Protein AF-0000000077108149 (afdb_homodimer)

Radius of gyration: 25.34 Å; Cα contacts (8 Å, |Δi|>4): 1065; chains: 2; bounding box: 52×72×67 Å

Organism: Hirschia baltica (strain ATCC 49814 / DSM 5838 / IFAM 1418) (NCBI:txid582402)

Structure (mmCIF, N/CA/C/O backbone):
data_AF-0000000077108149-model_v1
#
loop_
_entity.id
_entity.type
_entity.pdbx_description
1 polymer 'Transcriptional regulator, LysR family'
#
loop_
_atom_site.group_PDB
_atom_site.id
_atom_site.type_symbol
_atom_site.label_atom_id
_atom_site.label_alt_id
_atom_site.label_comp_id
_atom_site.label_asym_id
_atom_site.label_entity_id
_atom_site.label_seq_id
_atom_site.pdbx_PDB_ins_code
_atom_site.Cartn_x
_atom_site.Cartn_y
_atom_site.Cartn_z
_atom_site.occupancy
_atom_site.B_iso_or_equiv
_atom_site.auth_seq_id
_atom_site.auth_comp_id
_atom_site.auth_asym_id
_atom_site.auth_atom_id
_atom_site.pdbx_PDB_model_num
ATOM 1 N N . MET A 1 1 ? 7.848 -38.281 16.359 1 57.16 1 MET A N 1
ATOM 2 C CA . MET A 1 1 ? 7.203 -37.094 15.773 1 57.16 1 MET A CA 1
ATOM 3 C C . MET A 1 1 ? 6.875 -37.344 14.305 1 57.16 1 MET A C 1
ATOM 5 O O . MET A 1 1 ? 7.715 -37.812 13.547 1 57.16 1 MET A O 1
ATOM 9 N N . ASN A 1 2 ? 5.602 -37.406 14.031 1 62.56 2 ASN A N 1
ATOM 10 C CA . ASN A 1 2 ? 5.219 -37.625 12.641 1 62.56 2 ASN A CA 1
ATOM 11 C C . ASN A 1 2 ? 4.621 -36.375 12.016 1 62.56 2 ASN A C 1
ATOM 13 O O . ASN A 1 2 ? 4.391 -35.375 12.711 1 62.56 2 ASN A O 1
ATOM 17 N N . TRP A 1 3 ? 4.469 -36.469 10.703 1 70 3 TRP A N 1
ATOM 18 C CA . TRP A 1 3 ? 3.994 -35.312 9.938 1 70 3 TRP A CA 1
ATOM 19 C C . TRP A 1 3 ? 2.633 -34.844 10.445 1 70 3 TRP A C 1
ATOM 21 O O . TRP A 1 3 ? 2.361 -33.656 10.492 1 70 3 TRP A O 1
ATOM 31 N N . ASP A 1 4 ? 1.883 -35.656 10.852 1 73.5 4 ASP A N 1
ATOM 32 C CA . ASP A 1 4 ? 0.549 -35.344 11.352 1 73.5 4 ASP A CA 1
ATOM 33 C C . ASP A 1 4 ? 0.625 -34.469 12.617 1 73.5 4 ASP A C 1
ATOM 35 O O . ASP A 1 4 ? -0.216 -33.625 12.836 1 73.5 4 ASP A O 1
ATOM 39 N N . ASP A 1 5 ? 1.621 -34.688 13.367 1 75.12 5 ASP A N 1
ATOM 40 C CA . ASP A 1 5 ? 1.831 -33.938 14.594 1 75.12 5 ASP A CA 1
ATOM 41 C C . ASP A 1 5 ? 2.262 -32.5 14.281 1 75.12 5 ASP A C 1
ATOM 43 O O . ASP A 1 5 ? 1.814 -31.562 14.938 1 75.12 5 ASP A O 1
ATOM 47 N N . LEU A 1 6 ? 3.078 -32.438 13.32 1 77.38 6 LEU A N 1
ATOM 48 C CA . LEU A 1 6 ? 3.541 -31.109 12.93 1 77.38 6 LEU A CA 1
ATOM 49 C C . LEU A 1 6 ? 2.412 -30.312 12.289 1 77.38 6 LEU A C 1
ATOM 51 O O . LEU A 1 6 ? 2.324 -29.094 12.477 1 77.38 6 LEU A O 1
ATOM 55 N N . LYS A 1 7 ? 1.589 -31 11.641 1 79.56 7 LYS A N 1
ATOM 56 C CA . LYS A 1 7 ? 0.391 -30.359 11.102 1 79.56 7 LYS A CA 1
ATOM 57 C C . LYS A 1 7 ? -0.481 -29.797 12.219 1 79.56 7 LYS A C 1
ATOM 59 O O . LYS A 1 7 ? -1.05 -28.719 12.086 1 79.56 7 LYS A O 1
ATOM 64 N N . LEU A 1 8 ? -0.551 -30.562 13.227 1 81.81 8 LEU A N 1
ATOM 65 C CA . LEU A 1 8 ? -1.317 -30.125 14.391 1 81.81 8 LEU A CA 1
ATOM 66 C C . LEU A 1 8 ? -0.714 -28.859 14.992 1 81.81 8 LEU A C 1
ATOM 68 O O . LEU A 1 8 ? -1.439 -27.938 15.352 1 81.81 8 LEU A O 1
ATOM 72 N N . LEU A 1 9 ? 0.607 -28.859 15.109 1 85.38 9 LEU A N 1
ATOM 73 C CA . LEU A 1 9 ? 1.329 -27.688 15.594 1 85.38 9 LEU A CA 1
ATOM 74 C C . LEU A 1 9 ? 1.001 -26.453 14.75 1 85.38 9 LEU A C 1
ATOM 76 O O . LEU A 1 9 ? 0.674 -25.391 15.281 1 85.38 9 LEU A O 1
ATOM 80 N N . LEU A 1 10 ? 1.078 -26.672 13.516 1 82.12 10 LEU A N 1
ATOM 81 C CA . LEU A 1 10 ? 0.836 -25.562 12.594 1 82.12 10 LEU A CA 1
ATOM 82 C C . LEU A 1 10 ? -0.615 -25.109 12.664 1 82.12 10 LEU A C 1
ATOM 84 O O . LEU A 1 10 ? -0.89 -23.906 12.633 1 82.12 10 LEU A O 1
ATOM 88 N N . LEU A 1 11 ? -1.527 -25.953 12.75 1 82.94 11 LEU A N 1
ATOM 89 C CA . LEU A 1 11 ? -2.951 -25.641 12.82 1 82.94 11 LEU A CA 1
ATOM 90 C C . LEU A 1 11 ? -3.264 -24.812 14.062 1 82.94 11 LEU A C 1
ATOM 92 O O . LEU A 1 11 ? -3.973 -23.797 13.984 1 82.94 11 LEU A O 1
ATOM 96 N N . VAL A 1 12 ? -2.686 -25.203 15.133 1 86.44 12 VAL A N 1
ATOM 97 C CA . VAL A 1 12 ? -2.957 -24.516 16.391 1 86.44 12 VAL A CA 1
ATOM 98 C C . VAL A 1 12 ? -2.264 -23.156 16.391 1 86.44 12 VAL A C 1
ATOM 100 O O . VAL A 1 12 ? -2.771 -22.188 16.969 1 86.44 12 VAL A O 1
ATOM 103 N N . SER A 1 13 ? -1.147 -23.125 15.703 1 84.25 13 SER A N 1
ATOM 104 C CA . SER A 1 13 ? -0.448 -21.844 15.586 1 84.25 13 SER A CA 1
ATOM 105 C C . SER A 1 13 ? -1.262 -20.844 14.773 1 84.25 13 SER A C 1
ATOM 107 O O . SER A 1 13 ? -1.233 -19.641 15.047 1 84.25 13 SER A O 1
ATOM 109 N N . ARG A 1 14 ? -1.976 -21.359 13.898 1 79.06 14 ARG A N 1
ATOM 110 C CA . ARG A 1 14 ? -2.787 -20.547 13.008 1 79.06 14 ARG A CA 1
ATOM 111 C C . ARG A 1 14 ? -4.137 -20.219 13.633 1 79.06 14 ARG A C 1
ATOM 113 O O . ARG A 1 14 ? -4.703 -19.156 13.383 1 79.06 14 ARG A O 1
ATOM 120 N N . TYR A 1 15 ? -4.613 -21.141 14.359 1 80.38 15 TYR A N 1
ATOM 121 C CA . TYR A 1 15 ? -5.875 -21.031 15.078 1 80.38 15 TYR A CA 1
ATOM 122 C C . TYR A 1 15 ? -5.664 -21.188 16.578 1 80.38 15 TYR A C 1
ATOM 124 O O . TYR A 1 15 ? -5.785 -22.297 17.109 1 80.38 15 TYR A O 1
ATOM 132 N N . PRO A 1 16 ? -5.402 -20.078 17.266 1 79.94 16 PRO A N 1
ATOM 133 C CA . PRO A 1 16 ? -4.977 -20.172 18.656 1 79.94 16 PRO A CA 1
ATOM 134 C C . PRO A 1 16 ? -6.086 -20.672 19.578 1 79.94 16 PRO A C 1
ATOM 136 O O . PRO A 1 16 ? -5.805 -21.172 20.672 1 79.94 16 PRO A O 1
ATOM 139 N N . ILE A 1 17 ? -7.336 -20.438 19.234 1 81.75 17 ILE A N 1
ATOM 140 C CA . ILE A 1 17 ? -8.461 -20.953 20.016 1 81.75 17 ILE A CA 1
ATOM 141 C C . ILE A 1 17 ? -8.703 -22.422 19.656 1 81.75 17 ILE A C 1
ATOM 143 O O . ILE A 1 17 ? -9.062 -22.75 18.531 1 81.75 17 ILE A O 1
ATOM 147 N N . LEU A 1 18 ? -8.594 -23.359 20.562 1 83.75 18 LEU A N 1
ATOM 148 C CA . LEU A 1 18 ? -8.602 -24.797 20.328 1 83.75 18 LEU A CA 1
ATOM 149 C C . LEU A 1 18 ? -9.93 -25.25 19.734 1 83.75 18 LEU A C 1
ATOM 151 O O . LEU A 1 18 ? -9.977 -26.188 18.938 1 83.75 18 LEU A O 1
ATOM 155 N N . THR A 1 19 ? -10.992 -24.547 20.172 1 81.81 19 THR A N 1
ATOM 156 C CA . THR A 1 19 ? -12.297 -24.922 19.625 1 81.81 19 THR A CA 1
ATOM 157 C C . THR A 1 19 ? -12.344 -24.641 18.125 1 81.81 19 THR A C 1
ATOM 159 O O . THR A 1 19 ? -12.945 -25.406 17.359 1 81.81 19 THR A O 1
ATOM 162 N N . GLU A 1 20 ? -11.688 -23.672 17.703 1 81.06 20 GLU A N 1
ATOM 163 C CA . GLU A 1 20 ? -11.609 -23.328 16.281 1 81.06 20 GLU A CA 1
ATOM 164 C C . GLU A 1 20 ? -10.711 -24.312 15.531 1 81.06 20 GLU A C 1
ATOM 166 O O . GLU A 1 20 ? -11.055 -24.766 14.43 1 81.06 20 GLU A O 1
ATOM 171 N N . ALA A 1 21 ? -9.672 -24.547 16.125 1 82.19 21 ALA A N 1
ATOM 172 C CA . ALA A 1 21 ? -8.758 -25.531 15.539 1 82.19 21 ALA A CA 1
ATOM 173 C C . ALA A 1 21 ? -9.438 -26.891 15.406 1 82.19 21 ALA A C 1
ATOM 175 O O . ALA A 1 21 ? -9.242 -27.594 14.406 1 82.19 21 ALA A O 1
ATOM 176 N N . SER A 1 22 ? -10.219 -27.188 16.375 1 84.25 22 SER A N 1
ATOM 177 C CA . SER A 1 22 ? -10.945 -28.453 16.391 1 84.25 22 SER A CA 1
ATOM 178 C C . SER A 1 22 ? -11.906 -28.547 15.203 1 84.25 22 SER A C 1
ATOM 180 O O . SER A 1 22 ? -12.008 -29.594 14.562 1 84.25 22 SER A O 1
ATOM 182 N N . GLN A 1 23 ? -12.492 -27.516 14.938 1 80.12 23 GLN A N 1
ATOM 183 C CA . GLN A 1 23 ? -13.438 -27.469 13.828 1 80.12 23 GLN A CA 1
ATOM 184 C C . GLN A 1 23 ? -12.727 -27.656 12.492 1 80.12 23 GLN A C 1
ATOM 186 O O . GLN A 1 23 ? -13.203 -28.375 11.617 1 80.12 23 GLN A O 1
ATOM 191 N N . LYS A 1 24 ? -11.609 -27.156 12.445 1 77.19 24 LYS A N 1
ATOM 192 C CA . LYS A 1 24 ? -10.844 -27.203 11.203 1 77.19 24 LYS A CA 1
ATOM 193 C C . LYS A 1 24 ? -10.266 -28.594 10.969 1 77.19 24 LYS A C 1
ATOM 195 O O . LYS A 1 24 ? -10.195 -29.062 9.828 1 77.19 24 LYS A O 1
ATOM 200 N N . LEU A 1 25 ? -9.945 -29.266 11.961 1 73.75 25 LEU A N 1
ATOM 201 C CA . LEU A 1 25 ? -9.297 -30.578 11.859 1 73.75 25 LEU A CA 1
ATOM 202 C C . LEU A 1 25 ? -10.32 -31.703 11.922 1 73.75 25 LEU A C 1
ATOM 204 O O . LEU A 1 25 ? -10.016 -32.844 11.57 1 73.75 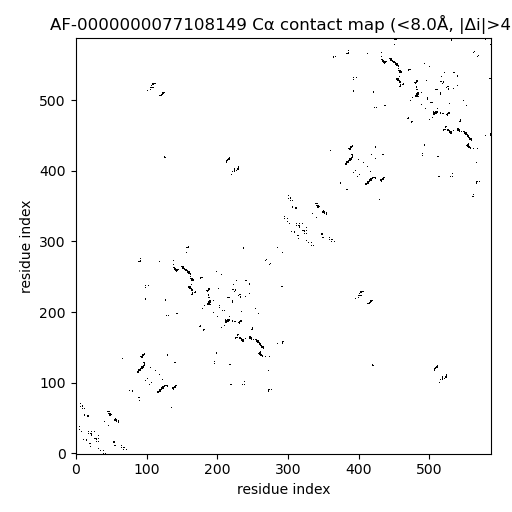25 LEU A O 1
ATOM 208 N N . GLY A 1 26 ? -11.547 -31.281 12.391 1 77.19 26 GLY A N 1
ATOM 209 C CA . GLY A 1 26 ? -12.555 -32.312 12.586 1 77.19 26 GLY A CA 1
ATOM 210 C C . GLY A 1 26 ? -12.258 -33.219 13.773 1 77.19 26 GLY A C 1
ATOM 211 O O . GLY A 1 26 ? -12.539 -34.406 13.727 1 77.19 26 GLY A O 1
ATOM 212 N N . GLN A 1 27 ? -11.547 -32.719 14.672 1 80.56 27 GLN A N 1
ATOM 213 C CA . GLN A 1 27 ? -11.219 -33.469 15.891 1 80.56 27 GLN A CA 1
ATOM 214 C C . GLN A 1 27 ? -11.664 -32.688 17.125 1 80.56 27 GLN A C 1
ATOM 216 O O . GLN A 1 27 ? -11.789 -31.469 17.094 1 80.56 27 GLN A O 1
ATOM 221 N N . ASP A 1 28 ? -12.078 -33.406 18.125 1 82.06 28 ASP A N 1
ATOM 222 C CA . ASP A 1 28 ? -12.492 -32.75 19.359 1 82.06 28 ASP A CA 1
ATOM 223 C C . ASP A 1 28 ? -11.336 -32 20.016 1 82.06 28 ASP A C 1
ATOM 225 O O . ASP A 1 28 ? -10.18 -32.438 19.906 1 82.06 28 ASP A O 1
ATOM 229 N N . ALA A 1 29 ? -11.672 -31 20.656 1 86.12 29 ALA A N 1
ATOM 230 C CA . ALA A 1 29 ? -10.688 -30.125 21.281 1 86.12 29 ALA A CA 1
ATOM 231 C C . ALA A 1 29 ? -9.859 -30.875 22.328 1 86.12 29 ALA A C 1
ATOM 233 O O . ALA A 1 29 ? -8.664 -30.625 22.469 1 86.12 29 ALA A O 1
ATOM 234 N N . THR A 1 30 ? -10.492 -31.797 22.984 1 84.94 30 THR A N 1
ATOM 235 C CA . THR A 1 30 ? -9.797 -32.625 23.984 1 84.94 30 THR A CA 1
ATOM 236 C C . THR A 1 30 ? -8.727 -33.469 23.328 1 84.94 30 THR A C 1
ATOM 238 O O . THR A 1 30 ? -7.633 -33.625 23.875 1 84.94 30 THR A O 1
ATOM 241 N N . THR A 1 31 ? -9.062 -33.969 22.219 1 83 31 THR A N 1
ATOM 242 C CA . THR A 1 31 ? -8.117 -34.781 21.453 1 83 31 THR A CA 1
ATOM 243 C C . THR A 1 31 ? -6.941 -33.938 20.969 1 83 31 THR A C 1
ATOM 245 O O . THR A 1 31 ? -5.789 -34.375 21.062 1 83 31 THR A O 1
ATOM 248 N N . ILE A 1 32 ? -7.316 -32.781 20.516 1 85.81 32 ILE A N 1
ATOM 249 C CA . ILE A 1 32 ? -6.285 -31.875 20.016 1 85.81 32 ILE A CA 1
ATOM 250 C C . ILE A 1 32 ? -5.34 -31.5 21.156 1 85.81 32 ILE A C 1
ATOM 252 O O . ILE A 1 32 ? -4.117 -31.516 20.984 1 85.81 32 ILE A O 1
ATOM 256 N N . SER A 1 33 ? -5.926 -31.266 22.297 1 86.56 33 SER A N 1
ATOM 257 C CA . SER A 1 33 ? -5.133 -30.906 23.469 1 86.56 33 SER A CA 1
ATOM 258 C C . SER A 1 33 ? -4.219 -32.031 23.906 1 86.56 33 SER A C 1
ATOM 260 O O . SER A 1 33 ? -3.049 -31.812 24.219 1 86.56 33 SER A O 1
ATOM 262 N N . ARG A 1 34 ? -4.711 -33.156 23.922 1 84.44 34 ARG A N 1
ATOM 263 C CA . ARG A 1 34 ? -3.945 -34.344 24.297 1 84.44 34 ARG A CA 1
ATOM 264 C C . ARG A 1 34 ? -2.812 -34.594 23.312 1 84.44 34 ARG A C 1
ATOM 266 O O . ARG A 1 34 ? -1.688 -34.906 23.719 1 84.44 34 ARG A O 1
ATOM 273 N N . ARG A 1 35 ? -3.154 -34.469 22.047 1 84.75 35 ARG A N 1
ATOM 274 C CA . ARG A 1 35 ? -2.156 -34.688 21.016 1 84.75 35 ARG A CA 1
ATOM 275 C C . ARG A 1 35 ? -1.048 -33.625 21.109 1 84.75 35 ARG A C 1
ATOM 277 O O . ARG A 1 35 ? 0.127 -33.938 20.906 1 84.75 35 ARG A O 1
ATOM 284 N N . LEU A 1 36 ? -1.467 -32.469 21.391 1 86.62 36 LEU A N 1
ATOM 285 C CA . LEU A 1 36 ? -0.499 -31.391 21.531 1 86.62 36 LEU A CA 1
ATOM 286 C C . LEU A 1 36 ? 0.431 -31.656 22.719 1 86.62 36 LEU A C 1
ATOM 288 O O . LEU A 1 36 ? 1.641 -31.438 22.609 1 86.62 36 LEU A O 1
ATOM 292 N N . LYS A 1 37 ? -0.125 -32.062 23.781 1 85.94 37 LYS A N 1
ATOM 293 C CA . LYS A 1 37 ? 0.67 -32.406 24.969 1 85.94 37 LYS A CA 1
ATOM 294 C C . LYS A 1 37 ? 1.63 -33.562 24.672 1 85.94 37 LYS A C 1
ATOM 296 O O . LYS A 1 37 ? 2.781 -33.531 25.109 1 85.94 37 LYS A O 1
ATOM 301 N N . LYS A 1 38 ? 1.127 -34.5 24.016 1 84.25 38 LYS A N 1
ATOM 302 C CA . LYS A 1 38 ? 1.979 -35.625 23.625 1 84.25 38 LYS A CA 1
ATOM 303 C C . LYS A 1 38 ? 3.137 -35.125 22.75 1 84.25 38 LYS A C 1
ATOM 305 O O . LYS A 1 38 ? 4.277 -35.562 22.938 1 84.25 38 LYS A O 1
ATOM 310 N N . LEU A 1 39 ? 2.793 -34.281 21.781 1 83.75 39 LEU A N 1
ATOM 311 C CA . LEU A 1 39 ? 3.814 -33.719 20.906 1 83.75 39 LEU A CA 1
ATOM 312 C C . LEU A 1 39 ? 4.863 -32.969 21.719 1 83.75 39 LEU A C 1
ATOM 314 O O . LEU A 1 39 ? 6.062 -33.125 21.469 1 83.75 39 LEU A O 1
ATOM 318 N N . GLU A 1 40 ? 4.426 -32.188 22.641 1 85.94 40 GLU A N 1
ATOM 319 C CA . GLU A 1 40 ? 5.328 -31.422 23.5 1 85.94 40 GLU A CA 1
ATOM 320 C C . GLU A 1 40 ? 6.227 -32.344 24.312 1 85.94 40 GLU A C 1
ATOM 322 O O . GLU A 1 40 ? 7.422 -32.062 24.469 1 85.94 40 GLU A O 1
ATOM 327 N N . THR A 1 41 ? 5.656 -33.438 24.797 1 83.19 41 THR A N 1
ATOM 328 C CA . THR A 1 41 ? 6.41 -34.438 25.562 1 83.19 41 THR A CA 1
ATOM 329 C C . THR A 1 41 ? 7.461 -35.094 24.688 1 83.19 41 THR A C 1
ATOM 331 O O . THR A 1 41 ? 8.602 -35.281 25.109 1 83.19 41 THR A O 1
ATOM 334 N N . GLU A 1 42 ? 7.082 -35.438 23.516 1 79.69 42 GLU A N 1
ATOM 335 C CA . GLU A 1 42 ? 7.988 -36.094 22.594 1 79.69 42 GLU A CA 1
ATOM 336 C C . GLU A 1 42 ? 9.148 -35.188 22.188 1 79.69 42 GLU A C 1
ATOM 338 O O . GLU A 1 42 ? 10.289 -35.656 22.078 1 79.69 42 GLU A O 1
ATOM 343 N N . ILE A 1 43 ? 8.781 -33.938 21.969 1 77.94 43 ILE A N 1
ATOM 344 C CA . ILE A 1 43 ? 9.789 -32.969 21.531 1 77.94 43 ILE A CA 1
ATOM 345 C C . ILE A 1 43 ? 10.602 -32.469 22.734 1 77.94 43 ILE A C 1
ATOM 347 O O . ILE A 1 43 ? 11.766 -32.094 22.594 1 77.94 43 ILE A O 1
ATOM 351 N N . GLY A 1 44 ? 10.055 -32.594 23.906 1 81 44 GLY A N 1
ATOM 352 C CA . GLY A 1 44 ? 10.719 -32.156 25.125 1 81 44 GLY A CA 1
ATOM 353 C C . GLY A 1 44 ? 10.68 -30.672 25.344 1 81 44 GLY A C 1
ATOM 354 O O . GLY A 1 44 ? 11.547 -30.109 26.016 1 81 44 GLY A O 1
ATOM 355 N N . LEU A 1 45 ? 9.812 -30.016 24.547 1 82.62 45 LEU A N 1
ATOM 356 C CA . LEU A 1 45 ? 9.641 -28.562 24.641 1 82.62 45 LEU A CA 1
ATOM 357 C C . LEU A 1 45 ? 8.172 -28.203 24.828 1 82.62 45 LEU A C 1
ATOM 359 O O . LEU A 1 45 ? 7.289 -28.906 24.328 1 82.62 45 LEU A O 1
ATOM 363 N N . THR A 1 46 ? 7.961 -27.141 25.531 1 86.19 46 THR A N 1
ATOM 364 C CA . THR A 1 46 ? 6.637 -26.531 25.531 1 86.19 46 THR A CA 1
ATOM 365 C C . THR A 1 46 ? 6.426 -25.688 24.266 1 86.19 46 THR A C 1
ATOM 367 O O . THR A 1 46 ? 7.168 -24.734 24.031 1 86.19 46 THR A O 1
ATOM 370 N N . LEU A 1 47 ? 5.445 -26.109 23.484 1 87.88 47 LEU A N 1
ATOM 371 C CA . LEU A 1 47 ? 5.273 -25.469 22.188 1 87.88 47 LEU A CA 1
ATOM 372 C C . LEU A 1 47 ? 4.316 -24.297 22.266 1 87.88 47 LEU A C 1
ATOM 374 O O . LEU A 1 47 ? 4.449 -23.328 21.516 1 87.88 47 LEU A O 1
ATOM 378 N N . PHE A 1 48 ? 3.34 -24.453 23.125 1 88.75 48 PHE A N 1
ATOM 379 C CA . PHE A 1 48 ? 2.322 -23.406 23.219 1 88.75 48 PHE A CA 1
ATOM 380 C C . PHE A 1 48 ? 2.156 -22.938 24.656 1 88.75 48 PHE A C 1
ATOM 382 O O . PHE A 1 48 ? 2.334 -23.703 25.594 1 88.75 48 PHE A O 1
ATOM 389 N N . GLU A 1 49 ? 1.95 -21.656 24.781 1 85 49 GLU A N 1
ATOM 390 C CA . GLU A 1 49 ? 1.498 -21.094 26.047 1 85 49 GLU A CA 1
ATOM 391 C C . GLU A 1 49 ? 0.058 -20.594 25.953 1 85 49 GLU A C 1
ATOM 393 O O . GLU A 1 49 ? -0.352 -20.062 24.922 1 85 49 GLU A O 1
ATOM 398 N N . ARG A 1 50 ? -0.719 -20.906 26.938 1 80.88 50 ARG A N 1
ATOM 399 C CA . ARG A 1 50 ? -2.115 -20.484 26.984 1 80.88 50 ARG A CA 1
ATOM 400 C C . ARG A 1 50 ? -2.24 -19.047 27.469 1 80.88 50 ARG A C 1
ATOM 402 O O . ARG A 1 50 ? -1.67 -18.672 28.484 1 80.88 50 ARG A O 1
ATOM 409 N N . THR A 1 51 ? -2.746 -18.297 26.594 1 74.06 51 THR A N 1
ATOM 410 C CA . THR A 1 51 ? -3.033 -16.906 26.906 1 74.06 51 THR A CA 1
ATOM 411 C C . THR A 1 51 ? -4.531 -16.625 26.812 1 74.06 51 THR A C 1
ATOM 413 O O . THR A 1 51 ? -5.312 -17.516 26.484 1 74.06 51 THR A O 1
ATOM 416 N N . ARG A 1 52 ? -5.004 -15.406 27.141 1 70.75 52 ARG A N 1
ATOM 417 C CA . ARG A 1 52 ? -6.402 -15.008 27 1 70.75 52 ARG A CA 1
ATOM 418 C C . ARG A 1 52 ? -6.836 -15.055 25.547 1 70.75 52 ARG A C 1
ATOM 420 O O . ARG A 1 52 ? -8.016 -15.258 25.25 1 70.75 52 ARG A O 1
ATOM 427 N N . ARG A 1 53 ? -5.941 -15.016 24.672 1 69.94 53 ARG A N 1
ATOM 428 C CA . ARG A 1 53 ? -6.211 -15.023 23.25 1 69.94 53 ARG A CA 1
ATOM 429 C C . ARG A 1 53 ? -6.125 -16.438 22.672 1 69.94 53 ARG A C 1
ATOM 431 O O . ARG A 1 53 ? -6.289 -16.641 21.469 1 69.94 53 ARG A O 1
ATOM 438 N N . GLY A 1 54 ? -5.789 -17.328 23.594 1 80.56 54 GLY A N 1
ATOM 439 C CA . GLY A 1 54 ? -5.637 -18.703 23.156 1 80.56 54 GLY A CA 1
ATOM 440 C C . GLY A 1 54 ? -4.219 -19.219 23.312 1 80.56 54 GLY A C 1
ATOM 441 O O . GLY A 1 54 ? -3.451 -18.734 24.141 1 80.56 54 GLY A O 1
ATOM 442 N N . HIS A 1 55 ? -4.012 -20.25 22.453 1 86.5 55 HIS A N 1
ATOM 443 C CA . HIS A 1 55 ? -2.686 -20.844 22.453 1 86.5 55 HIS A CA 1
ATOM 444 C C . HIS A 1 55 ? -1.728 -20.094 21.547 1 86.5 55 HIS A C 1
ATOM 446 O O . HIS A 1 55 ? -1.998 -19.938 20.359 1 86.5 55 HIS A O 1
ATOM 452 N N . ILE A 1 56 ? -0.687 -19.656 22.094 1 82.94 56 ILE A N 1
ATOM 453 C CA . ILE A 1 56 ? 0.321 -18.969 21.281 1 82.94 56 ILE A CA 1
ATOM 454 C C . ILE A 1 56 ? 1.644 -19.734 21.359 1 82.94 56 ILE A C 1
ATOM 456 O O . ILE A 1 56 ? 2 -20.25 22.422 1 82.94 56 ILE A O 1
ATOM 460 N N . LEU A 1 57 ? 2.41 -19.719 20.281 1 83.56 57 LEU A N 1
ATOM 461 C CA . LEU A 1 57 ? 3.693 -20.422 20.234 1 83.56 57 LEU A CA 1
ATOM 462 C C . LEU A 1 57 ? 4.676 -19.812 21.234 1 83.56 57 LEU A C 1
ATOM 464 O O . LEU A 1 57 ? 4.734 -18.594 21.391 1 83.56 57 LEU A O 1
ATOM 468 N N . THR A 1 58 ? 5.41 -20.703 21.922 1 82.5 58 THR A N 1
ATOM 469 C CA . THR A 1 58 ? 6.535 -20.25 22.734 1 82.5 58 THR A CA 1
ATOM 470 C C . THR A 1 58 ? 7.695 -19.812 21.844 1 82.5 58 THR A C 1
ATOM 472 O O . THR A 1 58 ? 7.773 -20.188 20.672 1 82.5 58 THR A O 1
ATOM 475 N N . PRO A 1 59 ? 8.547 -19.031 22.359 1 76.94 59 PRO A N 1
ATOM 476 C CA . PRO A 1 59 ? 9.727 -18.609 21.594 1 76.94 59 PRO A CA 1
ATOM 477 C C . PRO A 1 59 ? 10.531 -19.797 21.062 1 76.94 59 PRO A C 1
ATOM 479 O O . PRO A 1 59 ? 11.039 -19.75 19.938 1 76.94 59 PRO A O 1
ATOM 482 N N . GLU A 1 60 ? 10.562 -20.859 21.812 1 76.69 60 GLU A N 1
ATOM 483 C CA . GLU A 1 60 ? 11.297 -22.062 21.438 1 76.69 60 GLU A CA 1
ATOM 484 C C . GLU A 1 60 ? 10.594 -22.812 20.312 1 76.69 60 GLU A C 1
ATOM 486 O O . GLU A 1 60 ? 11.242 -23.484 19.5 1 76.69 60 GLU A O 1
ATOM 491 N N . ALA A 1 61 ? 9.336 -22.578 20.25 1 80.25 61 ALA A N 1
ATOM 492 C CA . ALA A 1 61 ? 8.539 -23.328 19.281 1 80.25 61 ALA A CA 1
ATOM 493 C C . ALA A 1 61 ? 8.5 -22.609 17.938 1 80.25 61 ALA A C 1
ATOM 495 O O . ALA A 1 61 ? 8.172 -23.219 16.922 1 80.25 61 ALA A O 1
ATOM 496 N N . LEU A 1 62 ? 8.867 -21.438 18 1 77.56 62 LEU A N 1
ATOM 497 C CA . LEU A 1 62 ? 8.812 -20.625 16.781 1 77.56 62 LEU A CA 1
ATOM 498 C C . LEU A 1 62 ? 9.672 -21.25 15.688 1 77.56 62 LEU A C 1
ATOM 500 O O . LEU A 1 62 ? 9.266 -21.297 14.523 1 77.56 62 LEU A O 1
ATOM 504 N N . GLU A 1 63 ? 10.766 -21.766 16.109 1 71.94 63 GLU A N 1
ATOM 505 C CA . GLU A 1 63 ? 11.656 -22.391 15.148 1 71.94 63 GLU A CA 1
ATOM 506 C C . GLU A 1 63 ? 11.078 -23.703 14.625 1 71.94 63 GLU A C 1
ATOM 508 O O . GLU A 1 63 ? 11.195 -24.016 13.43 1 71.94 63 GLU A O 1
ATOM 513 N N . ILE A 1 64 ? 10.523 -24.391 15.5 1 75.75 64 ILE A N 1
ATOM 514 C CA . ILE A 1 64 ? 9.93 -25.656 15.109 1 75.75 64 ILE A CA 1
ATOM 515 C C . ILE A 1 64 ? 8.75 -25.406 14.164 1 75.75 64 ILE A C 1
ATOM 517 O O . ILE A 1 64 ? 8.609 -26.109 13.156 1 75.75 64 ILE A O 1
ATOM 521 N N . ALA A 1 65 ? 7.984 -24.406 14.5 1 78.69 65 ALA A N 1
ATOM 522 C CA . ALA A 1 65 ? 6.852 -24.047 13.648 1 78.69 65 ALA A CA 1
ATOM 523 C C . ALA A 1 65 ? 7.324 -23.594 12.266 1 78.69 65 ALA A C 1
ATOM 525 O O . ALA A 1 65 ? 6.73 -23.969 11.25 1 78.69 65 ALA A O 1
ATOM 526 N N . ALA A 1 66 ? 8.359 -23.031 12.273 1 71.62 66 ALA A N 1
ATOM 527 C CA . ALA A 1 66 ? 8.938 -22.578 11.008 1 71.62 66 ALA A CA 1
ATOM 528 C C . ALA A 1 66 ? 9.406 -23.766 10.172 1 71.62 66 ALA A C 1
ATOM 530 O O . ALA A 1 66 ? 9.18 -23.812 8.961 1 71.62 66 ALA A O 1
ATOM 531 N N . GLN A 1 67 ? 9.961 -24.703 10.812 1 66.56 67 GLN A N 1
ATOM 532 C CA . GLN A 1 67 ? 10.414 -25.906 10.133 1 66.56 67 GLN A CA 1
ATOM 533 C C . GLN A 1 67 ? 9.234 -26.75 9.656 1 66.56 67 GLN A C 1
ATOM 535 O O . GLN A 1 67 ? 9.25 -27.297 8.555 1 66.56 67 GLN A O 1
ATOM 540 N N . ALA A 1 68 ? 8.289 -26.828 10.469 1 72.75 68 ALA A N 1
ATOM 541 C CA . ALA A 1 68 ? 7.086 -27.578 10.102 1 72.75 68 ALA A CA 1
ATOM 542 C C . ALA A 1 68 ? 6.383 -26.938 8.906 1 72.75 68 ALA A C 1
ATOM 544 O O . ALA A 1 68 ? 5.898 -27.641 8.016 1 72.75 68 ALA A O 1
ATOM 545 N N . GLU A 1 69 ? 6.352 -25.719 8.961 1 69.88 69 GLU A N 1
ATOM 546 C CA . GLU A 1 69 ? 5.75 -25 7.844 1 69.88 69 GLU A CA 1
ATOM 547 C C . GLU A 1 69 ? 6.527 -25.234 6.551 1 69.88 69 GLU A C 1
ATOM 549 O O . GLU A 1 69 ? 5.93 -25.438 5.492 1 69.88 69 GLU A O 1
ATOM 554 N N . ALA A 1 70 ? 7.773 -25.328 6.66 1 61.91 70 ALA A N 1
ATOM 555 C CA . ALA A 1 70 ? 8.633 -25.641 5.52 1 61.91 70 ALA A CA 1
ATOM 556 C C . ALA A 1 70 ? 8.383 -27.047 5.004 1 61.91 70 ALA A C 1
ATOM 558 O O . ALA A 1 70 ? 8.32 -27.281 3.795 1 61.91 70 ALA A O 1
ATOM 559 N N . MET A 1 71 ? 8.211 -27.938 5.895 1 59.84 71 MET A N 1
ATOM 560 C CA . MET A 1 71 ? 7.91 -29.328 5.539 1 59.84 71 MET A CA 1
ATOM 561 C C . MET A 1 71 ? 6.547 -29.438 4.863 1 59.84 71 MET A C 1
ATOM 563 O O . MET A 1 71 ? 6.395 -30.156 3.871 1 59.84 71 MET A O 1
ATOM 567 N N . GLU A 1 72 ? 5.664 -28.766 5.438 1 62.19 72 GLU A N 1
ATOM 568 C CA . GLU A 1 72 ? 4.332 -28.781 4.848 1 62.19 72 GLU A CA 1
ATOM 569 C C . GLU A 1 72 ? 4.359 -28.266 3.41 1 62.19 72 GLU A C 1
ATOM 571 O O . GLU A 1 72 ? 3.742 -28.859 2.523 1 62.19 72 GLU A O 1
ATOM 576 N N . GLN A 1 73 ? 5.086 -27.391 3.246 1 57.28 73 GLN A N 1
ATOM 577 C CA . GLN A 1 73 ? 5.234 -26.812 1.914 1 57.28 73 GLN A CA 1
ATOM 578 C C . GLN A 1 73 ? 5.961 -27.781 0.976 1 57.28 73 GLN A C 1
ATOM 580 O O . GLN A 1 73 ? 5.59 -27.906 -0.193 1 57.28 73 GLN A O 1
ATOM 585 N N . SER A 1 74 ? 6.922 -28.469 1.521 1 53.38 74 SER A N 1
ATOM 586 C CA . SER A 1 74 ? 7.672 -29.469 0.755 1 53.38 74 SER A CA 1
ATOM 587 C C . SER A 1 74 ? 6.789 -30.641 0.368 1 53.38 74 SER A C 1
ATOM 589 O O . SER A 1 74 ? 6.863 -31.141 -0.758 1 53.38 74 SER A O 1
ATOM 591 N N . ILE A 1 75 ? 6.016 -31.109 1.212 1 51.72 75 ILE A N 1
ATOM 592 C CA . ILE A 1 75 ? 5.129 -32.25 0.964 1 51.72 75 ILE A CA 1
ATOM 593 C C . ILE A 1 75 ? 4.102 -31.875 -0.103 1 51.72 75 ILE A C 1
ATOM 595 O O . ILE A 1 75 ? 3.824 -32.656 -1.01 1 51.72 75 ILE A O 1
ATOM 599 N N . LEU A 1 76 ? 3.695 -30.688 0.081 1 49.31 76 LEU A N 1
ATOM 600 C CA . LEU A 1 76 ? 2.732 -30.219 -0.911 1 49.31 76 LEU A CA 1
ATOM 601 C C . LEU A 1 76 ? 3.383 -30.109 -2.285 1 49.31 76 LEU A C 1
ATOM 603 O O . LEU A 1 76 ? 2.762 -30.422 -3.301 1 49.31 76 LEU A O 1
ATOM 607 N N . SER A 1 77 ? 4.629 -29.828 -2.295 1 44.72 77 SER A N 1
ATOM 608 C CA . SER A 1 77 ? 5.391 -29.703 -3.533 1 44.72 77 SER A CA 1
ATOM 609 C C . SER A 1 77 ? 5.672 -31.062 -4.152 1 44.72 77 SER A C 1
ATOM 611 O O . SER A 1 77 ? 5.645 -31.219 -5.375 1 44.72 77 SER A O 1
ATOM 613 N N . ILE A 1 78 ? 6.078 -32.062 -3.463 1 41.56 78 ILE A N 1
ATOM 614 C CA . ILE A 1 78 ? 6.379 -33.406 -3.945 1 41.56 78 ILE A CA 1
ATOM 615 C C . ILE A 1 78 ? 5.137 -34.031 -4.598 1 41.56 78 ILE A C 1
ATOM 617 O O . ILE A 1 78 ? 5.23 -34.656 -5.648 1 41.56 78 ILE A O 1
ATOM 621 N N . ALA A 1 79 ? 4.129 -33.906 -3.973 1 43 79 ALA A N 1
ATOM 622 C CA . ALA A 1 79 ? 2.924 -34.5 -4.566 1 43 79 ALA A CA 1
ATOM 623 C C . ALA A 1 79 ? 2.678 -33.938 -5.961 1 43 79 ALA A C 1
ATOM 625 O O . ALA A 1 79 ? 2.209 -34.625 -6.852 1 43 79 ALA A O 1
ATOM 626 N N . THR A 1 80 ? 3.215 -32.688 -6.18 1 40.09 80 THR A N 1
ATOM 627 C CA . THR A 1 80 ? 3.023 -32.062 -7.48 1 40.09 80 THR A CA 1
ATOM 628 C C . THR A 1 80 ? 4.039 -32.594 -8.492 1 40.09 80 THR A C 1
ATOM 630 O O . THR A 1 80 ? 3.771 -32.594 -9.695 1 40.09 80 THR A O 1
ATOM 633 N N . TYR A 1 81 ? 5.289 -33.031 -8.156 1 36.03 81 TYR A N 1
ATOM 634 C CA . TYR A 1 81 ? 6.293 -33.5 -9.109 1 36.03 81 TYR A CA 1
ATOM 635 C C . TYR A 1 81 ? 5.836 -34.781 -9.805 1 36.03 81 TYR A C 1
ATOM 637 O O . TYR A 1 81 ? 6.27 -35.062 -10.922 1 36.03 81 TYR A O 1
ATOM 645 N N . ALA A 1 82 ? 5.359 -35.812 -9.25 1 38.12 82 ALA A N 1
ATOM 646 C CA . ALA A 1 82 ? 5.219 -37.094 -9.938 1 38.12 82 ALA A CA 1
ATOM 647 C C . ALA A 1 82 ? 4.488 -36.906 -11.266 1 38.12 82 ALA A C 1
ATOM 649 O O . ALA A 1 82 ? 4.387 -37.875 -12.047 1 38.12 82 ALA A O 1
ATOM 650 N N . GLN A 1 83 ? 3.613 -36.031 -11.594 1 38.62 83 GLN A N 1
ATOM 651 C CA . GLN A 1 83 ? 2.955 -36.188 -12.883 1 38.62 83 GLN A CA 1
ATOM 652 C C . GLN A 1 83 ? 3.826 -35.625 -14.016 1 38.62 83 GLN A C 1
ATOM 654 O O . GLN A 1 83 ? 4.578 -34.688 -13.82 1 38.62 83 GLN A O 1
ATOM 659 N N . THR A 1 84 ? 4.191 -36.281 -15.234 1 37.34 84 THR A N 1
ATOM 660 C CA . THR A 1 84 ? 4.828 -36.125 -16.531 1 37.34 84 THR A CA 1
ATOM 661 C C . THR A 1 84 ? 4.902 -34.625 -16.906 1 37.34 84 THR A C 1
ATOM 663 O O . THR A 1 84 ? 5.988 -34.062 -16.953 1 37.34 84 THR A O 1
ATOM 666 N N . GLU A 1 85 ? 4.645 -34.25 -18.453 1 42.34 85 GLU A N 1
ATOM 667 C CA . GLU A 1 85 ? 4.621 -32.938 -19.125 1 42.34 85 GLU A CA 1
ATOM 668 C C . GLU A 1 85 ? 4.02 -31.875 -18.219 1 42.34 85 GLU A C 1
ATOM 670 O O . GLU A 1 85 ? 2.928 -31.375 -18.484 1 42.34 85 GLU A O 1
ATOM 675 N N . GLN A 1 86 ? 3.824 -31.891 -16.938 1 47.31 86 GLN A N 1
ATOM 676 C CA . GLN A 1 86 ? 2.963 -31.75 -15.773 1 47.31 86 GLN A CA 1
ATOM 677 C C . GLN A 1 86 ? 2.947 -30.312 -15.281 1 47.31 86 GLN A C 1
ATOM 679 O O . GLN A 1 86 ? 4 -29.719 -15.039 1 47.31 86 GLN A O 1
ATOM 684 N N . GLN A 1 87 ? 1.883 -29.562 -15.781 1 69.38 87 GLN A N 1
ATOM 685 C CA . GLN A 1 87 ? 1.562 -28.172 -15.492 1 69.38 87 GLN A CA 1
ATOM 686 C C . GLN A 1 87 ? 1.96 -27.797 -14.062 1 69.38 87 GLN A C 1
ATOM 688 O O . GLN A 1 87 ? 1.525 -28.438 -13.102 1 69.38 87 GLN A O 1
ATOM 693 N N . ILE A 1 88 ? 3.268 -27.172 -13.977 1 88.25 88 ILE A N 1
ATOM 694 C CA . ILE A 1 88 ? 3.701 -26.641 -12.688 1 88.25 88 ILE A CA 1
ATOM 695 C C . ILE A 1 88 ? 2.506 -26.047 -11.953 1 88.25 88 ILE A C 1
ATOM 697 O O . ILE A 1 88 ? 1.726 -25.297 -12.531 1 88.25 88 ILE A O 1
ATOM 701 N N . ALA A 1 89 ? 2.24 -26.672 -10.875 1 91.44 89 ALA A N 1
ATOM 702 C CA . ALA A 1 89 ? 1.106 -26.203 -10.078 1 91.44 89 ALA A CA 1
ATOM 703 C C . ALA A 1 89 ? 1.517 -25.953 -8.633 1 91.44 89 ALA A C 1
ATOM 705 O O . ALA A 1 89 ? 2.594 -26.359 -8.203 1 91.44 89 ALA A O 1
ATOM 706 N N . GLY A 1 90 ? 0.664 -25.203 -7.93 1 93.31 90 GLY A N 1
ATOM 707 C CA . GLY A 1 90 ? 0.877 -24.953 -6.512 1 93.31 90 GLY A CA 1
ATOM 708 C C . GLY A 1 90 ? 0.696 -23.5 -6.121 1 93.31 90 GLY A C 1
ATOM 709 O O . GLY A 1 90 ? 0.148 -22.719 -6.891 1 93.31 90 GLY A O 1
ATOM 710 N N . HIS A 1 91 ? 1.089 -23.234 -4.918 1 93.25 91 HIS A N 1
ATOM 711 C CA . HIS A 1 91 ? 0.928 -21.906 -4.336 1 93.25 91 HIS A CA 1
ATOM 712 C C . HIS A 1 91 ? 2.281 -21.281 -4.027 1 93.25 91 HIS A C 1
ATOM 714 O O . HIS A 1 91 ? 3.168 -21.938 -3.48 1 93.25 91 HIS A O 1
ATOM 720 N N . VAL A 1 92 ? 2.463 -20.078 -4.512 1 94.12 92 VAL A N 1
ATOM 721 C CA . VAL A 1 92 ? 3.705 -19.359 -4.262 1 94.12 92 VAL A CA 1
ATOM 722 C C . VAL A 1 92 ? 3.4 -18.016 -3.619 1 94.12 92 VAL A C 1
ATOM 724 O O . VAL A 1 92 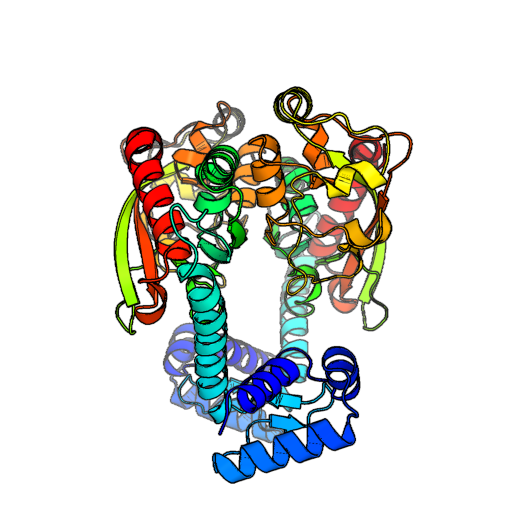? 2.494 -17.297 -4.059 1 94.12 92 VAL A O 1
ATOM 727 N N . ARG A 1 93 ? 4.141 -17.688 -2.584 1 93.31 93 ARG A N 1
ATOM 728 C CA . ARG A 1 93 ? 4.059 -16.375 -1.934 1 93.31 93 ARG A CA 1
ATOM 729 C C . ARG A 1 93 ? 5.289 -15.539 -2.238 1 93.31 93 ARG A C 1
ATOM 731 O O . ARG A 1 93 ? 6.41 -15.922 -1.901 1 93.31 93 ARG A O 1
ATOM 738 N N . LEU A 1 94 ? 5.031 -14.414 -2.887 1 95.19 94 LEU A N 1
ATOM 739 C CA . LEU A 1 94 ? 6.09 -13.484 -3.262 1 95.19 94 LEU A CA 1
ATOM 740 C C . LEU A 1 94 ? 5.973 -12.18 -2.477 1 95.19 94 LEU A C 1
ATOM 742 O O . LEU A 1 94 ? 5.016 -11.422 -2.66 1 95.19 94 LEU A O 1
ATOM 746 N N . ALA A 1 95 ? 6.934 -11.938 -1.583 1 94.31 95 ALA A N 1
ATOM 747 C CA . ALA A 1 95 ? 7.039 -10.648 -0.905 1 94.31 95 ALA A CA 1
ATOM 748 C C . ALA A 1 95 ? 7.922 -9.68 -1.691 1 94.31 95 ALA A C 1
ATOM 750 O O . ALA A 1 95 ? 9.008 -10.055 -2.148 1 94.31 95 ALA A O 1
ATOM 751 N N . THR A 1 96 ? 7.441 -8.469 -1.851 1 95.19 96 THR A N 1
ATOM 752 C CA . THR A 1 96 ? 8.195 -7.48 -2.611 1 95.19 96 THR A CA 1
ATOM 753 C C . THR A 1 96 ? 8.047 -6.094 -1.985 1 95.19 96 THR A C 1
ATOM 755 O O . THR A 1 96 ? 7.262 -5.91 -1.055 1 95.19 96 THR A O 1
ATOM 758 N N . THR A 1 97 ? 8.891 -5.172 -2.42 1 93.94 97 THR A N 1
ATOM 759 C CA . THR A 1 97 ? 8.641 -3.779 -2.07 1 93.94 97 THR A CA 1
ATOM 760 C C . THR A 1 97 ? 7.336 -3.293 -2.686 1 93.94 97 THR A C 1
ATOM 762 O O . THR A 1 97 ? 6.895 -3.811 -3.715 1 93.94 97 THR A O 1
ATOM 765 N N . GLU A 1 98 ? 6.773 -2.371 -2.064 1 94.62 98 GLU A N 1
ATOM 766 C CA . GLU A 1 98 ? 5.465 -1.886 -2.498 1 94.62 98 GLU A CA 1
ATOM 767 C C . GLU A 1 98 ? 5.512 -1.386 -3.939 1 94.62 98 GLU A C 1
ATOM 769 O O . GLU A 1 98 ? 4.691 -1.786 -4.77 1 94.62 98 GLU A O 1
ATOM 774 N N . GLY A 1 99 ? 6.445 -0.516 -4.203 1 96.56 99 GLY A N 1
ATOM 775 C CA . GLY A 1 99 ? 6.535 0.083 -5.523 1 96.56 99 GLY A CA 1
ATOM 776 C C . GLY A 1 99 ? 6.746 -0.936 -6.629 1 96.56 99 GLY A C 1
ATOM 777 O O . GLY A 1 99 ? 6.016 -0.943 -7.621 1 96.56 99 GLY A O 1
ATOM 778 N N . LEU A 1 100 ? 7.688 -1.821 -6.477 1 97 100 LEU A N 1
ATOM 779 C CA . LEU A 1 100 ? 8.008 -2.824 -7.492 1 97 100 LEU A CA 1
ATOM 780 C C . LEU A 1 100 ? 6.828 -3.77 -7.707 1 97 100 LEU A C 1
ATOM 782 O O . LEU A 1 100 ? 6.445 -4.047 -8.844 1 97 100 LEU A O 1
ATOM 786 N N . GLY A 1 101 ? 6.297 -4.219 -6.602 1 97.75 101 GLY A N 1
ATOM 787 C CA . GLY A 1 101 ? 5.18 -5.148 -6.68 1 97.75 101 GLY A CA 1
ATOM 788 C C . GLY A 1 101 ? 3.967 -4.566 -7.383 1 97.75 101 GLY A C 1
ATOM 789 O O . GLY A 1 101 ? 3.346 -5.23 -8.211 1 97.75 101 GLY A O 1
ATOM 790 N N . THR A 1 102 ? 3.668 -3.332 -7.117 1 97.62 102 THR A N 1
ATOM 791 C CA . THR A 1 102 ? 2.422 -2.719 -7.562 1 97.62 102 THR A CA 1
ATOM 792 C C . THR A 1 102 ? 2.57 -2.148 -8.969 1 97.62 102 THR A C 1
ATOM 794 O O . THR A 1 102 ? 1.66 -2.266 -9.789 1 97.62 102 THR A O 1
ATOM 797 N N . TYR A 1 103 ? 3.707 -1.638 -9.336 1 97.06 103 TYR A N 1
ATOM 798 C CA . TYR A 1 103 ? 3.828 -0.856 -10.555 1 97.06 103 TYR A CA 1
ATOM 799 C C . TYR A 1 103 ? 4.613 -1.621 -11.617 1 97.06 103 TYR A C 1
ATOM 801 O O . TYR A 1 103 ? 4.617 -1.24 -12.789 1 97.06 103 TYR A O 1
ATOM 809 N N . PHE A 1 104 ? 5.277 -2.68 -11.18 1 97.19 104 PHE A N 1
ATOM 810 C CA . PHE A 1 104 ? 6.129 -3.375 -12.141 1 97.19 104 PHE A CA 1
ATOM 811 C C . PHE A 1 104 ? 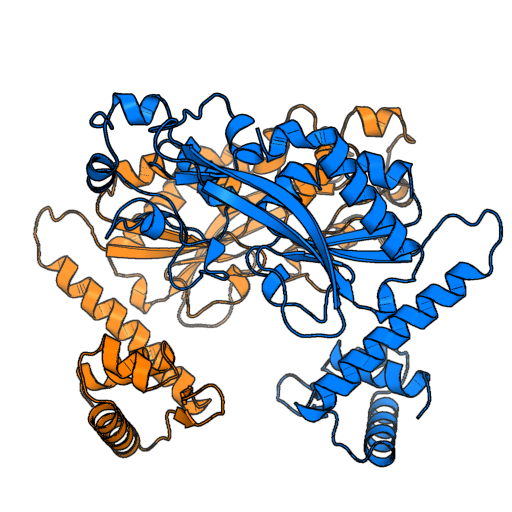5.699 -4.832 -12.289 1 97.19 104 PHE A C 1
ATOM 813 O O . PHE A 1 104 ? 5.535 -5.324 -13.406 1 97.19 104 PHE A O 1
ATOM 820 N N . ILE A 1 105 ? 5.414 -5.516 -11.203 1 98.25 105 ILE A N 1
ATOM 821 C CA . ILE A 1 105 ? 5.125 -6.945 -11.242 1 98.25 105 ILE A CA 1
ATOM 822 C C . ILE A 1 105 ? 3.633 -7.16 -11.492 1 98.25 105 ILE A C 1
ATOM 824 O O . ILE A 1 105 ? 3.25 -7.895 -12.406 1 98.25 105 ILE A O 1
ATOM 828 N N . ALA A 1 106 ? 2.768 -6.492 -10.773 1 98.56 106 ALA A N 1
ATOM 829 C CA . ALA A 1 106 ? 1.323 -6.691 -10.836 1 98.56 106 ALA A CA 1
ATOM 830 C C . ALA A 1 106 ? 0.798 -6.465 -12.25 1 98.56 106 ALA A C 1
ATOM 832 O O . ALA A 1 106 ? -0.022 -7.242 -12.742 1 98.56 106 ALA A O 1
ATOM 833 N N . PRO A 1 107 ? 1.289 -5.473 -12.977 1 97.81 107 PRO A N 1
ATOM 834 C CA . PRO A 1 107 ? 0.793 -5.23 -14.336 1 97.81 107 PRO A CA 1
ATOM 835 C C . PRO A 1 107 ? 1.131 -6.363 -15.305 1 97.81 107 PRO A C 1
ATOM 837 O O . PRO A 1 107 ? 0.61 -6.402 -16.422 1 97.81 107 PRO A O 1
ATOM 840 N N . GLU A 1 108 ? 1.997 -7.262 -14.875 1 97.5 108 GLU A N 1
ATOM 841 C CA . GLU A 1 108 ? 2.457 -8.328 -15.758 1 97.5 108 GLU A CA 1
ATOM 842 C C . GLU A 1 108 ? 1.93 -9.688 -15.312 1 97.5 108 GLU A C 1
ATOM 844 O O . GLU A 1 108 ? 2.334 -10.719 -15.844 1 97.5 108 GLU A O 1
ATOM 849 N N . ILE A 1 109 ? 1.022 -9.719 -14.359 1 98 109 ILE A N 1
ATOM 850 C CA . ILE A 1 109 ? 0.578 -10.969 -13.758 1 98 109 ILE A CA 1
ATOM 851 C C . ILE A 1 109 ? -0.251 -11.766 -14.766 1 98 109 ILE A C 1
ATOM 853 O O . ILE A 1 109 ? -0.247 -12.992 -14.75 1 98 109 ILE A O 1
ATOM 857 N N . ALA A 1 110 ? -0.97 -11.07 -15.68 1 96.62 110 ALA A N 1
ATOM 858 C CA . ALA A 1 110 ? -1.711 -11.773 -16.719 1 96.62 110 ALA A CA 1
ATOM 859 C C . ALA A 1 110 ? -0.783 -12.656 -17.562 1 96.62 110 ALA A C 1
ATOM 861 O O . ALA A 1 110 ? -1.117 -13.797 -17.875 1 96.62 110 ALA A O 1
ATOM 862 N N . ASN A 1 111 ? 0.403 -12.141 -17.906 1 95 111 ASN A N 1
ATOM 863 C CA . ASN A 1 111 ? 1.396 -12.914 -18.641 1 95 111 ASN A CA 1
ATOM 864 C C . ASN A 1 111 ? 1.862 -14.133 -17.844 1 95 111 ASN A C 1
ATOM 866 O O . ASN A 1 111 ? 2.023 -15.219 -18.406 1 95 111 ASN A O 1
ATOM 870 N N . PHE A 1 112 ? 2.039 -13.953 -16.594 1 96.88 112 PHE A N 1
ATOM 871 C CA . PHE A 1 112 ? 2.473 -15.055 -15.75 1 96.88 112 PHE A CA 1
ATOM 872 C C . PHE A 1 112 ? 1.416 -16.156 -15.703 1 96.88 112 PHE A C 1
ATOM 874 O O . PHE A 1 112 ? 1.738 -17.344 -15.828 1 96.88 112 PHE A O 1
ATOM 881 N N . THR A 1 113 ? 0.172 -15.727 -15.484 1 94.25 113 THR A N 1
ATOM 882 C CA . THR A 1 113 ? -0.914 -16.688 -15.344 1 94.25 113 THR A CA 1
ATOM 883 C C . THR A 1 113 ? -1.136 -17.453 -16.656 1 94.25 113 THR A C 1
ATOM 885 O O . THR A 1 113 ? -1.534 -18.609 -16.641 1 94.25 113 THR A O 1
ATOM 888 N N . GLN A 1 114 ? -0.9 -16.844 -17.766 1 90.25 114 GLN A N 1
ATOM 889 C CA . GLN A 1 114 ? -0.984 -17.5 -19.047 1 90.25 114 GLN A CA 1
ATOM 890 C C . GLN A 1 114 ? 0.102 -18.562 -19.188 1 90.25 114 GLN A C 1
ATOM 892 O O . GLN A 1 114 ? -0.154 -19.656 -19.703 1 90.25 114 GLN A O 1
ATOM 897 N N . LEU A 1 115 ? 1.262 -18.25 -18.703 1 90.38 115 LEU A N 1
ATOM 898 C CA . LEU A 1 115 ? 2.396 -19.156 -18.766 1 90.38 115 LEU A CA 1
ATOM 899 C C . LEU A 1 115 ? 2.244 -20.297 -17.75 1 90.38 115 LEU A C 1
ATOM 901 O O . LEU A 1 115 ? 2.648 -21.422 -18.016 1 90.38 115 LEU A O 1
ATOM 905 N N . HIS A 1 116 ? 1.683 -19.938 -16.578 1 94.12 116 HIS A N 1
ATOM 906 C CA . HIS A 1 116 ? 1.542 -20.891 -15.484 1 94.12 116 HIS A CA 1
ATOM 907 C C . HIS A 1 116 ? 0.137 -20.844 -14.891 1 94.12 116 HIS A C 1
ATOM 909 O O . HIS A 1 116 ? -0.046 -20.438 -13.742 1 94.12 116 HIS A O 1
ATOM 915 N N . PRO A 1 117 ? -0.822 -21.406 -15.539 1 90.75 117 PRO A N 1
ATOM 916 C CA . PRO A 1 117 ? -2.227 -21.266 -15.148 1 90.75 117 PRO A CA 1
ATOM 917 C C . PRO A 1 117 ? -2.557 -22 -13.852 1 90.75 117 PRO A C 1
ATOM 919 O O . PRO A 1 117 ? -3.59 -21.734 -13.234 1 90.75 117 PRO A O 1
ATOM 922 N N . ASN A 1 118 ? -1.652 -22.844 -13.43 1 92.44 118 ASN A N 1
ATOM 923 C CA . ASN A 1 118 ? -1.983 -23.672 -12.273 1 92.44 118 ASN A CA 1
ATOM 924 C C . ASN A 1 118 ? -1.209 -23.234 -11.031 1 92.44 118 ASN A C 1
ATOM 926 O O . ASN A 1 118 ? -1.229 -23.922 -10.008 1 92.44 118 ASN A O 1
ATOM 930 N N . ILE A 1 119 ? -0.539 -22.125 -11.141 1 94.5 119 ILE A N 1
ATOM 931 C CA . ILE A 1 119 ? 0.141 -21.578 -9.977 1 94.5 119 ILE A CA 1
ATOM 932 C C . ILE A 1 119 ? -0.718 -20.484 -9.352 1 94.5 119 ILE A C 1
ATOM 934 O O . ILE A 1 119 ? -1.06 -19.5 -10.016 1 94.5 119 ILE A O 1
ATOM 938 N N . ALA A 1 120 ? -1.119 -20.688 -8.109 1 95.69 120 ALA A N 1
ATOM 939 C CA . ALA A 1 120 ? -1.702 -19.625 -7.297 1 95.69 120 ALA A CA 1
ATOM 940 C C . ALA A 1 120 ? -0.617 -18.719 -6.723 1 95.69 120 ALA A C 1
ATOM 942 O O . ALA A 1 120 ? 0.4 -19.203 -6.219 1 95.69 120 ALA A O 1
ATOM 943 N N . LEU A 1 121 ? -0.827 -17.406 -6.895 1 96.75 121 LEU A N 1
ATOM 944 C CA . LEU A 1 121 ? 0.219 -16.469 -6.5 1 96.75 121 LEU A CA 1
ATOM 945 C C . LEU A 1 121 ? -0.302 -15.469 -5.469 1 96.75 121 LEU A C 1
ATOM 947 O O . LEU A 1 121 ? -1.332 -14.828 -5.688 1 96.75 121 LEU A O 1
ATOM 951 N N . ASP A 1 122 ? 0.394 -15.375 -4.328 1 95.12 122 ASP A N 1
ATOM 952 C CA . ASP A 1 122 ? 0.214 -14.289 -3.365 1 95.12 122 ASP A CA 1
ATOM 953 C C . ASP A 1 122 ? 1.285 -13.219 -3.541 1 95.12 122 ASP A C 1
ATOM 955 O O . ASP A 1 122 ? 2.463 -13.453 -3.264 1 95.12 122 ASP A O 1
ATOM 959 N N . LEU A 1 123 ? 0.839 -12.086 -3.977 1 96.38 123 LEU A N 1
ATOM 960 C CA . LEU A 1 123 ? 1.749 -10.961 -4.133 1 96.38 123 LEU A CA 1
ATOM 961 C C . LEU A 1 123 ? 1.662 -10.023 -2.936 1 96.38 123 LEU A C 1
ATOM 963 O O . LEU A 1 123 ? 0.712 -9.242 -2.82 1 96.38 123 LEU A O 1
ATOM 967 N N . ILE A 1 124 ? 2.646 -10.07 -2.113 1 93.88 124 ILE A N 1
ATOM 968 C CA . ILE A 1 124 ? 2.664 -9.242 -0.914 1 93.88 124 ILE A CA 1
ATOM 969 C C . ILE A 1 124 ? 3.488 -7.984 -1.171 1 93.88 124 ILE A C 1
ATOM 971 O O . ILE A 1 124 ? 4.691 -7.953 -0.9 1 93.88 124 ILE A O 1
ATOM 975 N N . ALA A 1 125 ? 2.797 -6.965 -1.635 1 93.94 125 ALA A N 1
ATOM 976 C CA . ALA A 1 125 ? 3.395 -5.676 -1.97 1 93.94 125 ALA A CA 1
ATOM 977 C C . ALA A 1 125 ? 3.025 -4.617 -0.936 1 93.94 125 ALA A C 1
ATOM 979 O O . ALA A 1 125 ? 2.26 -3.693 -1.229 1 93.94 125 ALA A O 1
ATOM 980 N N . ILE A 1 126 ? 3.578 -4.723 0.223 1 89.56 126 ILE A N 1
ATOM 981 C CA . ILE A 1 126 ? 3.283 -3.814 1.325 1 89.56 126 ILE A CA 1
ATOM 982 C C . ILE A 1 126 ? 4.582 -3.213 1.86 1 89.56 126 ILE A C 1
ATOM 984 O O . ILE A 1 126 ? 5.621 -3.871 1.861 1 89.56 126 ILE A O 1
ATOM 988 N N . PRO A 1 127 ? 4.48 -2.018 2.291 1 87.75 127 PRO A N 1
ATOM 989 C CA . PRO A 1 127 ? 5.684 -1.389 2.836 1 87.75 127 PRO A CA 1
ATOM 990 C C . PRO A 1 127 ? 6.316 -2.205 3.963 1 87.75 127 PRO A C 1
ATOM 992 O O . PRO A 1 127 ? 5.617 -2.65 4.875 1 87.75 127 PRO A O 1
ATOM 995 N N . GLY A 1 128 ? 7.621 -2.348 3.885 1 78.62 128 GLY A N 1
ATOM 996 C CA . GLY A 1 128 ? 8.414 -2.912 4.969 1 78.62 128 GLY A CA 1
ATOM 997 C C . GLY A 1 128 ? 8.273 -4.418 5.086 1 78.62 128 GLY A C 1
ATOM 998 O O . GLY A 1 128 ? 9.016 -5.059 5.84 1 78.62 128 GLY A O 1
ATOM 999 N N . TYR A 1 129 ? 7.426 -5.039 4.449 1 68.81 129 TYR A N 1
ATOM 1000 C CA . TYR A 1 129 ? 7.121 -6.449 4.668 1 68.81 129 TYR A CA 1
ATOM 1001 C C . TYR A 1 129 ? 8.273 -7.332 4.203 1 68.81 129 TYR A C 1
ATOM 1003 O O . TYR A 1 129 ? 8.641 -8.289 4.887 1 68.81 129 TYR A O 1
ATOM 1011 N N . ALA A 1 130 ? 8.734 -7.047 3.131 1 66.38 130 ALA A N 1
ATOM 1012 C CA . ALA A 1 130 ? 9.758 -7.906 2.543 1 66.38 130 ALA A CA 1
ATOM 1013 C C . ALA A 1 130 ? 10.984 -7.992 3.445 1 66.38 130 ALA A C 1
ATOM 1015 O O . ALA A 1 130 ? 11.727 -8.977 3.402 1 66.38 130 ALA A O 1
ATOM 1016 N N . ASN A 1 131 ? 11.102 -6.98 4.242 1 60.69 131 ASN A N 1
ATOM 1017 C CA . ASN A 1 131 ? 12.258 -6.938 5.129 1 60.69 131 ASN A CA 1
ATOM 1018 C C . ASN A 1 131 ? 12.016 -7.73 6.406 1 60.69 131 ASN A C 1
ATOM 1020 O O . ASN A 1 131 ? 12.953 -8.008 7.156 1 60.69 131 ASN A O 1
ATOM 1024 N N . ILE A 1 132 ? 10.797 -7.809 6.68 1 53 132 ILE A N 1
ATOM 1025 C CA . ILE A 1 132 ? 10.469 -8.383 7.977 1 53 132 ILE A CA 1
ATOM 1026 C C . ILE A 1 132 ? 10.359 -9.906 7.852 1 53 132 ILE A C 1
ATOM 1028 O O . ILE A 1 132 ? 10.766 -10.633 8.758 1 53 132 ILE A O 1
ATOM 1032 N N . SER A 1 133 ? 9.555 -10.367 6.812 1 53.25 133 SER A N 1
ATOM 1033 C CA . SER A 1 133 ? 8.953 -11.695 6.91 1 53.25 133 SER A CA 1
ATOM 1034 C C . SER A 1 133 ? 9.875 -12.766 6.344 1 53.25 133 SER A C 1
ATOM 1036 O O . SER A 1 133 ? 9.828 -13.062 5.148 1 53.25 133 SER A O 1
ATOM 1038 N N . LYS A 1 134 ? 10.852 -13.008 6.945 1 50.19 134 LYS A N 1
ATOM 1039 C CA . LYS A 1 134 ? 11.625 -14.141 6.449 1 50.19 134 LYS A CA 1
ATOM 1040 C C . LYS A 1 134 ? 10.742 -15.383 6.297 1 50.19 134 LYS A C 1
ATOM 1042 O O . LYS A 1 134 ? 10.914 -16.156 5.359 1 50.19 134 LYS A O 1
ATOM 1047 N N . ARG A 1 135 ? 9.773 -15.562 7.25 1 52.28 135 ARG A N 1
ATOM 1048 C CA . ARG A 1 135 ? 9.25 -16.922 7.324 1 52.28 135 ARG A CA 1
ATOM 1049 C C . ARG A 1 135 ? 7.91 -17.047 6.602 1 52.28 135 ARG A C 1
ATOM 1051 O O . ARG A 1 135 ? 7.402 -18.141 6.402 1 52.28 135 ARG A O 1
ATOM 1058 N N . GLU A 1 136 ? 7.59 -15.859 5.855 1 70.62 136 GLU A N 1
ATOM 1059 C CA . GLU A 1 136 ? 6.227 -16.016 5.359 1 70.62 136 GLU A CA 1
ATOM 1060 C C . GLU A 1 136 ? 6.172 -15.883 3.84 1 70.62 136 GLU A C 1
ATOM 1062 O O . GLU A 1 136 ? 5.172 -16.234 3.217 1 70.62 136 GLU A O 1
ATOM 1067 N N . ALA A 1 137 ? 7.301 -15.734 3.293 1 86.56 137 ALA A N 1
ATOM 1068 C CA . ALA A 1 137 ? 7.316 -15.633 1.835 1 86.56 137 ALA A CA 1
ATOM 1069 C C . ALA A 1 137 ? 8.211 -16.703 1.221 1 86.56 137 ALA A C 1
ATOM 1071 O O . ALA A 1 137 ? 9.242 -17.062 1.793 1 86.56 137 ALA A O 1
ATOM 1072 N N . ASP A 1 138 ? 7.801 -17.328 0.139 1 90.19 138 ASP A N 1
ATOM 1073 C CA . ASP A 1 138 ? 8.617 -18.281 -0.614 1 90.19 138 ASP A CA 1
ATOM 1074 C C . ASP A 1 138 ? 9.766 -17.562 -1.33 1 90.19 138 ASP A C 1
ATOM 1076 O O . ASP A 1 138 ? 10.867 -18.109 -1.436 1 90.19 138 ASP A O 1
ATOM 1080 N N . LEU A 1 139 ? 9.43 -16.438 -1.845 1 93.38 139 LEU A N 1
ATOM 1081 C CA . LEU A 1 139 ? 10.375 -15.531 -2.479 1 93.38 139 LEU A CA 1
ATOM 1082 C C . LEU A 1 139 ? 10.203 -14.109 -1.938 1 93.38 139 LEU A C 1
ATOM 1084 O O . LEU A 1 139 ? 9.102 -13.711 -1.572 1 93.38 139 LEU A O 1
ATOM 1088 N N . ALA A 1 140 ? 11.359 -13.453 -1.913 1 93.75 140 ALA A N 1
ATOM 1089 C CA . ALA A 1 140 ? 11.281 -12.047 -1.506 1 93.75 140 ALA A CA 1
ATOM 1090 C C . ALA A 1 140 ? 12.18 -11.172 -2.373 1 93.75 140 ALA A C 1
ATOM 1092 O O . ALA A 1 140 ? 13.258 -11.602 -2.793 1 93.75 140 ALA A O 1
ATOM 1093 N N . ILE A 1 141 ? 11.734 -10.031 -2.68 1 95.25 141 ILE A N 1
ATOM 1094 C CA . ILE A 1 141 ? 12.547 -8.984 -3.295 1 95.25 141 ILE A CA 1
ATOM 1095 C C . ILE A 1 141 ? 12.789 -7.859 -2.295 1 95.25 141 ILE A C 1
ATOM 1097 O O . ILE A 1 141 ? 11.844 -7.188 -1.868 1 95.25 141 ILE A O 1
ATOM 1101 N N . VAL A 1 142 ? 14.055 -7.668 -1.925 1 92.44 142 VAL A N 1
ATOM 1102 C CA . VAL A 1 142 ? 14.398 -6.734 -0.855 1 92.44 142 VAL A CA 1
ATOM 1103 C C . VAL A 1 142 ? 15.375 -5.684 -1.378 1 92.44 142 VAL A C 1
ATOM 1105 O O . VAL A 1 142 ? 15.938 -5.836 -2.465 1 92.44 142 VAL A O 1
ATOM 1108 N N . LEU A 1 143 ? 15.539 -4.664 -0.59 1 92.12 143 LEU A N 1
ATOM 1109 C CA . LEU A 1 143 ? 16.359 -3.533 -1.004 1 92.12 143 LEU A CA 1
ATOM 1110 C C . LEU A 1 143 ? 17.797 -3.703 -0.521 1 92.12 143 LEU A C 1
ATOM 1112 O O . LEU A 1 143 ? 18.703 -3.057 -1.04 1 92.12 143 LEU A O 1
ATOM 1116 N N . THR A 1 144 ? 17.922 -4.504 0.492 1 88.94 144 THR A N 1
ATOM 1117 C CA . THR A 1 144 ? 19.234 -4.746 1.057 1 88.94 144 THR A CA 1
ATOM 1118 C C . THR A 1 144 ? 19.625 -6.215 0.918 1 88.94 144 THR A C 1
ATOM 1120 O O . THR A 1 144 ? 18.828 -7.105 1.226 1 88.94 144 THR A O 1
ATOM 1123 N N . ARG A 1 145 ? 20.797 -6.367 0.472 1 88.12 145 ARG A N 1
ATOM 1124 C CA . ARG A 1 145 ? 21.266 -7.742 0.351 1 88.12 145 ARG A CA 1
ATOM 1125 C C . ARG A 1 145 ? 21.344 -8.414 1.718 1 88.12 145 ARG A C 1
ATOM 1127 O O . ARG A 1 145 ? 22.094 -7.961 2.59 1 88.12 145 ARG A O 1
ATOM 1134 N N . PRO A 1 146 ? 20.609 -9.461 1.848 1 85.56 146 PRO A N 1
ATOM 1135 C CA . PRO A 1 146 ? 20.75 -10.156 3.129 1 85.56 146 PRO A CA 1
ATOM 1136 C C . PRO A 1 146 ? 22.141 -10.758 3.326 1 85.56 146 PRO A C 1
ATOM 1138 O O . PRO A 1 146 ? 22.75 -11.25 2.371 1 85.56 146 PRO A O 1
ATOM 1141 N N . GLN A 1 147 ? 22.609 -10.648 4.57 1 79.75 147 GLN A N 1
ATOM 1142 C CA . GLN A 1 147 ? 23.969 -11.117 4.84 1 79.75 147 GLN A CA 1
ATOM 1143 C C . GLN A 1 147 ? 23.969 -12.422 5.617 1 79.75 147 GLN A C 1
ATOM 1145 O O . GLN A 1 147 ? 25 -13.094 5.742 1 79.75 147 GLN A O 1
ATOM 1150 N N . LYS A 1 148 ? 22.891 -12.789 6.211 1 75.5 148 LYS A N 1
ATOM 1151 C CA . LYS A 1 148 ? 22.812 -13.992 7.039 1 75.5 148 LYS A CA 1
ATOM 1152 C C . LYS A 1 148 ? 21.594 -14.836 6.676 1 75.5 148 LYS A C 1
ATOM 1154 O O . LYS A 1 148 ? 20.641 -14.336 6.074 1 75.5 148 LYS A O 1
ATOM 1159 N N . GLY A 1 149 ? 21.766 -16.047 6.785 1 76.19 149 GLY A N 1
ATOM 1160 C CA . GLY A 1 149 ? 20.672 -16.984 6.594 1 76.19 149 GLY A CA 1
ATOM 1161 C C . GLY A 1 149 ? 20.906 -17.969 5.465 1 76.19 149 GLY A C 1
ATOM 1162 O O . GLY A 1 149 ? 21.859 -17.812 4.699 1 76.19 149 GLY A O 1
ATOM 1163 N N . ARG A 1 150 ? 20.172 -19.094 5.52 1 81.81 150 ARG A N 1
ATOM 1164 C CA . ARG A 1 150 ? 20.203 -20.094 4.457 1 81.81 150 ARG A CA 1
ATOM 1165 C C . ARG A 1 150 ? 19.375 -19.656 3.262 1 81.81 150 ARG A C 1
ATOM 1167 O O . ARG A 1 150 ? 18.344 -20.266 2.957 1 81.81 150 ARG A O 1
ATOM 1174 N N . LEU A 1 151 ? 19.875 -18.562 2.666 1 88.44 151 LEU A N 1
ATOM 1175 C CA . LEU A 1 151 ? 19.172 -17.953 1.548 1 88.44 151 LEU A CA 1
ATOM 1176 C C . LEU A 1 151 ? 20.016 -17.984 0.279 1 88.44 151 LEU A C 1
ATOM 1178 O O . LEU A 1 151 ? 21.234 -17.859 0.339 1 88.44 151 LEU A O 1
ATOM 1182 N N . LYS A 1 152 ? 19.344 -18.328 -0.749 1 88.12 152 LYS A N 1
ATOM 1183 C CA . LYS A 1 152 ? 19.891 -17.984 -2.061 1 88.12 152 LYS A CA 1
ATOM 1184 C C . LYS A 1 152 ? 19.562 -16.547 -2.443 1 88.12 152 LYS A C 1
ATOM 1186 O O . LYS A 1 152 ? 18.406 -16.141 -2.424 1 88.12 152 LYS A O 1
ATOM 1191 N N . VAL A 1 153 ? 20.625 -15.805 -2.75 1 92.75 153 VAL A N 1
ATOM 1192 C CA . VAL A 1 153 ? 20.453 -14.375 -3.02 1 92.75 153 VAL A CA 1
ATOM 1193 C C . VAL A 1 153 ? 21.031 -14.039 -4.395 1 92.75 153 VAL A C 1
ATOM 1195 O O . VAL A 1 153 ? 22.125 -14.492 -4.746 1 92.75 153 VAL A O 1
ATOM 1198 N N . ARG A 1 154 ? 20.297 -13.289 -5.199 1 92 154 ARG A N 1
ATOM 1199 C CA . ARG A 1 154 ? 20.781 -12.781 -6.477 1 92 154 ARG A CA 1
ATOM 1200 C C . ARG A 1 154 ? 20.328 -11.352 -6.711 1 92 154 ARG A C 1
ATOM 1202 O O . ARG A 1 154 ? 19.203 -10.984 -6.34 1 92 154 ARG A O 1
ATOM 1209 N N . LYS A 1 155 ? 21.188 -10.617 -7.344 1 94.62 155 LYS A N 1
ATOM 1210 C CA . LYS A 1 155 ? 20.781 -9.281 -7.77 1 94.62 155 LYS A CA 1
ATOM 1211 C C . LYS A 1 155 ? 19.797 -9.352 -8.93 1 94.62 155 LYS A C 1
ATOM 1213 O O . LYS A 1 155 ? 20.078 -9.984 -9.953 1 94.62 155 LYS A O 1
ATOM 1218 N N . LEU A 1 156 ? 18.672 -8.781 -8.727 1 95.25 156 LEU A N 1
ATOM 1219 C CA . LEU A 1 156 ? 17.656 -8.766 -9.781 1 95.25 156 LEU A CA 1
ATOM 1220 C C . LEU A 1 156 ? 17.922 -7.633 -10.773 1 95.25 156 LEU A C 1
ATOM 1222 O O . LEU A 1 156 ? 18.016 -7.863 -11.977 1 95.25 156 LEU A O 1
ATOM 1226 N N . THR A 1 157 ? 18.047 -6.344 -10.266 1 94.56 157 THR A N 1
ATOM 1227 C CA . THR A 1 157 ? 18.297 -5.188 -11.117 1 94.56 157 THR A CA 1
ATOM 1228 C C . THR A 1 157 ? 18.594 -3.951 -10.273 1 94.56 157 THR A C 1
ATOM 1230 O O . THR A 1 157 ? 18.266 -3.906 -9.086 1 94.56 157 THR A O 1
ATOM 1233 N N . ASP A 1 158 ? 19.266 -3.037 -10.945 1 94.94 158 ASP A N 1
ATOM 1234 C CA . ASP A 1 158 ? 19.312 -1.674 -10.43 1 94.94 158 ASP A CA 1
ATOM 1235 C C . ASP A 1 158 ? 18.109 -0.865 -10.891 1 94.94 158 ASP A C 1
ATOM 1237 O O . ASP A 1 158 ? 17.469 -1.215 -11.883 1 94.94 158 ASP A O 1
ATOM 1241 N N . TYR A 1 159 ? 17.781 0.113 -10.102 1 95.69 159 TYR A N 1
ATOM 1242 C CA . TYR A 1 159 ? 16.781 1.076 -10.523 1 95.69 159 TYR A CA 1
ATOM 1243 C C . TYR A 1 159 ? 17.141 2.484 -10.07 1 95.69 159 TYR A C 1
ATOM 1245 O O . TYR A 1 159 ? 17.984 2.66 -9.195 1 95.69 159 TYR A O 1
ATOM 1253 N N . GLN A 1 160 ? 16.516 3.447 -10.734 1 95.44 160 GLN A N 1
ATOM 1254 C CA . GLN A 1 160 ? 16.844 4.844 -10.477 1 95.44 160 GLN A CA 1
ATOM 1255 C C . GLN A 1 160 ? 15.703 5.562 -9.766 1 95.44 160 GLN A C 1
ATOM 1257 O O . GLN A 1 160 ? 14.531 5.273 -10.016 1 95.44 160 GLN A O 1
ATOM 1262 N N . LEU A 1 161 ? 16.109 6.434 -8.867 1 96.5 161 LEU A N 1
ATOM 1263 C CA . LEU A 1 161 ? 15.188 7.367 -8.227 1 96.5 161 LEU A CA 1
ATOM 1264 C C . LEU A 1 161 ? 15.594 8.812 -8.508 1 96.5 161 LEU A C 1
ATOM 1266 O O . LEU A 1 161 ? 16.781 9.102 -8.688 1 96.5 161 LEU A O 1
ATOM 1270 N N . ALA A 1 162 ? 14.641 9.688 -8.508 1 96.31 162 ALA A N 1
ATOM 1271 C CA . ALA A 1 162 ? 14.875 11.109 -8.742 1 96.31 162 ALA A CA 1
ATOM 1272 C C . ALA A 1 162 ? 13.867 11.961 -7.984 1 96.31 162 ALA A C 1
ATOM 1274 O O . ALA A 1 162 ? 12.93 11.438 -7.383 1 96.31 162 ALA A O 1
ATOM 1275 N N . LEU A 1 163 ? 14.172 13.227 -7.965 1 97.06 163 LEU A N 1
ATOM 1276 C CA . LEU A 1 163 ? 13.25 14.195 -7.383 1 97.06 163 LEU A CA 1
ATOM 1277 C C . LEU A 1 163 ? 12.18 14.602 -8.391 1 97.06 163 LEU A C 1
ATOM 1279 O O . LEU A 1 163 ? 12.484 14.906 -9.547 1 97.06 163 LEU A O 1
ATOM 1283 N N . TYR A 1 164 ? 10.93 14.609 -7.887 1 97.81 164 TYR A N 1
ATOM 1284 C CA . TYR A 1 164 ? 9.82 14.961 -8.766 1 97.81 164 TYR A CA 1
ATOM 1285 C C . TYR A 1 164 ? 8.883 15.953 -8.086 1 97.81 164 TYR A C 1
ATOM 1287 O O . TYR A 1 164 ? 8.766 15.969 -6.859 1 97.81 164 TYR A O 1
ATOM 1295 N N . SER A 1 165 ? 8.297 16.734 -8.844 1 98.06 165 SER A N 1
ATOM 1296 C CA . SER A 1 165 ? 7.16 17.578 -8.492 1 98.06 165 SER A CA 1
ATOM 1297 C C . SER A 1 165 ? 6.242 17.797 -9.688 1 98.06 165 SER A C 1
ATOM 1299 O O . SER A 1 165 ? 6.363 17.109 -10.703 1 98.06 165 SER A O 1
ATOM 1301 N N . THR A 1 166 ? 5.184 18.625 -9.508 1 97.81 166 THR A N 1
ATOM 1302 C CA . THR A 1 166 ? 4.332 19.016 -10.625 1 97.81 166 THR A CA 1
ATOM 1303 C C . THR A 1 166 ? 4.75 20.375 -11.18 1 97.81 166 THR A C 1
ATOM 1305 O O . THR A 1 166 ? 5.332 21.203 -10.461 1 97.81 166 THR A O 1
ATOM 1308 N N . GLN A 1 167 ? 4.441 20.578 -12.477 1 94.88 167 GLN A N 1
ATOM 1309 C CA . GLN A 1 167 ? 4.711 21.891 -13.062 1 94.88 167 GLN A CA 1
ATOM 1310 C C . GLN A 1 167 ? 3.951 22.984 -12.336 1 94.88 167 GLN A C 1
ATOM 1312 O O . GLN A 1 167 ? 4.484 24.078 -12.117 1 94.88 167 GLN A O 1
ATOM 1317 N N . LYS A 1 168 ? 2.783 22.703 -11.984 1 92.75 168 LYS A N 1
ATOM 1318 C CA . LYS A 1 168 ? 1.963 23.656 -11.25 1 92.75 168 LYS A CA 1
ATOM 1319 C C . LYS A 1 168 ? 2.646 24.094 -9.953 1 92.75 168 LYS A C 1
ATOM 1321 O O . LYS A 1 168 ? 2.684 25.281 -9.633 1 92.75 168 LYS A O 1
ATOM 1326 N N . TYR A 1 169 ? 3.146 23.156 -9.234 1 95.12 169 TYR A N 1
ATOM 1327 C CA . TYR A 1 169 ? 3.865 23.469 -8 1 95.12 169 TYR A CA 1
ATOM 1328 C C . TYR A 1 169 ? 5.066 24.375 -8.281 1 95.12 169 TYR A C 1
ATOM 1330 O O . TYR A 1 169 ? 5.281 25.359 -7.582 1 95.12 169 TYR A O 1
ATOM 1338 N N . LEU A 1 170 ? 5.793 24.031 -9.305 1 93.12 170 LEU A N 1
ATOM 1339 C CA . LEU A 1 170 ? 7.02 24.75 -9.625 1 93.12 170 LEU A CA 1
ATOM 1340 C C . LEU A 1 170 ? 6.711 26.172 -10.094 1 93.12 170 LEU A C 1
ATOM 1342 O O . LEU A 1 170 ? 7.508 27.078 -9.891 1 93.12 170 LEU A O 1
ATOM 1346 N N . ASP A 1 171 ? 5.523 26.359 -10.656 1 90.69 171 ASP A N 1
ATOM 1347 C CA . ASP A 1 171 ? 5.098 27.688 -11.102 1 90.69 171 ASP A CA 1
ATOM 1348 C C . ASP A 1 171 ? 4.68 28.562 -9.922 1 90.69 171 ASP A C 1
ATOM 1350 O O . ASP A 1 171 ? 4.816 29.781 -9.969 1 90.69 171 ASP A O 1
ATOM 1354 N N . GLU A 1 172 ? 4.18 27.953 -8.945 1 88.38 172 GLU A N 1
ATOM 1355 C CA . GLU A 1 172 ? 3.615 28.688 -7.812 1 88.38 172 GLU A CA 1
ATOM 1356 C C . GLU A 1 172 ? 4.688 29 -6.777 1 88.38 172 GLU A C 1
ATOM 1358 O O . GLU A 1 172 ? 4.578 30 -6.055 1 88.38 172 GLU A O 1
ATOM 1363 N N . PHE A 1 173 ? 5.691 28.172 -6.711 1 86.94 173 PHE A N 1
ATOM 1364 C CA . PHE A 1 173 ? 6.695 28.344 -5.668 1 86.94 173 PHE A CA 1
ATOM 1365 C C . PHE A 1 173 ? 8.047 28.688 -6.27 1 86.94 173 PHE A C 1
ATOM 1367 O O . PHE A 1 173 ? 8.227 28.656 -7.488 1 86.94 173 PHE A O 1
ATOM 1374 N N . SER A 1 174 ? 8.953 29.094 -5.445 1 80.56 174 SER A N 1
ATOM 1375 C CA . SER A 1 174 ? 10.258 29.578 -5.875 1 80.56 174 SER A CA 1
ATOM 1376 C C . SER A 1 174 ? 10.977 28.547 -6.738 1 80.56 174 SER A C 1
ATOM 1378 O O . SER A 1 174 ? 10.828 27.344 -6.523 1 80.56 174 SER A O 1
ATOM 1380 N N . ASN A 1 175 ? 11.828 29.047 -7.605 1 85.19 175 ASN A N 1
ATOM 1381 C CA . ASN A 1 175 ? 12.602 28.203 -8.5 1 85.19 175 ASN A CA 1
ATOM 1382 C C . ASN A 1 175 ? 13.648 27.375 -7.742 1 85.19 175 ASN A C 1
ATOM 1384 O O . ASN A 1 175 ? 14.25 27.875 -6.789 1 85.19 175 ASN A O 1
ATOM 1388 N N . ILE A 1 176 ? 13.758 26.188 -8.109 1 93.62 176 ILE A N 1
ATOM 1389 C CA . ILE A 1 176 ? 14.766 25.297 -7.547 1 93.62 176 ILE A CA 1
ATOM 1390 C C . ILE A 1 176 ? 15.969 25.219 -8.492 1 93.62 176 ILE A C 1
ATOM 1392 O O . ILE A 1 176 ? 15.883 24.594 -9.555 1 93.62 176 ILE A O 1
ATOM 1396 N N . LYS A 1 177 ? 17.078 25.797 -8.094 1 91.69 177 LYS A N 1
ATOM 1397 C CA . LYS A 1 177 ? 18.25 25.828 -8.945 1 91.69 177 LYS A CA 1
ATOM 1398 C C . LYS A 1 177 ? 19.375 24.984 -8.367 1 91.69 177 LYS A C 1
ATOM 1400 O O . LYS A 1 177 ? 20.344 24.641 -9.07 1 91.69 177 LYS A O 1
ATOM 1405 N N . SER A 1 178 ? 19.266 24.688 -7.098 1 93.12 178 SER A N 1
ATOM 1406 C CA . SER A 1 178 ? 20.266 23.891 -6.414 1 93.12 178 SER A CA 1
ATOM 1407 C C . SER A 1 178 ? 19.641 23.047 -5.301 1 93.12 178 SER A C 1
ATOM 1409 O O . SER A 1 178 ? 18.469 23.25 -4.961 1 93.12 178 SER A O 1
ATOM 1411 N N . LYS A 1 179 ? 20.438 22.203 -4.734 1 94 179 LYS A N 1
ATOM 1412 C CA . LYS A 1 179 ? 19.984 21.328 -3.65 1 94 179 LYS A CA 1
ATOM 1413 C C . LYS A 1 179 ? 19.578 22.141 -2.422 1 94 179 LYS A C 1
ATOM 1415 O O . LYS A 1 179 ? 18.641 21.766 -1.708 1 94 179 LYS A O 1
ATOM 1420 N N . SER A 1 180 ? 20.266 23.219 -2.201 1 91.88 180 SER A N 1
ATOM 1421 C CA . SER A 1 180 ? 20 24.016 -1.019 1 91.88 180 SER A CA 1
ATOM 1422 C C . SER A 1 180 ? 18.609 24.672 -1.095 1 91.88 180 SER A C 1
ATOM 1424 O O . SER A 1 180 ? 18 24.969 -0.065 1 91.88 180 SER A O 1
ATOM 1426 N N . ASP A 1 181 ? 18.078 24.875 -2.336 1 93.44 181 ASP A N 1
ATOM 1427 C CA . ASP A 1 181 ? 16.781 25.5 -2.529 1 93.44 181 ASP A CA 1
ATOM 1428 C C . ASP A 1 181 ? 15.656 24.594 -2.025 1 93.44 181 ASP A C 1
ATOM 1430 O O . ASP A 1 181 ? 14.539 25.062 -1.778 1 93.44 181 ASP A O 1
ATOM 1434 N N . LEU A 1 182 ? 15.945 23.281 -1.826 1 94.81 182 LEU A N 1
ATOM 1435 C CA . LEU A 1 182 ? 14.938 22.312 -1.414 1 94.81 182 LEU A CA 1
ATOM 1436 C C . LEU A 1 182 ? 14.469 22.594 0.01 1 94.81 182 LEU A C 1
ATOM 1438 O O . LEU A 1 182 ? 13.352 22.219 0.382 1 94.81 182 LEU A O 1
ATOM 1442 N N . SER A 1 183 ? 15.266 23.266 0.797 1 92.06 183 SER A N 1
ATOM 1443 C CA . SER A 1 183 ? 14.945 23.531 2.197 1 92.06 183 SER A CA 1
ATOM 1444 C C . SER A 1 183 ? 13.742 24.469 2.324 1 92.06 183 SER A C 1
ATOM 1446 O O . SER A 1 183 ? 13.07 24.469 3.354 1 92.06 183 SER A O 1
ATOM 1448 N N . GLY A 1 184 ? 13.453 25.203 1.316 1 90.81 184 GLY A N 1
ATOM 1449 C CA . GLY A 1 184 ? 12.336 26.141 1.34 1 90.81 184 GLY A CA 1
ATOM 1450 C C . GLY A 1 184 ? 11.055 25.547 0.776 1 90.81 184 GLY A C 1
ATOM 1451 O O . GLY A 1 184 ? 10.055 26.25 0.636 1 90.81 184 GLY A O 1
ATOM 1452 N N . HIS A 1 185 ? 11.07 24.25 0.458 1 94.25 185 HIS A N 1
ATOM 1453 C CA . HIS A 1 185 ? 9.93 23.625 -0.192 1 94.25 185 HIS A CA 1
ATOM 1454 C C . HIS A 1 185 ? 9.328 22.531 0.685 1 94.25 185 HIS A C 1
ATOM 1456 O O . HIS A 1 185 ? 9.984 22.031 1.604 1 94.25 185 HIS A O 1
ATOM 1462 N N . THR A 1 186 ? 8.047 22.266 0.437 1 95.56 186 THR A N 1
ATOM 1463 C CA . THR A 1 186 ? 7.41 21.109 1.075 1 95.56 186 THR A CA 1
ATOM 1464 C C . THR A 1 186 ? 7.965 19.812 0.517 1 95.56 186 THR A C 1
ATOM 1466 O O . THR A 1 186 ? 7.93 19.578 -0.693 1 95.56 186 THR A O 1
ATOM 1469 N N . LEU A 1 187 ? 8.508 19.047 1.407 1 96.62 187 LEU A N 1
ATOM 1470 C CA . LEU A 1 187 ? 9.047 17.75 1.003 1 96.62 187 LEU A CA 1
ATOM 1471 C C . LEU A 1 187 ? 8.125 16.625 1.439 1 96.62 187 LEU A C 1
ATOM 1473 O O . LEU A 1 187 ? 7.559 16.656 2.535 1 96.62 187 LEU A O 1
ATOM 1477 N N . ILE A 1 188 ? 7.938 15.703 0.523 1 97.69 188 ILE A N 1
ATOM 1478 C CA . ILE A 1 188 ? 7.16 14.484 0.748 1 97.69 188 ILE A CA 1
ATOM 1479 C C . ILE A 1 188 ? 8.102 13.289 0.871 1 97.69 188 ILE A C 1
ATOM 1481 O O . ILE A 1 188 ? 9 13.109 0.045 1 97.69 188 ILE A O 1
ATOM 1485 N N . GLY A 1 189 ? 7.961 12.492 1.897 1 95.38 189 GLY A N 1
ATOM 1486 C CA . GLY A 1 189 ? 8.875 11.367 2.055 1 95.38 189 GLY A CA 1
ATOM 1487 C C . GLY A 1 189 ? 8.445 10.398 3.143 1 95.38 189 GLY A C 1
ATOM 1488 O O . GLY A 1 189 ? 7.254 10.289 3.449 1 95.38 189 GLY A O 1
ATOM 1489 N N . TYR A 1 190 ? 9.391 9.578 3.58 1 91.38 190 TYR A N 1
ATOM 1490 C CA . TYR A 1 190 ? 9.156 8.594 4.633 1 91.38 190 TYR A CA 1
ATOM 1491 C C . TYR A 1 190 ? 9.305 9.227 6.012 1 91.38 190 TYR A C 1
ATOM 1493 O O . TYR A 1 190 ? 10.047 10.195 6.18 1 91.38 190 TYR A O 1
ATOM 1501 N N . MET A 1 191 ? 8.484 8.594 6.91 1 81.5 191 MET A N 1
ATOM 1502 C CA . MET A 1 191 ? 8.711 8.969 8.305 1 81.5 191 MET A CA 1
ATOM 1503 C C . MET A 1 191 ? 9.961 8.289 8.859 1 81.5 191 MET A C 1
ATOM 1505 O O . MET A 1 191 ? 10.258 7.148 8.508 1 81.5 191 MET A O 1
ATOM 1509 N N . ASP A 1 192 ? 10.703 8.969 9.625 1 66.5 192 ASP A N 1
ATOM 1510 C CA . ASP A 1 192 ? 11.93 8.422 10.188 1 66.5 192 ASP A CA 1
ATOM 1511 C C . ASP A 1 192 ? 11.672 7.102 10.906 1 66.5 192 ASP A C 1
ATOM 1513 O O . ASP A 1 192 ? 12.438 6.148 10.766 1 66.5 192 ASP A O 1
ATOM 1517 N N . GLU A 1 193 ? 10.641 7.094 11.562 1 57.38 193 GLU A N 1
ATOM 1518 C CA . GLU A 1 193 ? 10.352 5.961 12.438 1 57.38 193 GLU A CA 1
ATOM 1519 C C . GLU A 1 193 ? 9.953 4.73 11.633 1 57.38 193 GLU A C 1
ATOM 1521 O O . GLU A 1 193 ? 10.016 3.604 12.133 1 57.38 193 GLU A O 1
ATOM 1526 N N . LEU A 1 194 ? 9.586 5.043 10.445 1 55.47 194 LEU A N 1
ATOM 1527 C CA . LEU A 1 194 ? 9.055 3.924 9.68 1 55.47 194 LEU A CA 1
ATOM 1528 C C . LEU A 1 194 ? 9.977 3.58 8.516 1 55.47 194 LEU A C 1
ATOM 1530 O O . LEU A 1 194 ? 9.539 2.969 7.535 1 55.47 194 LEU A O 1
ATOM 1534 N N . LEU A 1 195 ? 11.156 4.051 8.781 1 56.88 195 LEU A N 1
ATOM 1535 C CA . LEU A 1 195 ? 12.109 3.631 7.766 1 56.88 195 LEU A CA 1
ATOM 1536 C C . LEU A 1 195 ? 12.516 2.174 7.969 1 56.88 195 LEU A C 1
ATOM 1538 O O . LEU A 1 195 ? 13.047 1.811 9.023 1 56.88 195 LEU A O 1
ATOM 1542 N N . TYR A 1 196 ? 12.047 1.376 7.16 1 61.44 196 TYR A N 1
ATOM 1543 C CA . TYR A 1 196 ? 12.328 -0.054 7.23 1 61.44 196 TYR A CA 1
ATOM 1544 C C . TYR A 1 196 ? 13.695 -0.373 6.633 1 61.44 196 TYR A C 1
ATOM 1546 O O . TYR A 1 196 ? 14.188 -1.499 6.754 1 61.44 196 TYR A O 1
ATOM 1554 N N . SER A 1 197 ? 14.312 0.521 6.02 1 70.25 197 SER A N 1
ATOM 1555 C CA . SER A 1 197 ? 15.617 0.337 5.395 1 70.25 197 SER A CA 1
ATOM 1556 C C . SER A 1 197 ? 16.359 1.662 5.273 1 70.25 197 SER A C 1
ATOM 1558 O O . SER A 1 197 ? 15.766 2.684 4.922 1 70.25 197 SER A O 1
ATOM 1560 N N . ASP A 1 198 ? 17.609 1.609 5.531 1 74.94 198 ASP A N 1
ATOM 1561 C CA . ASP A 1 198 ? 18.469 2.775 5.312 1 74.94 198 ASP A CA 1
ATOM 1562 C C . ASP A 1 198 ? 18.422 3.221 3.85 1 74.94 198 ASP A C 1
ATOM 1564 O O . ASP A 1 198 ? 18.672 4.387 3.543 1 74.94 198 ASP A O 1
ATOM 1568 N N . GLU A 1 199 ? 18.031 2.268 3.049 1 74.31 199 GLU A N 1
ATOM 1569 C CA . GLU A 1 199 ? 17.984 2.535 1.615 1 74.31 199 GLU A CA 1
ATOM 1570 C C . GLU A 1 199 ? 16.875 3.516 1.267 1 74.31 199 GLU A C 1
ATOM 1572 O O . GLU A 1 199 ? 16.844 4.062 0.163 1 74.31 199 GLU A O 1
ATOM 1577 N N . LEU A 1 200 ? 16.094 3.805 2.271 1 80.44 200 LEU A N 1
ATOM 1578 C CA . LEU A 1 200 ? 14.961 4.691 2.016 1 80.44 200 LEU A CA 1
ATOM 1579 C C . LEU A 1 200 ? 15.242 6.098 2.539 1 80.44 200 LEU A C 1
ATOM 1581 O O . LEU A 1 200 ? 14.43 7.004 2.355 1 80.44 200 LEU A O 1
ATOM 1585 N N . ASN A 1 201 ? 16.344 6.273 3.109 1 80.12 201 ASN A N 1
ATOM 1586 C CA . ASN A 1 201 ? 16.719 7.57 3.654 1 80.12 201 ASN A CA 1
ATOM 1587 C C . ASN A 1 201 ? 17.328 8.477 2.578 1 80.12 201 ASN A C 1
ATOM 1589 O O . ASN A 1 201 ? 18.5 8.836 2.643 1 80.12 201 ASN A O 1
ATOM 1593 N N . TYR A 1 202 ? 16.578 9.031 1.773 1 83.81 202 TYR A N 1
ATOM 1594 C CA . TYR A 1 202 ? 17.016 9.711 0.561 1 83.81 202 TYR A CA 1
ATOM 1595 C C . TYR A 1 202 ? 17.469 11.133 0.871 1 83.81 202 TYR A C 1
ATOM 1597 O O . TYR A 1 202 ? 18.547 11.555 0.446 1 83.81 202 TYR A O 1
ATOM 1605 N N . TYR A 1 203 ? 16.703 11.773 1.618 1 85.31 203 TYR A N 1
ATOM 1606 C CA . TYR A 1 203 ? 16.891 13.211 1.745 1 85.31 203 TYR A CA 1
ATOM 1607 C C . TYR A 1 203 ? 18.219 13.531 2.434 1 85.31 203 TYR A C 1
ATOM 1609 O O . TYR A 1 203 ? 18.891 14.5 2.074 1 85.31 203 TYR A O 1
ATOM 1617 N N . GLN A 1 204 ? 18.594 12.648 3.322 1 81.75 204 GLN A N 1
ATOM 1618 C CA . GLN A 1 204 ? 19.844 12.883 4.016 1 81.75 204 GLN A CA 1
ATOM 1619 C C . GLN A 1 204 ? 21.031 12.711 3.072 1 81.75 204 GLN A C 1
ATOM 1621 O O . GLN A 1 204 ? 22.078 13.336 3.262 1 81.75 204 GLN A O 1
ATOM 1626 N N . GLU A 1 205 ? 20.828 11.953 2.098 1 85.12 205 GLU A N 1
ATOM 1627 C CA . GLU A 1 205 ? 21.859 11.742 1.093 1 85.12 205 GLU A CA 1
ATOM 1628 C C . GLU A 1 205 ? 21.953 12.93 0.132 1 85.12 205 GLU A C 1
ATOM 1630 O O . GLU A 1 205 ? 22.984 13.156 -0.491 1 85.12 205 GLU A O 1
ATOM 1635 N N . ILE A 1 206 ? 20.922 13.703 -0.022 1 87.5 206 ILE A N 1
ATOM 1636 C CA . ILE A 1 206 ? 20.844 14.781 -0.999 1 87.5 206 ILE A CA 1
ATOM 1637 C C . ILE A 1 206 ? 21.391 16.062 -0.387 1 87.5 206 ILE A C 1
ATOM 1639 O O . ILE A 1 206 ? 22.281 16.719 -0.965 1 87.5 206 ILE A O 1
ATOM 1643 N N . PHE A 1 207 ? 20.828 16.469 0.669 1 85.31 207 PHE A N 1
ATOM 1644 C CA . PHE A 1 207 ? 21.234 17.688 1.348 1 85.31 207 PHE A CA 1
ATOM 1645 C C . PHE A 1 207 ? 20.969 17.594 2.848 1 85.31 207 PHE A C 1
ATOM 1647 O O . PHE A 1 207 ? 19.953 17.047 3.273 1 85.31 207 PHE A O 1
ATOM 1654 N N . PRO A 1 208 ? 21.906 18.094 3.607 1 84.5 208 PRO A N 1
ATOM 1655 C CA . PRO A 1 208 ? 21.766 17.969 5.059 1 84.5 208 PRO A CA 1
ATOM 1656 C C . PRO A 1 208 ? 20.5 18.656 5.586 1 84.5 208 PRO A C 1
ATOM 1658 O O . PRO A 1 208 ? 20.094 19.688 5.062 1 84.5 208 PRO A O 1
ATOM 1661 N N . ASP A 1 209 ? 19.797 18.062 6.504 1 85.06 209 ASP A N 1
ATOM 1662 C CA . ASP A 1 209 ? 18.734 18.641 7.332 1 85.06 209 ASP A CA 1
ATOM 1663 C C . ASP A 1 209 ? 17.422 18.75 6.559 1 85.06 209 ASP A C 1
ATOM 1665 O O . ASP A 1 209 ? 16.5 19.453 6.977 1 85.06 209 ASP A O 1
ATOM 1669 N N . LEU A 1 210 ? 17.453 18.219 5.332 1 89.88 210 LEU A N 1
ATOM 1670 C CA . LEU A 1 210 ? 16.156 18.141 4.668 1 89.88 210 LEU A CA 1
ATOM 1671 C C . LEU A 1 210 ? 15.203 17.219 5.43 1 89.88 210 LEU A C 1
ATOM 1673 O O . LEU A 1 210 ? 15.578 16.094 5.785 1 89.88 210 LEU A O 1
ATOM 1677 N N . LYS A 1 211 ? 14.016 17.75 5.684 1 89.06 211 LYS A N 1
ATOM 1678 C CA . LYS A 1 211 ? 13.016 16.969 6.402 1 89.06 211 LYS A CA 1
ATOM 1679 C C . LYS A 1 211 ? 11.648 17.078 5.738 1 89.06 211 LYS A C 1
ATOM 1681 O O . LYS A 1 211 ? 11.148 18.188 5.527 1 89.06 211 LYS A O 1
ATOM 1686 N N . PRO A 1 212 ? 11.094 15.938 5.48 1 93.94 212 PRO A N 1
ATOM 1687 C CA . PRO A 1 212 ? 9.742 16.016 4.918 1 93.94 212 PRO A CA 1
ATOM 1688 C C . PRO A 1 212 ? 8.695 16.422 5.949 1 93.94 212 PRO A C 1
ATOM 1690 O O . PRO A 1 212 ? 8.789 16.047 7.117 1 93.94 212 PRO A O 1
ATOM 1693 N N . SER A 1 213 ? 7.734 17.219 5.523 1 94.25 213 SER A N 1
ATOM 1694 C CA . SER A 1 213 ? 6.609 17.609 6.367 1 94.25 213 SER A CA 1
ATOM 1695 C C . SER A 1 213 ? 5.352 16.812 6.016 1 94.25 213 SER A C 1
ATOM 1697 O O . SER A 1 213 ? 4.387 16.797 6.781 1 94.25 213 SER A O 1
ATOM 1699 N N . LEU A 1 214 ? 5.32 16.25 4.855 1 97.19 214 LEU A N 1
ATOM 1700 C CA . LEU A 1 214 ? 4.301 15.289 4.434 1 97.19 214 LEU A CA 1
ATOM 1701 C C . LEU A 1 214 ? 4.895 13.891 4.293 1 97.19 214 LEU A C 1
ATOM 1703 O O . LEU A 1 214 ? 5.758 13.656 3.445 1 97.19 214 LEU A O 1
ATOM 1707 N N . CYS A 1 215 ? 4.371 13.016 5.109 1 95.69 215 CYS A N 1
ATOM 1708 C CA . CYS A 1 215 ? 5.02 11.711 5.141 1 95.69 215 CYS A CA 1
ATOM 1709 C C . CYS A 1 215 ? 4 10.594 4.945 1 95.69 215 CYS A C 1
ATOM 1711 O O . CYS A 1 215 ? 2.826 10.758 5.281 1 95.69 215 CYS A O 1
ATOM 1713 N N . SER A 1 216 ? 4.477 9.547 4.355 1 95.56 216 SER A N 1
ATOM 1714 C CA . SER A 1 216 ? 3.756 8.281 4.27 1 95.56 216 SER A CA 1
ATOM 1715 C C . SER A 1 216 ? 4.715 7.102 4.148 1 95.56 216 SER A C 1
ATOM 1717 O O . SER A 1 216 ? 5.711 7.176 3.426 1 95.56 216 SER A O 1
ATOM 1719 N N . PRO A 1 217 ? 4.367 6.02 4.805 1 92.31 217 PRO A N 1
ATOM 1720 C CA . PRO A 1 217 ? 5.16 4.812 4.555 1 92.31 217 PRO A CA 1
ATOM 1721 C C . PRO A 1 217 ? 4.883 4.199 3.186 1 92.31 217 PRO A C 1
ATOM 1723 O O . PRO A 1 217 ? 5.621 3.314 2.74 1 92.31 217 PRO A O 1
ATOM 1726 N N . SER A 1 218 ? 3.869 4.574 2.584 1 94.56 218 SER A N 1
ATOM 1727 C CA . SER A 1 218 ? 3.484 4.066 1.271 1 94.56 218 SER A CA 1
ATOM 1728 C C . SER A 1 218 ? 4.078 4.922 0.154 1 94.56 218 SER A C 1
ATOM 1730 O O . SER A 1 218 ? 3.73 6.094 0.012 1 94.56 218 SER A O 1
ATOM 1732 N N . ILE A 1 219 ? 4.887 4.285 -0.682 1 96.06 219 ILE A N 1
ATOM 1733 C CA . ILE A 1 219 ? 5.477 5 -1.811 1 96.06 219 ILE A CA 1
ATOM 1734 C C . ILE A 1 219 ? 4.387 5.371 -2.812 1 96.06 219 ILE A C 1
ATOM 1736 O O . ILE A 1 219 ? 4.492 6.387 -3.506 1 96.06 219 ILE A O 1
ATOM 1740 N N . VAL A 1 220 ? 3.354 4.602 -2.846 1 97.56 220 VAL A N 1
ATOM 1741 C CA . VAL A 1 220 ? 2.242 4.891 -3.746 1 97.56 220 VAL A CA 1
ATOM 1742 C C . VAL A 1 220 ? 1.479 6.117 -3.248 1 97.56 220 VAL A C 1
ATOM 1744 O O . VAL A 1 220 ? 1.087 6.977 -4.039 1 97.56 220 VAL A O 1
ATOM 1747 N N . ALA A 1 221 ? 1.283 6.191 -1.953 1 97.56 221 ALA A N 1
ATOM 1748 C CA . ALA A 1 221 ? 0.664 7.391 -1.395 1 97.56 221 ALA A CA 1
ATOM 1749 C C . ALA A 1 221 ? 1.535 8.617 -1.631 1 97.56 221 ALA A C 1
ATOM 1751 O O . ALA A 1 221 ? 1.026 9.695 -1.941 1 97.56 221 ALA A O 1
ATOM 1752 N N . GLN A 1 222 ? 2.83 8.469 -1.434 1 97.88 222 GLN A N 1
ATOM 1753 C CA . GLN A 1 222 ? 3.746 9.57 -1.702 1 97.88 222 GLN A CA 1
ATOM 1754 C C . GLN A 1 222 ? 3.619 10.055 -3.145 1 97.88 222 GLN A C 1
ATOM 1756 O O . GLN A 1 222 ? 3.625 11.258 -3.406 1 97.88 222 GLN A O 1
ATOM 1761 N N . LEU A 1 223 ? 3.529 9.117 -4.051 1 98.62 223 LEU A N 1
ATOM 1762 C CA . LEU A 1 223 ? 3.336 9.453 -5.461 1 98.62 223 LEU A CA 1
ATOM 1763 C C . LEU A 1 223 ? 2.076 10.289 -5.652 1 98.62 223 LEU A C 1
ATOM 1765 O O . LEU A 1 223 ? 2.113 11.336 -6.305 1 98.62 223 LEU A O 1
ATOM 1769 N N . GLN A 1 224 ? 0.985 9.875 -5.039 1 98.44 224 GLN A N 1
ATOM 1770 C CA . GLN A 1 224 ? -0.284 10.578 -5.203 1 98.44 224 GLN A CA 1
ATOM 1771 C C . GLN A 1 224 ? -0.242 11.953 -4.547 1 98.44 224 GLN A C 1
ATOM 1773 O O . GLN A 1 224 ? -0.813 12.914 -5.07 1 98.44 224 GLN A O 1
ATOM 1778 N N . MET A 1 225 ? 0.439 12.055 -3.404 1 98.5 225 MET A N 1
ATOM 1779 C CA . MET A 1 225 ? 0.62 13.352 -2.762 1 98.5 225 MET A CA 1
ATOM 1780 C C . MET A 1 225 ? 1.409 14.297 -3.66 1 98.5 225 MET A C 1
ATOM 1782 O O . MET A 1 225 ? 1.075 15.477 -3.77 1 98.5 225 MET A O 1
ATOM 1786 N N . THR A 1 226 ? 2.404 13.766 -4.289 1 98.56 226 THR A N 1
ATOM 1787 C CA . THR A 1 226 ? 3.223 14.562 -5.195 1 98.56 226 THR A CA 1
ATOM 1788 C C . THR A 1 226 ? 2.398 15.039 -6.391 1 98.56 226 THR A C 1
ATOM 1790 O O . THR A 1 226 ? 2.443 16.219 -6.754 1 98.56 226 THR A O 1
ATOM 1793 N N . ARG A 1 227 ? 1.664 14.141 -6.914 1 98.38 227 ARG A N 1
ATOM 1794 C CA . ARG A 1 227 ? 0.852 14.453 -8.086 1 98.38 227 ARG A CA 1
ATOM 1795 C C . ARG A 1 227 ? -0.226 15.477 -7.75 1 98.38 227 ARG A C 1
ATOM 1797 O O . ARG A 1 227 ? -0.713 16.188 -8.633 1 98.38 227 ARG A O 1
ATOM 1804 N N . SER A 1 228 ? -0.614 15.531 -6.488 1 97.75 228 SER A N 1
ATOM 1805 C CA . SER A 1 228 ? -1.612 16.5 -6.055 1 97.75 228 SER A CA 1
ATOM 1806 C C . SER A 1 228 ? -1.074 17.922 -6.152 1 97.75 228 SER A C 1
ATOM 1808 O O . SER A 1 228 ? -1.842 18.891 -6.109 1 97.75 228 SER A O 1
ATOM 1810 N N . GLY A 1 229 ? 0.248 18 -6.215 1 97.44 229 GLY A N 1
ATOM 1811 C CA . GLY A 1 229 ? 0.9 19.297 -6.215 1 97.44 229 GLY A CA 1
ATOM 1812 C C . GLY A 1 229 ? 1.271 19.781 -4.824 1 97.44 229 GLY A C 1
ATOM 1813 O O . GLY A 1 229 ? 1.419 20.984 -4.602 1 97.44 229 GLY A O 1
ATOM 1814 N N . ALA A 1 230 ? 1.397 18.875 -3.898 1 97.5 230 ALA A N 1
ATOM 1815 C CA . ALA A 1 230 ? 1.595 19.266 -2.506 1 97.5 230 ALA A CA 1
ATOM 1816 C C . ALA A 1 230 ? 3.061 19.578 -2.229 1 97.5 230 ALA A C 1
ATOM 1818 O O . ALA A 1 230 ? 3.385 20.219 -1.221 1 97.5 230 ALA A O 1
ATOM 1819 N N . GLY A 1 231 ? 3.912 19.062 -3.068 1 97.81 231 GLY A N 1
ATOM 1820 C CA . GLY A 1 231 ? 5.324 19.281 -2.797 1 97.81 231 GLY A CA 1
ATOM 1821 C C . GLY A 1 231 ? 6.238 18.484 -3.705 1 97.81 231 GLY A C 1
ATOM 1822 O O . GLY A 1 231 ? 5.914 18.25 -4.871 1 97.81 231 GLY A O 1
ATOM 1823 N N . ILE A 1 232 ? 7.441 18.156 -3.145 1 97.56 232 ILE A N 1
ATOM 1824 C CA . ILE A 1 232 ? 8.516 17.484 -3.852 1 97.56 232 ILE A CA 1
ATOM 1825 C C . ILE A 1 232 ? 8.812 16.141 -3.178 1 97.56 232 ILE A C 1
ATOM 1827 O O . ILE A 1 232 ? 8.852 16.047 -1.948 1 97.56 232 ILE A O 1
ATOM 1831 N N . SER A 1 233 ? 8.961 15.117 -3.996 1 97.81 233 SER A N 1
ATOM 1832 C CA . SER A 1 233 ? 9.289 13.82 -3.422 1 97.81 233 SER A CA 1
ATOM 1833 C C . SER A 1 233 ? 10.352 13.102 -4.254 1 97.81 233 SER A C 1
ATOM 1835 O O . SER A 1 233 ? 10.641 13.508 -5.379 1 97.81 233 SER A O 1
ATOM 1837 N N . ILE A 1 234 ? 11.023 12.141 -3.641 1 96.88 234 ILE A N 1
ATOM 1838 C CA . ILE A 1 234 ? 11.891 11.195 -4.332 1 96.88 234 ILE A CA 1
ATOM 1839 C C . ILE A 1 234 ? 11.102 9.953 -4.719 1 96.88 234 ILE A C 1
ATOM 1841 O O . ILE A 1 234 ? 10.531 9.281 -3.857 1 96.88 234 ILE A O 1
ATOM 1845 N N . LEU A 1 235 ? 11.062 9.68 -6.004 1 97.62 235 LEU A N 1
ATOM 1846 C CA . LEU A 1 235 ? 10.281 8.555 -6.504 1 97.62 235 LEU A CA 1
ATOM 1847 C C . LEU A 1 235 ? 11.109 7.695 -7.453 1 97.62 235 LEU A C 1
ATOM 1849 O O . LEU A 1 235 ? 11.93 8.211 -8.211 1 97.62 235 LEU A O 1
ATOM 1853 N N . PRO A 1 236 ? 10.844 6.363 -7.375 1 97 236 PRO A N 1
ATOM 1854 C CA . PRO A 1 236 ? 11.406 5.559 -8.461 1 97 236 PRO A CA 1
ATOM 1855 C C . PRO A 1 236 ? 10.961 6.031 -9.844 1 97 236 PRO A C 1
ATOM 1857 O O . PRO A 1 236 ? 9.781 6.34 -10.039 1 97 236 PRO A O 1
ATOM 1860 N N . ARG A 1 237 ? 11.883 6.051 -10.766 1 96.25 237 ARG A N 1
ATOM 1861 C CA . ARG A 1 237 ? 11.578 6.516 -12.109 1 96.25 237 ARG A CA 1
ATOM 1862 C C . ARG A 1 237 ? 10.508 5.645 -12.758 1 96.25 237 ARG A C 1
ATOM 1864 O O . ARG A 1 237 ? 9.633 6.148 -13.469 1 96.25 237 ARG A O 1
ATOM 1871 N N . PHE A 1 238 ? 10.516 4.316 -12.477 1 96.56 238 PHE A N 1
ATOM 1872 C CA . PHE A 1 238 ? 9.586 3.4 -13.125 1 96.56 238 PHE A CA 1
ATOM 1873 C C . PHE A 1 238 ? 8.156 3.66 -12.664 1 96.56 238 PHE A C 1
ATOM 1875 O O . PHE A 1 238 ? 7.203 3.18 -13.281 1 96.56 238 PHE A O 1
ATOM 1882 N N . MET A 1 239 ? 7.992 4.383 -11.57 1 97.38 239 MET A N 1
ATOM 1883 C CA . MET A 1 239 ? 6.672 4.812 -11.109 1 97.38 239 MET A CA 1
ATOM 1884 C C . MET A 1 239 ? 6.328 6.191 -11.664 1 97.38 239 MET A C 1
ATOM 1886 O O . MET A 1 239 ? 5.281 6.375 -12.281 1 97.38 239 MET A O 1
ATOM 1890 N N . ALA A 1 240 ? 7.223 7.141 -11.477 1 97.31 240 ALA A N 1
ATOM 1891 C CA . ALA A 1 240 ? 6.98 8.555 -11.75 1 97.31 240 ALA A CA 1
ATOM 1892 C C . ALA A 1 240 ? 6.816 8.805 -13.25 1 97.31 240 ALA A C 1
ATOM 1894 O O . ALA A 1 240 ? 6.004 9.633 -13.656 1 97.31 240 ALA A O 1
ATOM 1895 N N . GLU A 1 241 ? 7.504 8.109 -14.07 1 94.62 241 GLU A N 1
ATOM 1896 C CA . GLU A 1 241 ? 7.543 8.391 -15.5 1 94.62 241 GLU A CA 1
ATOM 1897 C C . GLU A 1 241 ? 6.273 7.906 -16.203 1 94.62 241 GLU A C 1
ATOM 1899 O O . GLU A 1 241 ? 6.051 8.195 -17.375 1 94.62 241 GLU A O 1
ATOM 1904 N N . LYS A 1 242 ? 5.434 7.25 -15.469 1 93.81 242 LYS A N 1
ATOM 1905 C CA . LYS A 1 242 ? 4.121 6.883 -15.992 1 93.81 242 LYS A CA 1
ATOM 1906 C C . LYS A 1 242 ? 3.152 8.062 -15.922 1 93.81 242 LYS A C 1
ATOM 1908 O O . LYS A 1 242 ? 2.045 7.992 -16.469 1 93.81 242 LYS A O 1
ATOM 1913 N N . HIS A 1 243 ? 3.57 9.102 -15.258 1 96 243 HIS A N 1
ATOM 1914 C CA . HIS A 1 243 ? 2.701 10.25 -15.031 1 96 243 HIS A CA 1
ATOM 1915 C C . HIS A 1 243 ? 3.289 11.516 -15.641 1 96 243 HIS A C 1
ATOM 1917 O O . HIS A 1 243 ? 4.141 12.164 -15.031 1 96 243 HIS A O 1
ATOM 1923 N N . PRO A 1 244 ? 2.717 11.961 -16.734 1 95.25 244 PRO A N 1
ATOM 1924 C CA . PRO A 1 244 ? 3.273 13.109 -17.453 1 95.25 244 PRO A CA 1
ATOM 1925 C C . PRO A 1 244 ? 3.139 14.414 -16.688 1 95.25 244 PRO A C 1
ATOM 1927 O O . PRO A 1 244 ? 3.771 15.414 -17.031 1 95.25 244 PRO A O 1
ATOM 1930 N N . ASP A 1 245 ? 2.352 14.375 -15.672 1 95.25 245 ASP A N 1
ATOM 1931 C CA . ASP A 1 245 ? 2.172 15.586 -14.875 1 95.25 245 ASP A CA 1
ATOM 1932 C C . ASP A 1 245 ? 3.352 15.797 -13.93 1 95.25 245 ASP A C 1
ATOM 1934 O O . ASP A 1 245 ? 3.48 16.859 -13.32 1 95.25 245 ASP A O 1
ATOM 1938 N N . LEU A 1 246 ? 4.195 14.828 -13.852 1 97.75 246 LEU A N 1
ATOM 1939 C CA . LEU A 1 246 ? 5.359 14.945 -12.984 1 97.75 246 LEU A CA 1
ATOM 1940 C C . LEU A 1 246 ? 6.582 15.406 -13.773 1 97.75 246 LEU A C 1
ATOM 1942 O O . LEU A 1 246 ? 6.789 14.977 -14.906 1 97.75 246 LEU A O 1
ATOM 1946 N N . VAL A 1 247 ? 7.355 16.297 -13.156 1 96.88 247 VAL A N 1
ATOM 1947 C CA . VAL A 1 247 ? 8.578 16.828 -13.758 1 96.88 247 VAL A CA 1
ATOM 1948 C C . VAL A 1 247 ? 9.758 16.562 -12.828 1 96.88 247 VAL A C 1
ATOM 1950 O O . VAL A 1 247 ? 9.648 16.703 -11.609 1 96.88 247 VAL A O 1
ATOM 1953 N N . ARG A 1 248 ? 10.906 16.25 -13.445 1 96 248 ARG A N 1
ATOM 1954 C CA . ARG A 1 248 ? 12.125 16.016 -12.672 1 96 248 ARG A CA 1
ATOM 1955 C C . ARG A 1 248 ? 12.766 17.328 -12.242 1 96 248 ARG A C 1
ATOM 1957 O O . ARG A 1 248 ? 12.82 18.281 -13.023 1 96 248 ARG A O 1
ATOM 1964 N N . ILE A 1 249 ? 13.195 17.234 -11.008 1 95.62 249 ILE A N 1
ATOM 1965 C CA . ILE A 1 249 ? 13.875 18.406 -10.43 1 95.62 249 ILE A CA 1
ATOM 1966 C C . ILE A 1 249 ? 15.367 18.109 -10.305 1 95.62 249 ILE A C 1
ATOM 1968 O O . ILE A 1 249 ? 15.766 17.047 -9.836 1 95.62 249 ILE A O 1
ATOM 1972 N N . LEU A 1 250 ? 16.234 19.047 -10.789 1 95.56 250 LEU A N 1
ATOM 1973 C CA . LEU A 1 250 ? 17.688 18.969 -10.703 1 95.56 250 LEU A CA 1
ATOM 1974 C C . LEU A 1 250 ? 18.188 17.641 -11.266 1 95.56 250 LEU A C 1
ATOM 1976 O O . LEU A 1 250 ? 18.953 16.922 -10.609 1 95.56 250 LEU A O 1
ATOM 1980 N N . PRO A 1 251 ? 17.766 17.266 -12.508 1 93.12 251 PRO A N 1
ATOM 1981 C CA . PRO A 1 251 ? 18.078 15.945 -13.062 1 93.12 251 PRO A CA 1
ATOM 1982 C C . PRO A 1 251 ? 19.578 15.719 -13.227 1 93.12 251 PRO A C 1
ATOM 1984 O O . PRO A 1 251 ? 20.031 14.57 -13.227 1 93.12 251 PRO A O 1
ATOM 1987 N N . ASN A 1 252 ? 20.344 16.688 -13.273 1 91.75 252 ASN A N 1
ATOM 1988 C CA . ASN A 1 252 ? 21.781 16.562 -13.484 1 91.75 252 ASN A CA 1
ATOM 1989 C C . ASN A 1 252 ? 22.547 16.469 -12.164 1 91.75 252 ASN A C 1
ATOM 1991 O O . ASN A 1 252 ? 23.734 16.125 -12.148 1 91.75 252 ASN A O 1
ATOM 1995 N N . GLU A 1 253 ? 21.891 16.703 -11.117 1 92.06 253 GLU A N 1
ATOM 1996 C CA . GLU A 1 253 ? 22.562 16.75 -9.82 1 92.06 253 GLU A CA 1
ATOM 1997 C C . GLU A 1 253 ? 22.125 15.578 -8.945 1 92.06 253 GLU A C 1
ATOM 1999 O O . GLU A 1 253 ? 22.891 15.125 -8.086 1 92.06 253 GLU A O 1
ATOM 2004 N N . ILE A 1 254 ? 20.938 15.25 -9.141 1 90.94 254 ILE A N 1
ATOM 2005 C CA . ILE A 1 254 ? 20.391 14.258 -8.227 1 90.94 254 ILE A CA 1
ATOM 2006 C C . ILE A 1 254 ? 19.953 13.023 -9 1 90.94 254 ILE A C 1
ATOM 2008 O O . ILE A 1 254 ? 18.984 13.078 -9.773 1 90.94 254 ILE A O 1
ATOM 2012 N N . ASN A 1 255 ? 20.641 11.969 -8.797 1 89.19 255 ASN A N 1
ATOM 2013 C CA . ASN A 1 255 ? 20.328 10.633 -9.289 1 89.19 255 ASN A CA 1
ATOM 2014 C C . ASN A 1 255 ? 20.688 9.562 -8.266 1 89.19 255 ASN A C 1
ATOM 2016 O O . ASN A 1 255 ? 21.875 9.383 -7.949 1 89.19 255 ASN A O 1
ATOM 2020 N N . ILE A 1 256 ? 19.703 8.922 -7.836 1 93.25 256 ILE A N 1
ATOM 2021 C CA . ILE A 1 256 ? 19.922 7.898 -6.816 1 93.25 256 ILE A CA 1
ATOM 2022 C C . ILE A 1 256 ? 19.766 6.512 -7.434 1 93.25 256 ILE A C 1
ATOM 2024 O O . ILE A 1 256 ? 18.797 6.25 -8.141 1 93.25 256 ILE A O 1
ATOM 2028 N N . THR A 1 257 ? 20.734 5.645 -7.191 1 94.12 257 THR A N 1
ATOM 2029 C CA . THR A 1 257 ? 20.656 4.266 -7.664 1 94.12 257 THR A CA 1
ATOM 2030 C C . THR A 1 257 ? 20.5 3.301 -6.496 1 94.12 257 THR A C 1
ATOM 2032 O O . THR A 1 257 ? 21.172 3.434 -5.473 1 94.12 257 THR A O 1
ATOM 2035 N N . ARG A 1 258 ? 19.516 2.471 -6.621 1 94.56 258 ARG A N 1
ATOM 2036 C CA . ARG A 1 258 ? 19.312 1.365 -5.691 1 94.56 258 ARG A CA 1
ATOM 2037 C C . ARG A 1 258 ? 19.219 0.037 -6.434 1 94.56 258 ARG A C 1
ATOM 2039 O O . ARG A 1 258 ? 19.188 0.008 -7.664 1 94.56 258 ARG A O 1
ATOM 2046 N N . SER A 1 259 ? 19.234 -1.021 -5.621 1 93.94 259 SER A N 1
ATOM 2047 C CA . SER A 1 259 ? 19.156 -2.354 -6.211 1 93.94 259 SER A CA 1
ATOM 2048 C C . SER A 1 259 ? 18.031 -3.174 -5.578 1 93.94 259 SER A C 1
ATOM 2050 O O . SER A 1 259 ? 17.734 -3.01 -4.395 1 93.94 259 SER A O 1
ATOM 2052 N N . PHE A 1 260 ? 17.453 -4.008 -6.418 1 95.38 260 PHE A N 1
ATOM 2053 C CA . PHE A 1 260 ? 16.578 -5.059 -5.93 1 95.38 260 PHE A CA 1
ATOM 2054 C C . PHE A 1 260 ? 17.312 -6.395 -5.867 1 95.38 260 PHE A C 1
ATOM 2056 O O . PHE A 1 260 ? 18 -6.773 -6.816 1 95.38 260 PHE A O 1
ATOM 2063 N N . TRP A 1 261 ? 17.062 -7.078 -4.746 1 94.31 261 TRP A N 1
ATOM 2064 C CA . TRP A 1 261 ? 17.656 -8.398 -4.551 1 94.31 261 TRP A CA 1
ATOM 2065 C C . TRP A 1 261 ? 16.578 -9.461 -4.391 1 94.31 261 TRP A C 1
ATOM 2067 O O . TRP A 1 261 ? 15.656 -9.297 -3.594 1 94.31 261 TRP A O 1
ATOM 2077 N N . LEU A 1 262 ? 16.688 -10.492 -5.184 1 95.19 262 LEU A N 1
ATOM 2078 C CA . LEU A 1 262 ? 15.789 -11.633 -5.07 1 95.19 262 LEU A CA 1
ATOM 2079 C C . LEU A 1 262 ? 16.344 -12.672 -4.102 1 95.19 262 LEU A C 1
ATOM 2081 O O . LEU A 1 262 ? 17.5 -13.086 -4.223 1 95.19 262 LEU A O 1
ATOM 2085 N N . THR A 1 263 ? 15.523 -13.016 -3.123 1 93.06 263 THR A N 1
ATOM 2086 C CA . THR A 1 263 ? 15.945 -13.992 -2.125 1 93.06 263 THR A CA 1
ATOM 2087 C C . THR A 1 263 ? 14.969 -15.164 -2.074 1 93.06 263 THR A C 1
ATOM 2089 O O . THR A 1 263 ? 13.758 -14.984 -2.23 1 93.06 263 THR A O 1
ATOM 2092 N N . THR A 1 264 ? 15.469 -16.328 -1.964 1 89.81 264 THR A N 1
ATOM 2093 C CA . THR A 1 264 ? 14.703 -17.547 -1.773 1 89.81 264 THR A CA 1
ATOM 2094 C C . THR A 1 264 ? 15.352 -18.438 -0.713 1 89.81 264 THR A C 1
ATOM 2096 O O . THR A 1 264 ? 16.578 -18.5 -0.622 1 89.81 264 THR A O 1
ATOM 2099 N N . HIS A 1 265 ? 14.461 -19 0.076 1 85.5 265 HIS A N 1
ATOM 2100 C CA . HIS A 1 265 ? 15.031 -19.984 0.995 1 85.5 265 HIS A CA 1
ATOM 2101 C C . HIS A 1 265 ? 15.711 -21.109 0.237 1 85.5 265 HIS A C 1
ATOM 2103 O O . HIS A 1 265 ? 15.195 -21.594 -0.775 1 85.5 265 HIS A O 1
ATOM 2109 N N . GLN A 1 266 ? 16.797 -21.641 0.76 1 81.75 266 GLN A N 1
ATOM 2110 C CA . GLN A 1 266 ? 17.594 -22.641 0.068 1 81.75 266 GLN A CA 1
ATOM 2111 C C . GLN A 1 266 ? 16.812 -23.922 -0.154 1 81.75 266 GLN A C 1
ATOM 2113 O O . GLN A 1 266 ? 16.938 -24.562 -1.198 1 81.75 266 GLN A O 1
ATOM 2118 N N . ASP A 1 267 ? 15.953 -24.203 0.803 1 80.31 267 ASP A N 1
ATOM 2119 C CA . ASP A 1 267 ? 15.203 -25.453 0.739 1 80.31 267 ASP A CA 1
ATOM 2120 C C . ASP A 1 267 ? 14.039 -25.344 -0.246 1 80.31 267 ASP A C 1
ATOM 2122 O O . ASP A 1 267 ? 13.578 -26.359 -0.785 1 80.31 267 ASP A O 1
ATOM 2126 N N . ALA A 1 268 ? 13.625 -24.188 -0.487 1 83.06 268 ALA A N 1
ATOM 2127 C CA . ALA A 1 268 ? 12.469 -23.984 -1.354 1 83.06 268 ALA A CA 1
ATOM 2128 C C . ALA A 1 268 ? 12.898 -23.719 -2.797 1 83.06 268 ALA A C 1
ATOM 2130 O O . ALA A 1 268 ? 12.109 -23.891 -3.727 1 83.06 268 ALA A O 1
ATOM 2131 N N . HIS A 1 269 ? 14.086 -23.438 -2.91 1 84.75 269 HIS A N 1
ATOM 2132 C CA . HIS A 1 269 ? 14.586 -22.953 -4.191 1 84.75 269 HIS A CA 1
ATOM 2133 C C . HIS A 1 269 ? 14.461 -24.031 -5.27 1 84.75 269 HIS A C 1
ATOM 2135 O O . HIS A 1 269 ? 14.273 -23.719 -6.445 1 84.75 269 HIS A O 1
ATOM 2141 N N . SER A 1 270 ? 14.414 -25.234 -4.895 1 84.56 270 SER A N 1
ATOM 2142 C CA . SER A 1 270 ? 14.445 -26.312 -5.883 1 84.56 270 SER A CA 1
ATOM 2143 C C . SER A 1 270 ? 13.039 -26.672 -6.352 1 84.56 270 SER A C 1
ATOM 2145 O O . SER A 1 270 ? 12.875 -27.375 -7.352 1 84.56 270 SER A O 1
ATOM 2147 N N . LEU A 1 271 ? 12.047 -26.141 -5.68 1 89.06 271 LEU A N 1
ATOM 2148 C CA . LEU A 1 271 ? 10.672 -26.422 -6.086 1 89.06 271 LEU A CA 1
ATOM 2149 C C . LEU A 1 271 ? 10.359 -25.781 -7.438 1 89.06 271 LEU A C 1
ATOM 2151 O O . LEU A 1 271 ? 10.703 -24.625 -7.672 1 89.06 271 LEU A O 1
ATOM 2155 N N . ALA A 1 272 ? 9.68 -26.516 -8.297 1 89.75 272 ALA A N 1
ATOM 2156 C CA . ALA A 1 272 ? 9.422 -26.078 -9.664 1 89.75 272 ALA A CA 1
ATOM 2157 C C . ALA A 1 272 ? 8.609 -24.797 -9.695 1 89.75 272 ALA A C 1
ATOM 2159 O O . ALA A 1 272 ? 8.867 -23.906 -10.516 1 89.75 272 ALA A O 1
ATOM 2160 N N . ARG A 1 273 ? 7.613 -24.688 -8.828 1 93.44 273 ARG A N 1
ATOM 2161 C CA . ARG A 1 273 ? 6.754 -23.5 -8.805 1 93.44 273 ARG A CA 1
ATOM 2162 C C . ARG A 1 273 ? 7.539 -22.266 -8.398 1 93.44 273 ARG A C 1
ATOM 2164 O O . ARG A 1 273 ? 7.293 -21.172 -8.906 1 93.44 273 ARG A O 1
ATOM 2171 N N . ILE A 1 274 ? 8.516 -22.438 -7.539 1 94.5 274 ILE A N 1
ATOM 2172 C CA . ILE A 1 274 ? 9.352 -21.344 -7.078 1 94.5 274 ILE A CA 1
ATOM 2173 C C . ILE A 1 274 ? 10.312 -20.922 -8.195 1 94.5 274 ILE A C 1
ATOM 2175 O O . ILE A 1 274 ? 10.484 -19.719 -8.453 1 94.5 274 ILE A O 1
ATOM 2179 N N . GLN A 1 275 ? 10.828 -21.891 -8.859 1 91.88 275 GLN A N 1
ATOM 2180 C CA . GLN A 1 275 ? 11.695 -21.609 -10 1 91.88 275 GLN A CA 1
ATOM 2181 C C . GLN A 1 275 ? 10.938 -20.891 -11.109 1 91.88 275 GLN A C 1
ATOM 2183 O O . GLN A 1 275 ? 11.469 -19.969 -11.734 1 91.88 275 GLN A O 1
ATOM 2188 N N . ALA A 1 276 ? 9.734 -21.297 -11.297 1 93.88 276 ALA A N 1
ATOM 2189 C CA . ALA A 1 276 ? 8.906 -20.672 -12.328 1 93.88 276 ALA A CA 1
ATOM 2190 C C . ALA A 1 276 ? 8.711 -19.188 -12.047 1 93.88 276 ALA A C 1
ATOM 2192 O O . ALA A 1 276 ? 8.852 -18.359 -12.945 1 93.88 276 ALA A O 1
ATOM 2193 N N . VAL A 1 277 ? 8.461 -18.828 -10.797 1 97 277 VAL A N 1
ATOM 2194 C CA . VAL A 1 277 ? 8.258 -17.438 -10.414 1 97 277 VAL A CA 1
ATOM 2195 C C . VAL A 1 277 ? 9.578 -16.672 -10.531 1 97 277 VAL A C 1
ATOM 2197 O O . VAL A 1 277 ? 9.617 -15.562 -11.062 1 97 277 VAL A O 1
ATOM 2200 N N . SER A 1 278 ? 10.617 -17.328 -10.078 1 95.56 278 SER A N 1
ATOM 2201 C CA . SER A 1 278 ? 11.938 -16.719 -10.148 1 95.56 278 SER A CA 1
ATOM 2202 C C . SER A 1 278 ? 12.32 -16.406 -11.594 1 95.56 278 SER A C 1
ATOM 2204 O O . SER A 1 278 ? 12.766 -15.289 -11.898 1 95.56 278 SER A O 1
ATOM 2206 N N . GLU A 1 279 ? 12.125 -17.359 -12.453 1 92.81 279 GLU A N 1
ATOM 2207 C CA . GLU A 1 279 ? 12.477 -17.188 -13.859 1 92.81 279 GLU A CA 1
ATOM 2208 C C . GLU A 1 279 ? 11.617 -16.125 -14.516 1 92.81 279 GLU A C 1
ATOM 2210 O O . GLU A 1 279 ? 12.117 -15.328 -15.32 1 92.81 279 GLU A O 1
ATOM 2215 N N . PHE A 1 280 ? 10.422 -16.062 -14.195 1 96.31 280 PHE A N 1
ATOM 2216 C CA . PHE A 1 280 ? 9.531 -15.039 -14.711 1 96.31 280 PHE A CA 1
ATOM 2217 C C . PHE A 1 280 ? 10.023 -13.648 -14.328 1 96.31 280 PHE A C 1
ATOM 2219 O O . PHE A 1 280 ? 10.062 -12.75 -15.164 1 96.31 280 PHE A O 1
ATOM 2226 N N . LEU A 1 281 ? 10.398 -13.477 -13.07 1 97.94 281 LEU A N 1
ATOM 2227 C CA . LEU A 1 281 ? 10.859 -12.188 -12.562 1 97.94 281 LEU A CA 1
ATOM 2228 C C . LEU A 1 281 ? 12.141 -11.75 -13.258 1 97.94 281 LEU A C 1
ATOM 2230 O O . LEU A 1 281 ? 12.281 -10.586 -13.641 1 97.94 281 LEU A O 1
ATOM 2234 N N . VAL A 1 282 ? 13.016 -12.695 -13.438 1 94 282 VAL A N 1
ATOM 2235 C CA . VAL A 1 282 ? 14.297 -12.398 -14.078 1 94 282 VAL A CA 1
ATOM 2236 C C . VAL A 1 282 ? 14.062 -11.984 -15.523 1 94 282 VAL A C 1
ATOM 2238 O O . VAL A 1 282 ? 14.641 -11 -16 1 94 282 VAL A O 1
ATOM 2241 N N . LYS A 1 283 ? 13.227 -12.719 -16.188 1 93.25 283 LYS A N 1
ATOM 2242 C CA . LYS A 1 283 ? 12.898 -12.391 -17.578 1 93.25 283 LYS A CA 1
ATOM 2243 C C . LYS A 1 283 ? 12.242 -11.016 -17.672 1 93.25 283 LYS A C 1
ATOM 2245 O O . LYS A 1 283 ? 12.578 -10.227 -18.547 1 93.25 283 LYS A O 1
ATOM 2250 N N . LEU A 1 284 ? 11.367 -10.719 -16.766 1 95.81 284 LEU A N 1
ATOM 2251 C CA . LEU A 1 284 ? 10.641 -9.453 -16.75 1 95.81 284 LEU A CA 1
ATOM 2252 C C . LEU A 1 284 ? 11.602 -8.273 -16.609 1 95.81 284 LEU A C 1
ATOM 2254 O O . LEU A 1 284 ? 11.531 -7.312 -17.375 1 95.81 284 LEU A O 1
ATOM 2258 N N . VAL A 1 285 ? 12.531 -8.352 -15.688 1 95.38 285 VAL A N 1
ATOM 2259 C CA . VAL A 1 285 ? 13.445 -7.242 -15.43 1 95.38 285 VAL A CA 1
ATOM 2260 C C . VAL A 1 285 ? 14.406 -7.086 -16.609 1 95.38 285 VAL A C 1
ATOM 2262 O O . VAL A 1 285 ? 14.812 -5.969 -16.938 1 95.38 285 VAL A O 1
ATOM 2265 N N . THR A 1 286 ? 14.742 -8.25 -17.219 1 91.06 286 THR A N 1
ATOM 2266 C CA . THR A 1 286 ? 15.633 -8.203 -18.375 1 91.06 286 THR A CA 1
ATOM 2267 C C . THR A 1 286 ? 14.953 -7.531 -19.547 1 91.06 286 THR A C 1
ATOM 2269 O O . THR A 1 286 ? 15.539 -6.664 -20.203 1 91.06 286 THR A O 1
ATOM 2272 N N . GLU A 1 287 ? 13.742 -7.832 -19.797 1 91.25 287 GLU A N 1
ATOM 2273 C CA . GLU A 1 287 ? 12.992 -7.309 -20.922 1 91.25 287 GLU A CA 1
ATOM 2274 C C . GLU A 1 287 ? 12.648 -5.836 -20.734 1 91.25 287 GLU A C 1
ATOM 2276 O O . GLU A 1 287 ? 12.586 -5.07 -21.688 1 91.25 287 GLU A O 1
ATOM 2281 N N . LYS A 1 288 ? 12.461 -5.445 -19.422 1 92.88 288 LYS A N 1
ATOM 2282 C CA . LYS A 1 288 ? 12.016 -4.086 -19.141 1 92.88 288 LYS A CA 1
ATOM 2283 C C . LYS A 1 288 ? 13.086 -3.293 -18.406 1 92.88 288 LYS A C 1
ATOM 2285 O O . LYS A 1 288 ? 12.773 -2.438 -17.578 1 92.88 288 LYS A O 1
ATOM 2290 N N . HIS A 1 289 ? 14.281 -3.631 -18.609 1 87.81 289 HIS A N 1
ATOM 2291 C CA . HIS A 1 289 ? 15.414 -3.023 -17.922 1 87.81 289 HIS A CA 1
ATOM 2292 C C . HIS A 1 289 ? 15.445 -1.513 -18.125 1 87.81 289 HIS A C 1
ATOM 2294 O O . HIS A 1 289 ? 15.797 -0.76 -17.219 1 87.81 289 HIS A O 1
ATOM 2300 N N . SER A 1 290 ? 15.055 -1.026 -19.281 1 85.06 290 SER A N 1
ATOM 2301 C CA . SER A 1 290 ? 15.102 0.395 -19.609 1 85.06 290 SER A CA 1
ATOM 2302 C C . SER A 1 290 ? 14.148 1.197 -18.734 1 85.06 290 SER A C 1
ATOM 2304 O O . SER A 1 290 ? 14.406 2.363 -18.422 1 85.06 290 SER A O 1
ATOM 2306 N N . ILE A 1 291 ? 13.109 0.582 -18.281 1 84.75 291 ILE A N 1
ATOM 2307 C CA . ILE A 1 291 ? 12.102 1.229 -17.438 1 84.75 291 ILE A CA 1
ATOM 2308 C C . ILE A 1 291 ? 12.641 1.408 -16.031 1 84.75 291 ILE A C 1
ATOM 2310 O O . ILE A 1 291 ? 12.297 2.375 -15.344 1 84.75 291 ILE A O 1
ATOM 2314 N N . LEU A 1 292 ? 13.523 0.491 -15.633 1 87 292 LEU A N 1
ATOM 2315 C CA . LEU A 1 292 ? 14.016 0.48 -14.266 1 87 292 LEU A CA 1
ATOM 2316 C C . LEU A 1 292 ? 15.297 1.302 -14.141 1 87 292 LEU A C 1
ATOM 2318 O O . LEU A 1 292 ? 15.461 2.068 -13.188 1 87 292 LEU A O 1
ATOM 2322 N N . SER A 1 293 ? 16.25 1.182 -15.086 1 76.62 293 SER A N 1
ATOM 2323 C CA . SER A 1 293 ? 17.594 1.686 -14.906 1 76.62 293 SER A CA 1
ATOM 2324 C C . SER A 1 293 ? 17.859 2.893 -15.797 1 76.62 293 SER A C 1
ATOM 2326 O O . SER A 1 293 ? 18.938 3.508 -15.719 1 76.62 293 SER A O 1
ATOM 2328 N N . SER A 1 294 ? 16.938 3.254 -16.656 1 68.5 294 SER A N 1
ATOM 2329 C CA . SER A 1 294 ? 17.281 4.348 -17.562 1 68.5 294 SER A CA 1
ATOM 2330 C C . SER A 1 294 ? 16.812 5.688 -17 1 68.5 294 SER A C 1
ATOM 2332 O O . SER A 1 294 ? 15.859 5.746 -16.234 1 68.5 294 SER A O 1
ATOM 2334 N N . MET B 1 1 ? 6.082 12.211 40.219 1 57 1 MET B N 1
ATOM 2335 C CA . MET B 1 1 ? 6.242 11.945 38.781 1 57 1 MET B CA 1
ATOM 2336 C C . MET B 1 1 ? 6.004 13.211 37.969 1 57 1 MET B C 1
ATOM 2338 O O . MET B 1 1 ? 5.035 13.938 38.188 1 57 1 MET B O 1
ATOM 2342 N N . ASN B 1 2 ? 7.055 13.68 37.344 1 62.31 2 ASN B N 1
ATOM 2343 C CA . ASN B 1 2 ? 6.898 14.891 36.562 1 62.31 2 ASN B CA 1
ATOM 2344 C C . ASN B 1 2 ? 6.977 14.586 35.062 1 62.31 2 ASN B C 1
ATOM 2346 O O . ASN B 1 2 ? 7.281 13.453 34.656 1 62.31 2 ASN B O 1
ATOM 2350 N N . TRP B 1 3 ? 6.621 15.609 34.312 1 69.31 3 TRP B N 1
ATOM 2351 C CA . TRP B 1 3 ? 6.551 15.461 32.875 1 69.31 3 TRP B CA 1
ATOM 2352 C C . TRP B 1 3 ? 7.898 15.023 32.312 1 69.31 3 TRP B C 1
ATOM 2354 O O . TRP B 1 3 ? 7.953 14.219 31.359 1 69.31 3 TRP B O 1
ATOM 2364 N N . ASP B 1 4 ? 8.883 15.406 32.812 1 73 4 ASP B N 1
ATOM 2365 C CA . ASP B 1 4 ? 10.227 15.07 32.344 1 73 4 ASP B CA 1
ATOM 2366 C C . ASP B 1 4 ? 10.5 13.578 32.5 1 73 4 ASP B C 1
ATOM 2368 O O . ASP B 1 4 ? 11.203 12.984 31.688 1 73 4 ASP B O 1
ATOM 2372 N N . ASP B 1 5 ? 9.922 13.016 33.5 1 75 5 ASP B N 1
ATOM 2373 C CA . ASP B 1 5 ? 10.086 11.586 33.75 1 75 5 ASP B CA 1
ATOM 2374 C C . ASP B 1 5 ? 9.328 10.758 32.719 1 75 5 ASP B C 1
ATOM 2376 O O . ASP B 1 5 ? 9.828 9.727 32.25 1 75 5 ASP B O 1
ATOM 2380 N N . LEU B 1 6 ? 8.203 11.242 32.406 1 77 6 LEU B N 1
ATOM 2381 C CA . LEU B 1 6 ? 7.398 10.539 31.422 1 77 6 LEU B CA 1
ATOM 2382 C C . LEU B 1 6 ? 8.031 10.656 30.031 1 77 6 LEU B C 1
ATOM 2384 O O . LEU B 1 6 ? 7.973 9.711 29.234 1 77 6 LEU B O 1
ATOM 2388 N N . LYS B 1 7 ? 8.641 11.734 29.828 1 79.44 7 LYS B N 1
ATOM 2389 C CA . LYS B 1 7 ? 9.398 11.898 28.594 1 79.44 7 LYS B CA 1
ATOM 2390 C C . LYS B 1 7 ? 10.531 10.875 28.5 1 79.44 7 LYS B C 1
ATOM 2392 O O . LYS B 1 7 ? 10.805 10.336 27.422 1 79.44 7 LYS B O 1
ATOM 2397 N N . LEU B 1 8 ? 11.109 10.688 29.609 1 81.62 8 LEU B N 1
ATOM 2398 C CA . LEU B 1 8 ? 12.18 9.703 29.672 1 81.62 8 LEU B CA 1
ATOM 2399 C C . LEU B 1 8 ? 11.656 8.305 29.359 1 81.62 8 LEU B C 1
ATOM 2401 O O . LEU B 1 8 ? 12.289 7.551 28.625 1 81.62 8 LEU B O 1
ATOM 2405 N N . LEU B 1 9 ? 10.508 7.98 29.938 1 85.25 9 LEU B N 1
ATOM 2406 C CA . LEU B 1 9 ? 9.844 6.711 29.656 1 85.25 9 LEU B CA 1
ATOM 2407 C C . LEU B 1 9 ? 9.602 6.543 28.156 1 85.25 9 LEU B C 1
ATOM 2409 O O . LEU B 1 9 ? 9.922 5.5 27.578 1 85.25 9 LEU B O 1
ATOM 2413 N N . LEU B 1 10 ? 9.086 7.555 27.609 1 81.69 10 LEU B N 1
ATOM 2414 C CA . LEU B 1 10 ? 8.758 7.508 26.188 1 81.69 10 LEU B CA 1
ATOM 2415 C C . LEU B 1 10 ? 10.016 7.402 25.344 1 81.69 10 LEU B C 1
ATOM 2417 O O . LEU B 1 10 ? 10.047 6.656 24.359 1 81.69 10 LEU B O 1
ATOM 2421 N N . LEU B 1 11 ? 11.008 8.078 25.641 1 82.5 11 LEU B N 1
ATOM 2422 C CA . LEU B 1 11 ? 12.273 8.07 24.906 1 82.5 11 LEU B CA 1
ATOM 2423 C C . LEU B 1 11 ? 12.898 6.684 24.922 1 82.5 11 LEU B C 1
ATOM 2425 O O . LEU B 1 11 ? 13.336 6.188 23.875 1 82.5 11 LEU B O 1
ATOM 2429 N N . VAL B 1 12 ? 12.867 6.078 26.047 1 86.31 12 VAL B N 1
ATOM 2430 C CA . VAL B 1 12 ? 13.484 4.762 26.172 1 86.31 12 VAL B CA 1
ATOM 2431 C C . VAL B 1 12 ? 12.625 3.715 25.469 1 86.31 12 VAL B C 1
ATOM 2433 O O . VAL B 1 12 ? 13.141 2.742 24.922 1 86.31 12 VAL B O 1
ATOM 2436 N N . SER B 1 13 ? 11.344 3.988 25.484 1 84.06 13 SER B N 1
ATOM 2437 C CA . SER B 1 13 ? 10.445 3.082 24.766 1 84.06 13 SER B CA 1
ATOM 2438 C C . SER B 1 13 ? 10.688 3.129 23.266 1 84.06 13 SER B C 1
ATOM 2440 O O . SER B 1 13 ? 10.562 2.111 22.578 1 84.06 13 SER B O 1
ATOM 2442 N N . ARG B 1 14 ? 11.094 4.23 22.844 1 78.94 14 ARG B N 1
ATOM 2443 C CA . ARG B 1 14 ? 11.336 4.461 21.438 1 78.94 14 ARG B CA 1
ATOM 2444 C C . AR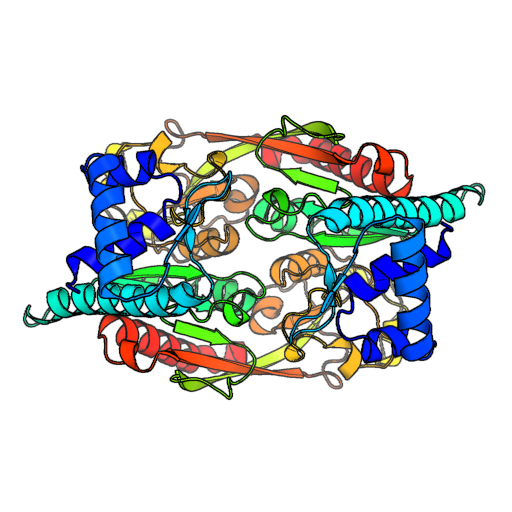G B 1 14 ? 12.75 4.039 21.047 1 78.94 14 ARG B C 1
ATOM 2446 O O . ARG B 1 14 ? 12.977 3.592 19.922 1 78.94 14 ARG B O 1
ATOM 2453 N N . TYR B 1 15 ? 13.609 4.242 21.953 1 80.12 15 TYR B N 1
ATOM 2454 C CA . TYR B 1 15 ? 15.016 3.875 21.797 1 80.12 15 TYR B CA 1
ATOM 2455 C C . TYR B 1 15 ? 15.445 2.881 22.859 1 80.12 15 TYR B C 1
ATOM 2457 O O . TYR B 1 15 ? 15.945 3.271 23.922 1 80.12 15 TYR B O 1
ATOM 2465 N N . PRO B 1 16 ? 15.289 1.598 22.562 1 79.75 16 PRO B N 1
ATOM 2466 C CA . PRO B 1 16 ? 15.469 0.581 23.594 1 79.75 16 PRO B CA 1
ATOM 2467 C C . PRO B 1 16 ? 16.922 0.463 24.062 1 79.75 16 PRO B C 1
ATOM 2469 O O . PRO B 1 16 ? 17.172 -0.014 25.172 1 79.75 16 PRO B O 1
ATOM 2472 N N . ILE B 1 17 ? 17.875 0.792 23.234 1 81.75 17 ILE B N 1
ATOM 2473 C CA . ILE B 1 17 ? 19.281 0.789 23.609 1 81.75 17 ILE B CA 1
ATOM 2474 C C . ILE B 1 17 ? 19.609 2.078 24.359 1 81.75 17 ILE B C 1
ATOM 2476 O O . ILE B 1 17 ? 19.547 3.17 23.797 1 81.75 17 ILE B O 1
ATOM 2480 N N . LEU B 1 18 ? 20.031 2.045 25.594 1 83.5 18 LEU B N 1
ATOM 2481 C CA . LEU B 1 18 ? 20.203 3.191 26.484 1 83.5 18 LEU B CA 1
ATOM 2482 C C . LEU B 1 18 ? 21.25 4.156 25.938 1 83.5 18 LEU B C 1
ATOM 2484 O O . LEU B 1 18 ? 21.141 5.371 26.125 1 83.5 18 LEU B O 1
ATOM 2488 N N . THR B 1 19 ? 22.25 3.553 25.281 1 81.62 19 THR B N 1
ATOM 2489 C CA . THR B 1 19 ? 23.281 4.43 24.734 1 81.62 19 THR B CA 1
ATOM 2490 C C . THR B 1 19 ? 22.688 5.316 23.641 1 81.62 19 THR B C 1
ATOM 2492 O O . THR B 1 19 ? 23.062 6.484 23.516 1 81.62 19 THR B O 1
ATOM 2495 N N . GLU B 1 20 ? 21.75 4.848 22.953 1 81 20 GLU B N 1
ATOM 2496 C CA . GLU B 1 20 ? 21.062 5.617 21.922 1 81 20 GLU B CA 1
ATOM 2497 C C . GLU B 1 20 ? 20.125 6.656 22.531 1 81 20 GLU B C 1
ATOM 2499 O O . GLU B 1 20 ? 20.094 7.805 22.094 1 81 20 GLU B O 1
ATOM 2504 N N . ALA B 1 21 ? 19.469 6.207 23.438 1 81.81 21 ALA B N 1
ATOM 2505 C CA . ALA B 1 21 ? 18.594 7.121 24.156 1 81.81 21 ALA B CA 1
ATOM 2506 C C . ALA B 1 21 ? 19.375 8.266 24.797 1 81.81 21 ALA B C 1
ATOM 2508 O O . ALA B 1 21 ? 18.938 9.414 24.797 1 81.81 21 ALA B O 1
ATOM 2509 N N . SER B 1 22 ? 20.516 7.918 25.266 1 83.94 22 SER B N 1
ATOM 2510 C CA . SER B 1 22 ? 21.391 8.898 25.891 1 83.94 22 SER B CA 1
ATOM 2511 C C . SER B 1 22 ? 21.812 9.977 24.906 1 83.94 22 SER B C 1
ATOM 2513 O O . SER B 1 22 ? 21.828 11.164 25.234 1 83.94 22 SER B O 1
ATOM 2515 N N . GLN B 1 23 ? 22.047 9.57 23.781 1 80 23 GLN B N 1
ATOM 2516 C CA . GLN B 1 23 ? 22.469 10.508 22.734 1 80 23 GLN B CA 1
ATOM 2517 C C . GLN B 1 23 ? 21.328 11.445 22.359 1 80 23 GLN B C 1
ATOM 2519 O O . GLN B 1 23 ? 21.547 12.648 22.188 1 80 23 GLN B O 1
ATOM 2524 N N . LYS B 1 24 ? 20.219 10.945 22.422 1 76.75 24 LYS B N 1
ATOM 2525 C CA . LYS B 1 24 ? 19.047 11.719 22.031 1 76.75 24 LYS B CA 1
ATOM 2526 C C . LYS B 1 24 ? 18.672 12.727 23.109 1 76.75 24 LYS B C 1
ATOM 2528 O O . LYS B 1 24 ? 18.234 13.844 22.812 1 76.75 24 LYS B O 1
ATOM 2533 N N . LEU B 1 25 ? 18.875 12.414 24.281 1 73.31 25 LEU B N 1
ATOM 2534 C CA . LEU B 1 25 ? 18.469 13.258 25.406 1 73.31 25 LEU B CA 1
ATOM 2535 C C . LEU B 1 25 ? 19.625 14.156 25.859 1 73.31 25 LEU B C 1
ATOM 2537 O O . LEU B 1 25 ? 19.406 15.133 26.578 1 73.31 25 LEU B O 1
ATOM 2541 N N . GLY B 1 26 ? 20.844 13.766 25.344 1 77 26 GLY B N 1
ATOM 2542 C CA . GLY B 1 26 ? 22 14.508 25.812 1 77 26 GLY B CA 1
ATOM 2543 C C . GLY B 1 26 ? 22.359 14.227 27.25 1 77 26 GLY B C 1
ATOM 2544 O O . GLY B 1 26 ? 22.797 15.125 27.984 1 77 26 GLY B O 1
ATOM 2545 N N . GLN B 1 27 ? 21.984 13.133 27.703 1 80.38 27 GLN B N 1
ATOM 2546 C CA . GLN B 1 27 ? 22.297 12.703 29.062 1 80.38 27 GLN B CA 1
ATOM 2547 C C . GLN B 1 27 ? 23.062 11.383 29.062 1 80.38 27 GLN B C 1
ATOM 2549 O O . GLN B 1 27 ? 22.953 10.594 28.125 1 80.38 27 GLN B O 1
ATOM 2554 N N . ASP B 1 28 ? 23.938 11.227 29.984 1 81.44 28 ASP B N 1
ATOM 2555 C CA . ASP B 1 28 ? 24.703 9.984 30.094 1 81.44 28 ASP B CA 1
ATOM 2556 C C . ASP B 1 28 ? 23.781 8.797 30.391 1 81.44 28 ASP B C 1
ATOM 2558 O O . ASP B 1 28 ? 22.766 8.953 31.062 1 81.44 28 ASP B O 1
ATOM 2562 N N . ALA B 1 29 ? 24.172 7.727 29.891 1 85.81 29 ALA B N 1
ATOM 2563 C CA . ALA B 1 29 ? 23.391 6.504 30.016 1 85.81 29 ALA B CA 1
ATOM 2564 C C . ALA B 1 29 ? 23.172 6.129 31.469 1 85.81 29 ALA B C 1
ATOM 2566 O O . ALA B 1 29 ? 22.109 5.621 31.844 1 85.81 29 ALA B O 1
ATOM 2567 N N . THR B 1 30 ? 24.141 6.422 32.281 1 84.38 30 THR B N 1
ATOM 2568 C CA . THR B 1 30 ? 24.047 6.133 33.719 1 84.38 30 THR B CA 1
ATOM 2569 C C . THR B 1 30 ? 22.984 6.996 34.375 1 84.38 30 THR B C 1
ATOM 2571 O O . THR B 1 30 ? 22.234 6.516 35.219 1 84.38 30 THR B O 1
ATOM 2574 N N . THR B 1 31 ? 22.922 8.172 33.938 1 82.31 31 THR B N 1
ATOM 2575 C CA . THR B 1 31 ? 21.906 9.094 34.438 1 82.31 31 THR B CA 1
ATOM 2576 C C . THR B 1 31 ? 20.516 8.648 34 1 82.31 31 THR B C 1
ATOM 2578 O O . THR B 1 31 ? 19.578 8.656 34.812 1 82.31 31 THR B O 1
ATOM 2581 N N . ILE B 1 32 ? 20.484 8.25 32.781 1 85.56 32 ILE B N 1
ATOM 2582 C CA . ILE B 1 32 ? 19.203 7.797 32.25 1 85.56 32 ILE B CA 1
ATOM 2583 C C . ILE B 1 32 ? 18.734 6.562 33.031 1 85.56 32 ILE B C 1
ATOM 2585 O O . ILE B 1 32 ? 17.562 6.465 33.406 1 85.56 32 ILE B O 1
ATOM 2589 N N . SER B 1 33 ? 19.672 5.707 33.281 1 86.44 33 SER B N 1
ATOM 2590 C CA . SER B 1 33 ? 19.359 4.48 34 1 86.44 33 SER B CA 1
ATOM 2591 C C . SER B 1 33 ? 18.891 4.777 35.438 1 86.44 33 SER B C 1
ATOM 2593 O O . SER B 1 33 ? 17.922 4.188 35.906 1 86.44 33 SER B O 1
ATOM 2595 N N . ARG B 1 34 ? 19.547 5.621 36.031 1 84.12 34 ARG B N 1
ATOM 2596 C CA . ARG B 1 34 ? 19.203 6.016 37.406 1 84.12 34 ARG B CA 1
ATOM 2597 C C . ARG B 1 34 ? 17.828 6.684 37.469 1 84.12 34 ARG B C 1
ATOM 2599 O O . ARG B 1 34 ? 17.016 6.395 38.344 1 84.12 34 ARG B O 1
ATOM 2606 N N . ARG B 1 35 ? 17.625 7.555 36.5 1 84.19 35 ARG B N 1
ATOM 2607 C CA . ARG B 1 35 ? 16.344 8.25 36.438 1 84.19 35 ARG B CA 1
ATOM 2608 C C . ARG B 1 35 ? 15.203 7.27 36.156 1 84.19 35 ARG B C 1
ATOM 2610 O O . ARG B 1 35 ? 14.117 7.41 36.719 1 84.19 35 ARG B O 1
ATOM 2617 N N . LEU B 1 36 ? 15.508 6.355 35.344 1 86.62 36 LEU B N 1
ATOM 2618 C CA . LEU B 1 36 ? 14.508 5.34 35.031 1 86.62 36 LEU B CA 1
ATOM 2619 C C . LEU B 1 36 ? 14.172 4.504 36.281 1 86.62 36 LEU B C 1
ATOM 2621 O O . LEU B 1 36 ? 13 4.203 36.531 1 86.62 36 LEU B O 1
ATOM 2625 N N . LYS B 1 37 ? 15.164 4.129 36.969 1 85.69 37 LYS B N 1
ATOM 2626 C CA . LYS B 1 37 ? 14.969 3.369 38.219 1 85.69 37 LYS B CA 1
ATOM 2627 C C . LYS B 1 37 ? 14.188 4.18 39.25 1 85.69 37 LYS B C 1
ATOM 2629 O O . LYS B 1 37 ? 13.312 3.646 39.938 1 85.69 37 LYS B O 1
ATOM 2634 N N . LYS B 1 38 ? 14.523 5.395 39.344 1 83.88 38 LYS B N 1
ATOM 2635 C CA . LYS B 1 38 ? 13.789 6.281 40.219 1 83.88 38 LYS B CA 1
ATOM 2636 C C . LYS B 1 38 ? 12.312 6.371 39.812 1 83.88 38 LYS B C 1
ATOM 2638 O O . LYS B 1 38 ? 11.43 6.312 40.688 1 83.88 38 LYS B O 1
ATOM 2643 N N . LEU B 1 39 ? 12.102 6.52 38.531 1 83.56 39 LEU B N 1
ATOM 2644 C CA . LEU B 1 39 ? 10.742 6.582 38 1 83.56 39 LEU B CA 1
ATOM 2645 C C . LEU B 1 39 ? 9.977 5.305 38.344 1 83.56 39 LEU B C 1
ATOM 2647 O O . LEU B 1 39 ? 8.82 5.363 38.781 1 83.56 39 LEU B O 1
ATOM 2651 N N . GLU B 1 40 ? 10.609 4.199 38.156 1 86 40 GLU B N 1
ATOM 2652 C CA . GLU B 1 40 ? 10 2.908 38.469 1 86 40 GLU B CA 1
ATOM 2653 C C . GLU B 1 40 ? 9.664 2.789 39.938 1 86 40 GLU B C 1
ATOM 2655 O O . GLU B 1 40 ? 8.602 2.283 40.312 1 86 40 GLU B O 1
ATOM 2660 N N . THR B 1 41 ? 10.547 3.293 40.781 1 82.75 41 THR B N 1
ATOM 2661 C CA . THR B 1 41 ? 10.336 3.283 42.219 1 82.75 41 THR B CA 1
ATOM 2662 C C . THR B 1 41 ? 9.156 4.18 42.594 1 82.75 41 THR B C 1
ATOM 2664 O O . THR B 1 41 ? 8.328 3.803 43.438 1 82.75 41 THR B O 1
ATOM 2667 N N . GLU B 1 42 ? 9.094 5.297 42 1 79.44 42 GLU B N 1
ATOM 2668 C CA . GLU B 1 42 ? 8.031 6.25 42.312 1 79.44 42 GLU B CA 1
ATOM 2669 C C . GLU B 1 42 ? 6.668 5.711 41.875 1 79.44 42 GLU B C 1
ATOM 2671 O O . GLU B 1 42 ? 5.672 5.902 42.594 1 79.44 42 GLU B O 1
ATOM 2676 N N . ILE B 1 43 ? 6.699 5.066 40.688 1 77.69 43 ILE B N 1
ATOM 2677 C CA . ILE B 1 43 ? 5.449 4.547 40.156 1 77.69 43 ILE B CA 1
ATOM 2678 C C . ILE B 1 43 ? 5.105 3.219 40.812 1 77.69 43 ILE B C 1
ATOM 2680 O O . ILE B 1 43 ? 3.932 2.848 40.906 1 77.69 43 ILE B O 1
ATOM 2684 N N . GLY B 1 44 ? 6.074 2.562 41.375 1 80.5 44 GLY B N 1
ATOM 2685 C CA . GLY B 1 44 ? 5.879 1.288 42.031 1 80.5 44 GLY B CA 1
ATOM 2686 C C . GLY B 1 44 ? 5.738 0.123 41.094 1 80.5 44 GLY B C 1
ATOM 2687 O O . GLY B 1 44 ? 5.113 -0.889 41.406 1 80.5 44 GLY B O 1
ATOM 2688 N N . LEU B 1 45 ? 6.117 0.396 39.812 1 82.38 45 LEU B N 1
ATOM 2689 C CA . LEU B 1 45 ? 6.055 -0.624 38.781 1 82.38 45 LEU B CA 1
ATOM 2690 C C . LEU B 1 45 ? 7.387 -0.732 38.031 1 82.38 45 LEU B C 1
ATOM 2692 O O . LEU B 1 45 ? 8.109 0.256 37.906 1 82.38 45 LEU B O 1
ATOM 2696 N N . THR B 1 46 ? 7.672 -1.923 37.625 1 86.06 46 THR B N 1
ATOM 2697 C CA . THR B 1 46 ? 8.766 -2.094 36.656 1 86.06 46 THR B CA 1
ATOM 2698 C C . THR B 1 46 ? 8.32 -1.733 35.25 1 86.06 46 THR B C 1
ATOM 2700 O O . THR B 1 46 ? 7.387 -2.34 34.719 1 86.06 46 THR B O 1
ATOM 2703 N N . LEU B 1 47 ? 8.953 -0.717 34.688 1 87.75 47 LEU B N 1
ATOM 2704 C CA . LEU B 1 47 ? 8.492 -0.181 33.438 1 87.75 47 LEU B CA 1
ATOM 2705 C C . LEU B 1 47 ? 9.188 -0.875 32.25 1 87.75 47 LEU B C 1
ATOM 2707 O O . LEU B 1 47 ? 8.602 -1.03 31.188 1 87.75 47 LEU B O 1
ATOM 2711 N N . PHE B 1 48 ? 10.438 -1.206 32.5 1 88.62 48 PHE B N 1
ATOM 2712 C CA . PHE B 1 48 ? 11.219 -1.793 31.406 1 88.62 48 PHE B CA 1
ATOM 2713 C C . PHE B 1 48 ? 11.844 -3.109 31.844 1 88.62 48 PHE B C 1
ATOM 2715 O O . PHE B 1 48 ? 12.195 -3.281 33 1 88.62 48 PHE B O 1
ATOM 2722 N N . GLU B 1 49 ? 11.875 -4.016 30.922 1 85 49 GLU B N 1
ATOM 2723 C CA . GLU B 1 49 ? 12.68 -5.219 31.078 1 85 49 GLU B CA 1
ATOM 2724 C C . GLU B 1 49 ? 13.859 -5.227 30.109 1 85 49 GLU B C 1
ATOM 2726 O O . GLU B 1 49 ? 13.734 -4.777 28.953 1 85 49 GLU B O 1
ATOM 2731 N N . ARG B 1 50 ? 14.992 -5.566 30.609 1 80.81 50 ARG B N 1
ATOM 2732 C CA . ARG B 1 50 ? 16.203 -5.629 29.781 1 80.81 50 ARG B CA 1
ATOM 2733 C C . ARG B 1 50 ? 16.25 -6.93 28.984 1 80.81 50 ARG B C 1
ATOM 2735 O O . ARG B 1 50 ? 16.078 -8.016 29.547 1 80.81 50 ARG B O 1
ATOM 2742 N N . THR B 1 51 ? 16.25 -6.73 27.75 1 73.94 51 THR B N 1
ATOM 2743 C CA . THR B 1 51 ? 16.406 -7.852 26.844 1 73.94 51 THR B CA 1
ATOM 2744 C C . THR B 1 51 ? 17.672 -7.707 26 1 73.94 51 THR B C 1
ATOM 2746 O O . THR B 1 51 ? 18.406 -6.723 26.141 1 73.94 51 THR B O 1
ATOM 2749 N N . ARG B 1 52 ? 18.016 -8.688 25.141 1 71 52 ARG B N 1
ATOM 2750 C CA . ARG B 1 52 ? 19.156 -8.602 24.234 1 71 52 ARG B CA 1
ATOM 2751 C C . ARG B 1 52 ? 18.984 -7.457 23.25 1 71 52 ARG B C 1
ATOM 2753 O O . ARG B 1 52 ? 19.969 -6.895 22.766 1 71 52 ARG B O 1
ATOM 2760 N N . ARG B 1 53 ? 17.844 -7.027 23.062 1 70 53 ARG B N 1
ATOM 2761 C CA . ARG B 1 53 ? 17.516 -5.957 22.125 1 70 53 ARG B CA 1
ATOM 2762 C C . ARG B 1 53 ? 17.453 -4.609 22.844 1 70 53 ARG B C 1
ATOM 2764 O O . ARG B 1 53 ? 17.172 -3.586 22.219 1 70 53 ARG B O 1
ATOM 2771 N N . GLY B 1 54 ? 17.656 -4.711 24.141 1 80.5 54 GLY B N 1
ATOM 2772 C CA . GLY B 1 54 ? 17.578 -3.494 24.922 1 80.5 54 GLY B CA 1
ATOM 2773 C C . GLY B 1 54 ? 16.438 -3.502 25.922 1 80.5 54 GLY B C 1
ATOM 2774 O O . GLY B 1 54 ? 15.992 -4.566 26.359 1 80.5 54 GLY B O 1
ATOM 2775 N N . HIS B 1 55 ? 16.094 -2.242 26.234 1 86.44 55 HIS B N 1
ATOM 2776 C CA . HIS B 1 55 ? 15.008 -2.074 27.188 1 86.44 55 HIS B CA 1
ATOM 2777 C C . HIS B 1 55 ? 13.656 -2.113 26.484 1 86.44 55 HIS B C 1
ATOM 2779 O O . HIS B 1 55 ? 13.406 -1.335 25.562 1 86.44 55 HIS B O 1
ATOM 2785 N N . ILE B 1 56 ? 12.844 -2.986 26.906 1 82.88 56 ILE B N 1
ATOM 2786 C CA . ILE B 1 56 ? 11.5 -3.057 26.344 1 82.88 56 ILE B CA 1
ATOM 2787 C C . ILE B 1 56 ? 10.469 -2.836 27.438 1 82.88 56 ILE B C 1
ATOM 2789 O O . ILE B 1 56 ? 10.648 -3.299 28.578 1 82.88 56 ILE B O 1
ATOM 2793 N N . LEU B 1 57 ? 9.344 -2.219 27.094 1 83.62 57 LEU B N 1
ATOM 2794 C CA . LEU B 1 57 ? 8.281 -1.941 28.062 1 83.62 57 LEU B CA 1
ATOM 2795 C C . LEU B 1 57 ? 7.68 -3.236 28.594 1 83.62 57 LEU B C 1
ATOM 2797 O O . LEU B 1 57 ? 7.484 -4.195 27.844 1 83.62 57 LEU B O 1
ATOM 2801 N N . THR B 1 58 ? 7.422 -3.268 29.938 1 82.56 58 THR B N 1
ATOM 2802 C CA . THR B 1 58 ? 6.648 -4.355 30.531 1 82.56 58 THR B CA 1
ATOM 2803 C C . THR B 1 58 ? 5.172 -4.234 30.141 1 82.56 58 THR B C 1
ATOM 2805 O O . THR B 1 58 ? 4.711 -3.152 29.781 1 82.56 58 THR B O 1
ATOM 2808 N N . PRO B 1 59 ? 4.473 -5.27 30.219 1 76.88 59 PRO B N 1
ATOM 2809 C CA . PRO B 1 59 ? 3.035 -5.215 29.922 1 76.88 59 PRO B CA 1
ATOM 2810 C C . PRO B 1 59 ? 2.305 -4.18 30.781 1 76.88 59 PRO B C 1
ATOM 2812 O O . PRO B 1 59 ? 1.394 -3.506 30.297 1 76.88 59 PRO B O 1
ATOM 2815 N N . GLU B 1 60 ? 2.758 -4.012 31.984 1 76.25 60 GLU B N 1
ATOM 2816 C CA . GLU B 1 60 ? 2.15 -3.061 32.906 1 76.25 60 GLU B CA 1
ATOM 2817 C C . GLU B 1 60 ? 2.469 -1.622 32.5 1 76.25 60 GLU B C 1
ATOM 2819 O O . GLU B 1 60 ? 1.688 -0.708 32.781 1 76.25 60 GLU B O 1
ATOM 2824 N N . ALA B 1 61 ? 3.555 -1.503 31.828 1 80 61 ALA B N 1
ATOM 2825 C CA . ALA B 1 61 ? 4.02 -0.16 31.484 1 80 61 ALA B CA 1
ATOM 2826 C C . ALA B 1 61 ? 3.408 0.319 30.172 1 80 61 ALA B C 1
ATOM 2828 O O . ALA B 1 61 ? 3.404 1.518 29.891 1 80 61 ALA B O 1
ATOM 2829 N N . LEU B 1 62 ? 2.881 -0.582 29.531 1 77.62 62 LEU B N 1
ATOM 2830 C CA . LEU B 1 62 ? 2.318 -0.246 28.219 1 77.62 62 LEU B CA 1
ATOM 2831 C C . LEU B 1 62 ? 1.218 0.801 28.359 1 77.62 62 LEU B C 1
ATOM 2833 O O . LEU B 1 62 ? 1.145 1.739 27.562 1 77.62 62 LEU B O 1
ATOM 2837 N N . GLU B 1 63 ? 0.486 0.664 29.391 1 71.88 63 GLU B N 1
ATOM 2838 C CA . GLU B 1 63 ? -0.593 1.618 29.625 1 71.88 63 GLU B CA 1
ATOM 2839 C C . GLU B 1 63 ? -0.044 2.982 30.031 1 71.88 63 GLU B C 1
ATOM 2841 O O . GLU B 1 63 ? -0.562 4.02 29.609 1 71.88 63 GLU B O 1
ATOM 2846 N N . ILE B 1 64 ? 0.924 2.91 30.812 1 75.62 64 ILE B N 1
ATOM 2847 C CA . ILE B 1 64 ? 1.535 4.156 31.266 1 75.62 64 ILE B CA 1
ATOM 2848 C C . ILE B 1 64 ? 2.18 4.871 30.078 1 75.62 64 ILE B C 1
ATOM 2850 O O . ILE B 1 64 ? 2.039 6.086 29.938 1 75.62 64 ILE B O 1
ATOM 2854 N N . ALA B 1 65 ? 2.826 4.082 29.25 1 78.62 65 ALA B N 1
ATOM 2855 C CA . ALA B 1 65 ? 3.453 4.652 28.062 1 78.62 65 ALA B CA 1
ATOM 2856 C C . ALA B 1 65 ? 2.406 5.246 27.125 1 78.62 65 ALA B C 1
ATOM 2858 O O . ALA B 1 65 ? 2.607 6.324 26.562 1 78.62 65 ALA B O 1
ATOM 2859 N N . ALA B 1 66 ? 1.37 4.68 27.141 1 71.69 66 ALA B N 1
ATOM 2860 C CA . ALA B 1 66 ? 0.275 5.172 26.312 1 71.69 66 ALA B CA 1
ATOM 2861 C C . ALA B 1 66 ? -0.274 6.492 26.844 1 71.69 66 ALA B C 1
ATOM 2863 O O . ALA B 1 66 ? -0.529 7.426 26.078 1 71.69 66 ALA B O 1
ATOM 2864 N N . GLN B 1 67 ? -0.355 6.562 28.109 1 66.44 67 GLN B N 1
ATOM 2865 C CA . GLN B 1 67 ? -0.824 7.785 28.75 1 66.44 67 GLN B CA 1
ATOM 2866 C C . GLN B 1 67 ? 0.208 8.906 28.625 1 66.44 67 GLN B C 1
ATOM 2868 O O . GLN B 1 67 ? -0.147 10.062 28.391 1 66.44 67 GLN B O 1
ATOM 2873 N N . ALA B 1 68 ? 1.393 8.547 28.781 1 72.25 68 ALA B N 1
ATOM 2874 C CA . ALA B 1 68 ? 2.465 9.531 28.641 1 72.25 68 ALA B CA 1
ATOM 2875 C C . ALA B 1 68 ? 2.523 10.07 27.219 1 72.25 68 ALA B C 1
ATOM 2877 O O . ALA B 1 68 ? 2.732 11.266 27.016 1 72.25 68 ALA B O 1
ATOM 2878 N N . GLU B 1 69 ? 2.357 9.219 26.359 1 69.81 69 GLU B N 1
ATOM 2879 C CA . GLU B 1 69 ? 2.336 9.633 24.953 1 69.81 69 GLU B CA 1
ATOM 2880 C C . GLU B 1 69 ? 1.172 10.578 24.672 1 69.81 69 GLU B C 1
ATOM 2882 O O . GLU B 1 69 ? 1.332 11.57 23.969 1 69.81 69 GLU B O 1
ATOM 2887 N N . ALA B 1 70 ? 0.107 10.352 25.297 1 61.72 70 ALA B N 1
ATOM 2888 C CA . ALA B 1 70 ? -1.062 11.219 25.188 1 61.72 70 ALA B CA 1
ATOM 2889 C C . ALA B 1 70 ? -0.788 12.586 25.797 1 61.72 70 ALA B C 1
ATOM 2891 O O . ALA B 1 70 ? -1.168 13.617 25.234 1 61.72 70 ALA B O 1
ATOM 2892 N N . MET B 1 71 ? -0.13 12.586 26.891 1 59.56 71 MET B N 1
ATOM 2893 C CA . MET B 1 71 ? 0.242 13.828 27.562 1 59.56 71 MET B CA 1
ATOM 2894 C C . MET B 1 71 ? 1.229 14.625 26.719 1 59.56 71 MET B C 1
ATOM 2896 O O . MET B 1 71 ? 1.105 15.844 26.594 1 59.56 71 MET B O 1
ATOM 2900 N N . GLU B 1 72 ? 2.137 13.93 26.234 1 61.88 72 GLU B N 1
ATOM 2901 C CA . GLU B 1 72 ? 3.113 14.594 25.375 1 61.88 72 GLU B CA 1
ATOM 2902 C C . GLU B 1 72 ? 2.434 15.281 24.188 1 61.88 72 GLU B C 1
ATOM 2904 O O . GLU B 1 72 ? 2.75 16.422 23.875 1 61.88 72 GLU B O 1
ATOM 2909 N N . GLN B 1 73 ? 1.546 14.664 23.75 1 56.91 73 GLN B N 1
ATOM 2910 C CA . GLN B 1 73 ? 0.792 15.203 22.625 1 56.91 73 GLN B CA 1
ATOM 2911 C C . GLN B 1 73 ? -0.065 16.391 23.047 1 56.91 73 GLN B C 1
ATOM 2913 O O . GLN B 1 73 ? -0.166 17.375 22.328 1 56.91 73 GLN B O 1
ATOM 2918 N N . SER B 1 74 ? -0.599 16.312 24.25 1 52.72 74 SER B N 1
ATOM 2919 C CA . SER B 1 74 ? -1.403 17.391 24.812 1 52.72 74 SER B CA 1
ATOM 2920 C C . SER B 1 74 ? -0.552 18.625 25.094 1 52.72 74 SER B C 1
ATOM 2922 O O . SER B 1 74 ? -0.976 19.75 24.812 1 52.72 74 SER B O 1
ATOM 2924 N N . ILE B 1 75 ? 0.553 18.484 25.625 1 51.47 75 ILE B N 1
ATOM 2925 C CA . ILE B 1 75 ? 1.455 19.578 25.938 1 51.47 75 ILE B CA 1
ATOM 2926 C C . ILE B 1 75 ? 1.902 20.281 24.656 1 51.47 75 ILE B C 1
ATOM 2928 O O . ILE B 1 75 ? 1.937 21.5 24.594 1 51.47 75 ILE B O 1
ATOM 2932 N N . LEU B 1 76 ? 2.127 19.406 23.766 1 48.97 76 LEU B N 1
ATOM 2933 C CA . LEU B 1 76 ? 2.523 19.969 22.469 1 48.97 76 LEU B CA 1
ATOM 2934 C C . LEU B 1 76 ? 1.376 20.75 21.844 1 48.97 76 LEU B C 1
ATOM 2936 O O . LEU B 1 76 ? 1.595 21.812 21.25 1 48.97 76 LEU B O 1
ATOM 2940 N N . SER B 1 77 ? 0.194 20.359 22.125 1 44.53 77 SER B N 1
ATOM 2941 C CA . SER B 1 77 ? -1 21.031 21.625 1 44.53 77 SER B CA 1
ATOM 2942 C C . SER B 1 77 ? -1.245 22.344 22.359 1 44.53 77 SER B C 1
ATOM 2944 O O . SER B 1 77 ? -1.667 23.344 21.75 1 44.53 77 SER B O 1
ATOM 2946 N N . ILE B 1 78 ? -1.161 22.453 23.625 1 41.19 78 ILE B N 1
ATOM 2947 C CA . ILE B 1 78 ? -1.381 23.656 24.422 1 41.19 78 ILE B CA 1
ATOM 2948 C C . ILE B 1 78 ? -0.398 24.75 24 1 41.19 78 ILE B C 1
ATOM 2950 O O . ILE B 1 78 ? -0.771 25.922 23.875 1 41.19 78 ILE B O 1
ATOM 2954 N N . ALA B 1 79 ? 0.737 24.391 23.906 1 42.47 79 ALA B N 1
ATOM 2955 C CA . ALA B 1 79 ? 1.701 25.422 23.5 1 42.47 79 ALA B CA 1
ATOM 2956 C C . ALA B 1 79 ? 1.287 26.062 22.188 1 42.47 79 ALA B C 1
ATOM 2958 O O . ALA B 1 79 ? 1.49 27.266 21.984 1 42.47 79 ALA B O 1
ATOM 2959 N N . THR B 1 80 ? 0.501 25.281 21.391 1 39.47 80 THR B N 1
ATOM 2960 C CA . THR B 1 80 ? 0.06 25.812 20.109 1 39.47 80 THR B CA 1
ATOM 2961 C C . THR B 1 80 ? -1.152 26.734 20.281 1 39.47 80 THR B C 1
ATOM 2963 O O . THR B 1 80 ? -1.374 27.641 19.484 1 39.47 80 THR B O 1
ATOM 2966 N N . TYR B 1 81 ? -2.084 26.594 21.297 1 35.56 81 TYR B N 1
ATOM 2967 C CA . TYR B 1 81 ? -3.268 27.422 21.469 1 35.56 81 TYR B CA 1
ATOM 2968 C C . TYR B 1 81 ? -2.877 28.859 21.797 1 35.56 81 TYR B C 1
ATOM 2970 O O . TYR B 1 81 ? -3.627 29.797 21.5 1 35.56 81 TYR B O 1
ATOM 2978 N N . ALA B 1 82 ? -2.045 29.203 22.672 1 37.09 82 ALA B N 1
ATOM 2979 C CA . ALA B 1 82 ? -1.939 30.578 23.125 1 37.09 82 ALA B CA 1
ATOM 2980 C C . ALA B 1 82 ? -1.771 31.531 21.938 1 37.09 82 ALA B C 1
ATOM 2982 O O . ALA B 1 82 ? -1.769 32.75 22.109 1 37.09 82 ALA B O 1
ATOM 2983 N N . GLN B 1 83 ? -1.241 31.281 20.781 1 38.31 83 GLN B N 1
ATOM 2984 C CA . GLN B 1 83 ? -1.083 32.406 19.875 1 38.31 83 GLN B CA 1
ATOM 2985 C C . GLN B 1 83 ? -2.393 32.719 19.156 1 38.31 83 GLN B C 1
ATOM 2987 O O . GLN B 1 83 ? -3.168 31.812 18.844 1 38.31 83 GLN B O 1
ATOM 2992 N N . THR B 1 84 ? -3.09 33.969 19.094 1 37.56 84 THR B N 1
ATOM 2993 C CA . THR B 1 84 ? -4.164 34.688 18.422 1 37.56 84 THR B CA 1
ATOM 2994 C C . THR B 1 84 ? -4.547 34 17.125 1 37.56 84 THR B C 1
ATOM 2996 O O . THR B 1 84 ? -5.609 33.375 17.016 1 37.56 84 THR B O 1
ATOM 2999 N N . GLU B 1 85 ? -4.887 34.906 15.867 1 42.28 85 GLU B N 1
ATOM 3000 C CA . GLU B 1 85 ? -5.25 34.562 14.5 1 42.28 85 GLU B CA 1
ATOM 3001 C C . GLU B 1 85 ? -4.469 33.312 14.039 1 42.28 85 GLU B C 1
ATOM 3003 O O . GLU B 1 85 ? -3.643 33.406 13.125 1 42.28 85 GLU B O 1
ATOM 3008 N N . GLN B 1 86 ? -3.783 32.5 14.75 1 47.56 86 GLN B N 1
ATOM 3009 C CA . GLN B 1 86 ? -2.572 31.719 14.977 1 47.56 86 GLN B CA 1
ATOM 3010 C C . GLN B 1 86 ? -2.605 30.406 14.195 1 47.56 86 GLN B C 1
ATOM 3012 O O . GLN B 1 86 ? -3.568 29.641 14.297 1 47.56 86 GLN B O 1
ATOM 3017 N N . GLN B 1 87 ? -1.955 30.469 12.984 1 69.5 87 GLN B N 1
ATOM 3018 C CA . GLN B 1 87 ? -1.8 29.391 12.008 1 69.5 87 GLN B CA 1
ATOM 3019 C C . GLN B 1 87 ? -1.667 28.047 12.695 1 69.5 87 GLN B C 1
ATOM 3021 O O . GLN B 1 87 ? -0.787 27.844 13.539 1 69.5 87 GLN B O 1
ATOM 3026 N N . ILE B 1 88 ? -2.898 27.312 12.789 1 88.44 88 ILE B N 1
ATOM 3027 C CA . ILE B 1 88 ? -2.885 25.953 13.305 1 88.44 88 ILE B CA 1
ATOM 3028 C C . ILE B 1 88 ? -1.624 25.234 12.828 1 88.44 88 ILE B C 1
ATOM 3030 O O . ILE B 1 88 ? -1.274 25.297 11.648 1 88.44 88 ILE B O 1
ATOM 3034 N N . ALA B 1 89 ? -0.863 24.906 13.797 1 91.56 89 ALA B N 1
ATOM 3035 C CA . ALA B 1 89 ? 0.385 24.219 13.461 1 91.56 89 ALA B CA 1
ATOM 3036 C C . ALA B 1 89 ? 0.532 22.922 14.258 1 91.56 89 ALA B C 1
ATOM 3038 O O . ALA B 1 89 ? -0.2 22.703 15.227 1 91.56 89 ALA B O 1
ATOM 3039 N N . GLY B 1 90 ? 1.452 22.078 13.789 1 93.38 90 GLY B N 1
ATOM 3040 C CA . GLY B 1 90 ? 1.771 20.844 14.5 1 93.38 90 GLY B CA 1
ATOM 3041 C C . GLY B 1 90 ? 1.817 19.625 13.594 1 93.38 90 GLY B C 1
ATOM 3042 O O . GLY B 1 90 ? 1.863 19.766 12.367 1 93.38 90 GLY B O 1
ATOM 3043 N N . HIS B 1 91 ? 1.882 18.5 14.25 1 93.38 91 HIS B N 1
ATOM 3044 C CA . HIS B 1 91 ? 2.01 17.234 13.555 1 93.38 91 HIS B CA 1
ATOM 3045 C C . HIS B 1 91 ? 0.789 16.344 13.797 1 93.38 91 HIS B C 1
ATOM 3047 O O . HIS B 1 91 ? 0.314 16.234 14.93 1 93.38 91 HIS B O 1
ATOM 3053 N N . VAL B 1 92 ? 0.231 15.875 12.711 1 94.19 92 VAL B N 1
ATOM 3054 C CA . VAL B 1 92 ? -0.927 14.992 12.812 1 94.19 92 VAL B CA 1
ATOM 3055 C C . VAL B 1 92 ? -0.645 13.688 12.078 1 94.19 92 VAL B C 1
ATOM 3057 O O . VAL B 1 92 ? -0.126 13.695 10.961 1 94.19 92 VAL B O 1
ATOM 3060 N N . ARG B 1 93 ? -0.976 12.578 12.719 1 93.31 93 ARG B N 1
ATOM 3061 C CA . ARG B 1 93 ? -0.881 11.258 12.102 1 93.31 93 ARG B CA 1
ATOM 3062 C C . ARG B 1 93 ? -2.266 10.695 11.797 1 93.31 93 ARG B C 1
ATOM 3064 O O . ARG B 1 93 ? -3.076 10.5 12.711 1 93.31 93 ARG B O 1
ATOM 3071 N N . LEU B 1 94 ? -2.484 10.461 10.516 1 95.25 94 LEU B N 1
ATOM 3072 C CA . LEU B 1 94 ? -3.756 9.93 10.039 1 95.25 94 LEU B CA 1
ATOM 3073 C C . LEU B 1 94 ? -3.58 8.516 9.492 1 95.25 94 LEU B C 1
ATOM 3075 O O . LEU B 1 94 ? -2.924 8.312 8.469 1 95.25 94 LEU B O 1
ATOM 3079 N N . ALA B 1 95 ? -4.148 7.531 10.211 1 94.31 95 ALA B N 1
ATOM 3080 C CA . ALA B 1 95 ? -4.215 6.168 9.695 1 94.31 95 ALA B CA 1
ATOM 3081 C C . ALA B 1 95 ? -5.492 5.941 8.891 1 94.31 95 ALA B C 1
ATOM 3083 O O . ALA B 1 95 ? -6.582 6.332 9.32 1 94.31 95 ALA B O 1
ATOM 3084 N N . THR B 1 96 ? -5.336 5.34 7.734 1 95.19 96 THR B N 1
ATOM 3085 C CA . THR B 1 96 ? -6.488 5.098 6.875 1 95.19 96 THR B CA 1
ATOM 3086 C C . THR B 1 96 ? -6.359 3.752 6.164 1 95.19 96 THR B C 1
ATOM 3088 O O . THR B 1 96 ? -5.32 3.092 6.258 1 95.19 96 THR B O 1
ATOM 3091 N N . THR B 1 97 ? -7.469 3.318 5.57 1 93.88 97 THR B N 1
ATOM 3092 C CA . THR B 1 97 ? -7.359 2.182 4.66 1 93.88 97 THR B CA 1
ATOM 3093 C C . THR B 1 97 ? -6.508 2.539 3.447 1 93.88 97 THR B C 1
ATOM 3095 O O . THR B 1 97 ? -6.414 3.709 3.068 1 93.88 97 THR B O 1
ATOM 3098 N N . GLU B 1 98 ? -5.922 1.572 2.916 1 94.69 98 GLU B N 1
ATOM 3099 C CA . GLU B 1 98 ? -4.996 1.797 1.808 1 94.69 98 GLU B CA 1
ATOM 3100 C C . GLU B 1 98 ? -5.688 2.5 0.645 1 94.69 98 GLU B C 1
ATOM 3102 O O . GLU B 1 98 ? -5.199 3.516 0.146 1 94.69 98 GLU B O 1
ATOM 3107 N N . GLY B 1 99 ? -6.789 1.948 0.222 1 96.56 99 GLY B N 1
ATOM 3108 C CA . GLY B 1 99 ? -7.492 2.492 -0.929 1 96.56 99 GLY B CA 1
ATOM 3109 C C . GLY B 1 99 ? -7.93 3.932 -0.735 1 96.56 99 GLY B C 1
ATOM 3110 O O . GLY B 1 99 ? -7.656 4.789 -1.578 1 96.56 99 GLY B O 1
ATOM 3111 N N . LEU B 1 100 ? -8.562 4.242 0.361 1 97.06 100 LEU B N 1
ATOM 3112 C CA . LEU B 1 100 ? -9.062 5.586 0.637 1 97.06 100 LEU B CA 1
ATOM 3113 C C . LEU B 1 100 ? -7.914 6.582 0.744 1 97.06 100 LEU B C 1
ATOM 3115 O O . LEU B 1 100 ? -7.965 7.66 0.151 1 97.06 100 LEU B O 1
ATOM 3119 N N . GLY B 1 101 ? -6.926 6.176 1.492 1 97.75 101 GLY B N 1
ATOM 3120 C CA . GLY B 1 101 ? -5.777 7.047 1.688 1 97.75 101 GLY B CA 1
ATOM 3121 C C . GLY B 1 101 ? -5.062 7.391 0.396 1 97.75 101 GLY B C 1
ATOM 3122 O O . GLY B 1 101 ? -4.707 8.547 0.162 1 97.75 101 GLY B O 1
ATOM 3123 N N . THR B 1 102 ? -4.91 6.434 -0.459 1 97.62 102 THR B N 1
ATOM 3124 C CA . THR B 1 102 ? -4.066 6.574 -1.642 1 97.62 102 THR B CA 1
ATOM 3125 C C . THR B 1 102 ? -4.852 7.188 -2.797 1 97.62 102 THR B C 1
ATOM 3127 O O . THR B 1 102 ? -4.324 8.023 -3.533 1 97.62 102 THR B O 1
ATOM 3130 N N . TYR B 1 103 ? -6.109 6.914 -2.928 1 97.12 103 TYR B N 1
ATOM 3131 C CA . TYR B 1 103 ? -6.836 7.262 -4.145 1 97.12 103 TYR B CA 1
ATOM 3132 C C . TYR B 1 103 ? -7.82 8.398 -3.889 1 97.12 103 TYR B C 1
ATOM 3134 O O . TYR B 1 103 ? -8.352 8.992 -4.832 1 97.12 103 TYR B O 1
ATOM 3142 N N . PHE B 1 104 ? -8.062 8.672 -2.623 1 97.25 104 PHE B N 1
ATOM 3143 C CA . PHE B 1 104 ? -9.078 9.672 -2.332 1 97.25 104 PHE B CA 1
ATOM 3144 C C . PHE B 1 104 ? -8.484 10.828 -1.527 1 97.25 104 PHE B C 1
ATOM 3146 O O . PHE B 1 104 ? -8.688 11.992 -1.863 1 97.25 104 PHE B O 1
ATOM 3153 N N . ILE B 1 105 ? -7.68 10.539 -0.522 1 98.31 105 ILE B N 1
ATOM 3154 C CA . ILE B 1 105 ? -7.172 11.562 0.381 1 98.31 105 ILE B CA 1
ATOM 3155 C C . ILE B 1 105 ? -5.883 12.156 -0.183 1 98.31 105 ILE B C 1
ATOM 3157 O O . ILE B 1 105 ? -5.762 13.375 -0.319 1 98.31 105 ILE B O 1
ATOM 3161 N N . ALA B 1 106 ? -4.949 11.344 -0.597 1 98.62 106 ALA B N 1
ATOM 3162 C CA . ALA B 1 106 ? -3.631 11.781 -1.048 1 98.62 106 ALA B CA 1
ATOM 3163 C C . ALA B 1 106 ? -3.746 12.75 -2.219 1 98.62 106 ALA B C 1
ATOM 3165 O O . ALA B 1 106 ? -3.059 13.773 -2.256 1 98.62 106 ALA B O 1
ATOM 3166 N N . PRO B 1 107 ? -4.652 12.539 -3.16 1 97.81 107 PRO B N 1
ATOM 3167 C CA . PRO B 1 107 ? -4.777 13.453 -4.297 1 97.81 107 PRO B CA 1
ATOM 3168 C C . PRO B 1 107 ? -5.25 14.844 -3.887 1 97.81 107 PRO B C 1
ATOM 3170 O O . PRO B 1 107 ? -5.203 15.781 -4.691 1 97.81 107 PRO B O 1
ATOM 3173 N N . GLU B 1 108 ? -5.703 14.977 -2.658 1 97.5 108 GLU B N 1
ATOM 3174 C CA . GLU B 1 108 ? -6.273 16.25 -2.211 1 97.5 108 GLU B CA 1
ATOM 3175 C C . GLU B 1 108 ? -5.379 16.906 -1.172 1 97.5 108 GLU B C 1
ATOM 3177 O O . GLU B 1 108 ? -5.762 17.906 -0.566 1 97.5 108 GLU B O 1
ATOM 3182 N N . ILE B 1 109 ? -4.18 16.406 -0.97 1 98.06 109 ILE B N 1
ATOM 3183 C CA . ILE B 1 109 ? -3.32 16.875 0.11 1 98.06 109 ILE B CA 1
ATOM 3184 C C . ILE B 1 109 ? -2.814 18.281 -0.208 1 98.06 109 ILE B C 1
ATOM 3186 O O . ILE B 1 109 ? -2.586 19.094 0.699 1 98.06 109 ILE B O 1
ATOM 3190 N N . ALA B 1 110 ? -2.645 18.625 -1.503 1 96.75 110 ALA B N 1
ATOM 3191 C CA . ALA B 1 110 ? -2.252 19.969 -1.873 1 96.75 110 ALA B CA 1
ATOM 3192 C C . ALA B 1 110 ? -3.252 21 -1.348 1 96.75 110 ALA B C 1
ATOM 3194 O O . ALA B 1 110 ? -2.863 22.047 -0.823 1 96.75 110 ALA B O 1
ATOM 3195 N N . ASN B 1 111 ? -4.555 20.703 -1.445 1 95.12 111 ASN B N 1
ATOM 3196 C CA . ASN B 1 111 ? -5.602 21.578 -0.917 1 95.12 111 ASN B CA 1
ATOM 3197 C C . ASN B 1 111 ? -5.492 21.719 0.598 1 95.12 111 ASN B C 1
ATOM 3199 O O . ASN B 1 111 ? -5.66 22.828 1.133 1 95.12 111 ASN B O 1
ATOM 3203 N N . PHE B 1 112 ? -5.195 20.656 1.237 1 96.81 112 PHE B N 1
ATOM 3204 C CA . PHE B 1 112 ? -5.055 20.688 2.689 1 96.81 112 PHE B CA 1
ATOM 3205 C C . PHE B 1 112 ? -3.885 21.578 3.098 1 96.81 112 PHE B C 1
ATOM 3207 O O . PHE B 1 112 ? -4.008 22.391 4.012 1 96.81 112 PHE B O 1
ATOM 3214 N N . THR B 1 113 ? -2.764 21.359 2.432 1 94.19 113 THR B N 1
ATOM 3215 C CA . THR B 1 113 ? -1.555 22.094 2.787 1 94.19 113 THR B CA 1
ATOM 3216 C C . THR B 1 113 ? -1.726 23.578 2.508 1 94.19 113 THR B C 1
ATOM 3218 O O . THR B 1 113 ? -1.149 24.422 3.207 1 94.19 113 THR B O 1
ATOM 3221 N N . GLN B 1 114 ? -2.479 23.938 1.534 1 90.38 114 GLN B N 1
ATOM 3222 C CA . GLN B 1 114 ? -2.785 25.344 1.255 1 90.38 114 GLN B CA 1
ATOM 3223 C C . GLN B 1 114 ? -3.627 25.953 2.371 1 90.38 114 GLN B C 1
ATOM 3225 O O . GLN B 1 114 ? -3.396 27.094 2.773 1 90.38 114 GLN B O 1
ATOM 3230 N N . LEU B 1 115 ? -4.535 25.188 2.867 1 90.44 115 LEU B N 1
ATOM 3231 C CA . LEU B 1 115 ? -5.418 25.641 3.936 1 90.44 115 LEU B CA 1
ATOM 3232 C C . LEU B 1 115 ? -4.684 25.672 5.27 1 90.44 115 LEU B C 1
ATOM 3234 O O . LEU B 1 115 ? -4.941 26.547 6.102 1 90.44 115 LEU B O 1
ATOM 3238 N N . HIS B 1 116 ? -3.781 24.688 5.461 1 94.19 116 HIS B N 1
ATOM 3239 C CA . HIS B 1 116 ? -3.057 24.547 6.719 1 94.19 116 HIS B CA 1
ATOM 3240 C C . HIS B 1 116 ? -1.564 24.328 6.473 1 94.19 116 HIS B C 1
ATOM 3242 O O . HIS B 1 116 ? -1.029 23.266 6.754 1 94.19 116 HIS B O 1
ATOM 3248 N N . PRO B 1 117 ? -0.855 25.344 6.137 1 90.88 117 PRO B N 1
ATOM 3249 C CA . PRO B 1 117 ? 0.54 25.219 5.707 1 90.88 117 PRO B CA 1
ATOM 3250 C C . PRO B 1 117 ? 1.476 24.828 6.844 1 90.88 117 PRO B C 1
ATOM 3252 O O . PRO B 1 117 ? 2.602 24.391 6.602 1 90.88 117 PRO B O 1
ATOM 3255 N N . ASN B 1 118 ? 0.981 24.922 8.062 1 92.62 118 ASN B N 1
ATOM 3256 C CA . ASN B 1 118 ? 1.88 24.688 9.188 1 92.62 118 ASN B CA 1
ATOM 3257 C C . ASN B 1 118 ? 1.584 23.359 9.875 1 92.62 118 ASN B C 1
ATOM 3259 O O . ASN B 1 118 ? 2.125 23.078 10.945 1 92.62 118 ASN B O 1
ATOM 3263 N N . ILE B 1 119 ? 0.735 22.578 9.266 1 94.56 119 ILE B N 1
ATOM 3264 C CA . ILE B 1 119 ? 0.474 21.25 9.789 1 94.56 119 ILE B CA 1
ATOM 3265 C C . ILE B 1 119 ? 1.297 20.219 9.016 1 94.56 119 ILE B C 1
ATOM 3267 O O . ILE B 1 119 ? 1.175 20.109 7.793 1 94.56 119 ILE B O 1
ATOM 3271 N N . ALA B 1 120 ? 2.178 19.531 9.727 1 95.81 120 ALA B N 1
ATOM 3272 C CA . ALA B 1 120 ? 2.826 18.344 9.18 1 95.81 120 ALA B CA 1
ATOM 3273 C C . ALA B 1 120 ? 1.906 17.125 9.273 1 95.81 120 ALA B C 1
ATOM 3275 O O . ALA B 1 120 ? 1.273 16.891 10.305 1 95.81 120 ALA B O 1
ATOM 3276 N N . LEU B 1 121 ? 1.798 16.422 8.141 1 96.75 121 LEU B N 1
ATOM 3277 C CA . LEU B 1 121 ? 0.833 15.32 8.086 1 96.75 121 LEU B CA 1
ATOM 3278 C C . LEU B 1 121 ? 1.521 14.008 7.742 1 96.75 121 LEU B C 1
ATOM 3280 O O . LEU B 1 121 ? 2.25 13.922 6.754 1 96.75 121 LEU B O 1
ATOM 3284 N N . ASP B 1 122 ? 1.312 12.984 8.594 1 95.19 122 ASP B N 1
ATOM 3285 C CA . ASP B 1 122 ? 1.651 11.602 8.289 1 95.19 122 ASP B CA 1
ATOM 3286 C C . ASP B 1 122 ? 0.421 10.82 7.824 1 95.19 122 ASP B C 1
ATOM 3288 O O . ASP B 1 122 ? -0.492 10.57 8.609 1 95.19 122 ASP B O 1
ATOM 3292 N N . LEU B 1 123 ? 0.452 10.469 6.582 1 96.38 123 LEU B N 1
ATOM 3293 C CA . LEU B 1 123 ? -0.636 9.672 6.027 1 96.38 123 LEU B CA 1
ATOM 3294 C C . LEU B 1 123 ? -0.263 8.195 5.992 1 96.38 123 LEU B C 1
ATOM 3296 O O . LEU B 1 123 ? 0.498 7.762 5.121 1 96.38 123 LEU B O 1
ATOM 3300 N N . ILE B 1 124 ? -0.828 7.449 6.879 1 93.88 124 ILE B N 1
ATOM 3301 C CA . ILE B 1 124 ? -0.528 6.023 6.965 1 93.88 124 ILE B CA 1
ATOM 3302 C C . ILE B 1 124 ? -1.598 5.227 6.223 1 93.88 124 ILE B C 1
ATOM 3304 O O . ILE B 1 124 ? -2.582 4.789 6.824 1 93.88 124 ILE B O 1
ATOM 3308 N N . ALA B 1 125 ? -1.333 5.016 4.957 1 93.94 125 ALA B N 1
ATOM 3309 C CA . ALA B 1 125 ? -2.234 4.293 4.062 1 93.94 125 ALA B CA 1
ATOM 3310 C C . ALA B 1 125 ? -1.686 2.904 3.738 1 93.94 125 ALA B C 1
ATOM 3312 O O . ALA B 1 125 ? -1.273 2.645 2.605 1 93.94 125 ALA B O 1
ATOM 3313 N N . ILE B 1 126 ? -1.713 2.041 4.691 1 89.56 126 ILE B N 1
ATOM 3314 C CA . ILE B 1 126 ? -1.18 0.691 4.543 1 89.56 126 ILE B CA 1
ATOM 3315 C C . ILE B 1 126 ? -2.254 -0.331 4.906 1 89.56 126 ILE B C 1
ATOM 3317 O O . ILE B 1 126 ? -3.074 -0.091 5.797 1 89.56 126 ILE B O 1
ATOM 3321 N N . PRO B 1 127 ? -2.207 -1.421 4.234 1 87.69 127 PRO B N 1
ATOM 3322 C CA . PRO B 1 127 ? -3.197 -2.453 4.551 1 87.69 127 PRO B CA 1
ATOM 3323 C C . PRO B 1 127 ? -3.182 -2.854 6.023 1 87.69 127 PRO B C 1
ATOM 3325 O O . PRO B 1 127 ? -2.113 -3.098 6.59 1 87.69 127 PRO B O 1
ATOM 3328 N N . GLY B 1 128 ? -4.371 -2.936 6.594 1 78.62 128 GLY B N 1
ATOM 3329 C CA . GLY B 1 128 ? -4.562 -3.49 7.922 1 78.62 128 GLY B CA 1
ATOM 3330 C C . GLY B 1 128 ? -4.121 -2.553 9.031 1 78.62 128 GLY B C 1
ATOM 3331 O O . GLY B 1 128 ? -4.375 -2.811 10.211 1 78.62 128 GLY B O 1
ATOM 3332 N N . TYR B 1 129 ? -3.488 -1.51 8.789 1 68.81 129 TYR B N 1
ATOM 3333 C CA . TYR B 1 129 ? -2.879 -0.673 9.812 1 68.81 129 TYR B CA 1
ATOM 3334 C C . TYR B 1 129 ? -3.943 0.034 10.648 1 68.81 129 TYR B C 1
ATOM 3336 O O . TYR B 1 129 ? -3.84 0.103 11.875 1 68.81 129 TYR B O 1
ATOM 3344 N N . ALA B 1 130 ? -4.82 0.536 10.016 1 66.69 130 ALA B N 1
ATOM 3345 C CA . ALA B 1 130 ? -5.824 1.346 10.711 1 66.69 130 ALA B CA 1
ATOM 3346 C C . ALA B 1 130 ? -6.566 0.522 11.758 1 66.69 130 ALA B C 1
ATOM 3348 O O . ALA B 1 130 ? -7.062 1.068 12.742 1 66.69 130 ALA B O 1
ATOM 3349 N N . ASN B 1 131 ? -6.543 -0.738 11.516 1 60.78 131 ASN B N 1
ATOM 3350 C CA . ASN B 1 131 ? -7.254 -1.619 12.438 1 60.78 131 ASN B CA 1
ATOM 3351 C C . ASN B 1 131 ? -6.395 -1.984 13.641 1 60.78 131 ASN B C 1
ATOM 3353 O O . ASN B 1 131 ? -6.898 -2.51 14.633 1 60.78 131 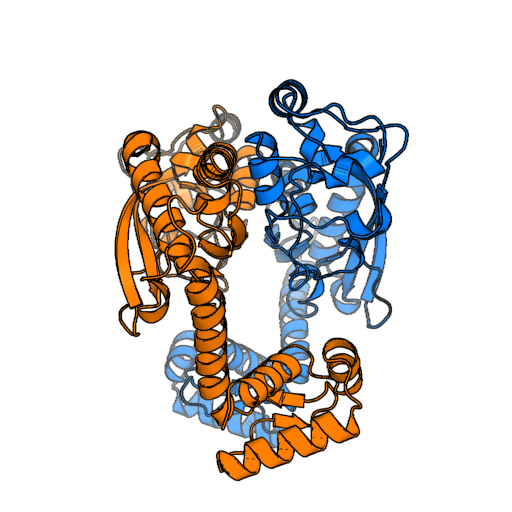ASN B O 1
ATOM 3357 N N . ILE B 1 132 ? -5.172 -1.903 13.375 1 53.06 132 ILE B N 1
ATOM 3358 C CA . ILE B 1 132 ? -4.262 -2.408 14.398 1 53.06 132 ILE B CA 1
ATOM 3359 C C . ILE B 1 132 ? -3.934 -1.296 15.398 1 53.06 132 ILE B C 1
ATOM 3361 O O . ILE B 1 132 ? -3.828 -1.541 16.594 1 53.06 132 ILE B O 1
ATOM 3365 N N . SER B 1 133 ? -3.498 -0.098 14.844 1 53.53 133 SER B N 1
ATOM 3366 C CA . SER B 1 133 ? -2.682 0.814 15.641 1 53.53 133 SER B CA 1
ATOM 3367 C C . SER B 1 133 ? -3.549 1.791 16.422 1 53.53 133 SER B C 1
ATOM 3369 O O . SER B 1 133 ? -3.922 2.848 15.914 1 53.53 133 SER B O 1
ATOM 3371 N N . LYS B 1 134 ? -4.184 1.351 17.312 1 50.25 134 LYS B N 1
ATOM 3372 C CA . LYS B 1 134 ? -4.875 2.338 18.125 1 50.25 134 LYS B CA 1
ATOM 3373 C C . LYS B 1 134 ? -3.91 3.42 18.625 1 50.25 134 LYS B C 1
ATOM 3375 O O . LYS B 1 134 ? -4.281 4.594 18.703 1 50.25 134 LYS B O 1
ATOM 3380 N N . ARG B 1 135 ? -2.637 3.01 18.922 1 52.44 135 ARG B N 1
ATOM 3381 C CA . ARG B 1 135 ? -1.896 3.943 19.766 1 52.44 135 ARG B CA 1
ATOM 3382 C C . ARG B 1 135 ? -0.95 4.801 18.922 1 52.44 135 ARG B C 1
ATOM 3384 O O . ARG B 1 135 ? -0.389 5.781 19.422 1 52.44 135 ARG B O 1
ATOM 3391 N N . GLU B 1 136 ? -1.147 4.617 17.531 1 71.06 136 GLU B N 1
ATOM 3392 C CA . GLU B 1 136 ? -0.079 5.34 16.859 1 71.06 136 GLU B CA 1
ATOM 3393 C C . GLU B 1 136 ? -0.643 6.367 15.875 1 71.06 136 GLU B C 1
ATOM 3395 O O . GLU B 1 136 ? 0.076 7.258 15.414 1 71.06 136 GLU B O 1
ATOM 3400 N N . ALA B 1 137 ? -1.901 6.445 15.883 1 86.69 137 ALA B N 1
ATOM 3401 C CA . ALA B 1 137 ? -2.496 7.434 14.984 1 86.69 137 ALA B CA 1
ATOM 3402 C C . ALA B 1 137 ? -3.352 8.43 15.758 1 86.69 137 ALA B C 1
ATOM 3404 O O . ALA B 1 137 ? -4 8.07 16.75 1 86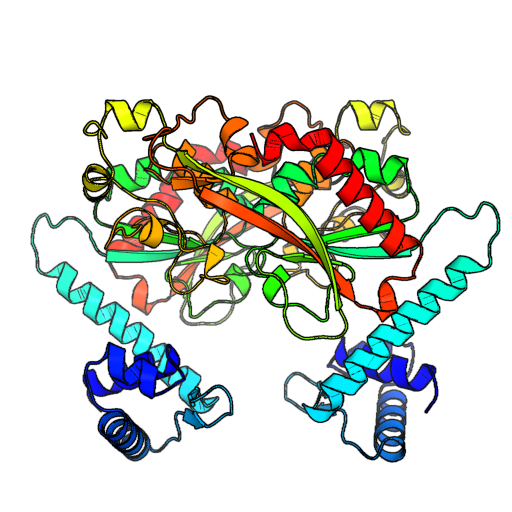.69 137 ALA B O 1
ATOM 3405 N N . ASP B 1 138 ? -3.287 9.711 15.438 1 90.25 138 ASP B N 1
ATOM 3406 C CA . ASP B 1 138 ? -4.145 10.742 16.016 1 90.25 138 ASP B CA 1
ATOM 3407 C C . ASP B 1 138 ? -5.586 10.586 15.539 1 90.25 138 ASP B C 1
ATOM 3409 O O . ASP B 1 138 ? -6.523 10.828 16.297 1 90.25 138 ASP B O 1
ATOM 3413 N N . LEU B 1 139 ? -5.691 10.266 14.297 1 93.44 139 LEU B N 1
ATOM 3414 C CA . LEU B 1 139 ? -6.957 9.953 13.641 1 93.44 139 LEU B CA 1
ATOM 3415 C C . LEU B 1 139 ? -6.848 8.648 12.859 1 93.44 139 LEU B C 1
ATOM 3417 O O . LEU B 1 139 ? -5.777 8.312 12.344 1 93.44 139 LEU B O 1
ATOM 3421 N N . ALA B 1 140 ? -8.016 7.988 12.836 1 93.75 140 ALA B N 1
ATOM 3422 C CA . ALA B 1 140 ? -8.039 6.781 12.016 1 93.75 140 ALA B CA 1
ATOM 3423 C C . ALA B 1 140 ? -9.344 6.664 11.242 1 93.75 140 ALA B C 1
ATOM 3425 O O . ALA B 1 140 ? -10.406 7.055 11.734 1 93.75 140 ALA B O 1
ATOM 3426 N N . ILE B 1 141 ? -9.258 6.215 10.055 1 95.25 141 ILE B N 1
ATOM 3427 C CA . ILE B 1 141 ? -10.422 5.82 9.266 1 95.25 141 ILE B CA 1
ATOM 3428 C C . ILE B 1 141 ? -10.445 4.301 9.109 1 95.25 141 ILE B C 1
ATOM 3430 O O . ILE B 1 141 ? -9.547 3.715 8.508 1 95.25 141 ILE B O 1
ATOM 3434 N N . VAL B 1 142 ? -11.492 3.682 9.672 1 92.5 142 VAL B N 1
ATOM 3435 C CA . VAL B 1 142 ? -11.555 2.225 9.734 1 92.5 142 VAL B CA 1
ATOM 3436 C C . VAL B 1 142 ? -12.828 1.728 9.055 1 92.5 142 VAL B C 1
ATOM 3438 O O . VAL B 1 142 ? -13.734 2.514 8.766 1 92.5 142 VAL B O 1
ATOM 3441 N N . LEU B 1 143 ? -12.852 0.434 8.828 1 92.12 143 LEU B N 1
ATOM 3442 C CA . LEU B 1 143 ? -13.953 -0.165 8.094 1 92.12 143 LEU B CA 1
ATOM 3443 C C . LEU B 1 143 ? -15.039 -0.665 9.047 1 92.12 143 LEU B C 1
ATOM 3445 O O . LEU B 1 143 ? -16.172 -0.885 8.633 1 92.12 143 LEU B O 1
ATOM 3449 N N . THR B 1 144 ? -14.609 -0.886 10.242 1 88.88 144 THR B N 1
ATOM 3450 C CA . THR B 1 144 ? -15.547 -1.372 11.25 1 88.88 144 THR B CA 1
ATOM 3451 C C . THR B 1 144 ? -15.68 -0.365 12.391 1 88.88 144 THR B C 1
ATOM 3453 O O . THR B 1 144 ? -14.68 0.143 12.898 1 88.88 144 THR B O 1
ATOM 3456 N N . ARG B 1 145 ? -16.875 -0.147 12.703 1 88.12 145 ARG B N 1
ATOM 3457 C CA . ARG B 1 145 ? -17.109 0.771 13.812 1 88.12 145 ARG B CA 1
ATOM 3458 C C . ARG B 1 145 ? -16.531 0.212 15.109 1 88.12 145 ARG B C 1
ATOM 3460 O O . ARG B 1 145 ? -16.938 -0.858 15.562 1 88.12 145 ARG B O 1
ATOM 3467 N N . PRO B 1 146 ? -15.633 0.946 15.648 1 85.44 146 PRO B N 1
ATOM 3468 C CA . PRO B 1 146 ? -15.133 0.455 16.938 1 85.44 146 PRO B CA 1
ATOM 3469 C C . PRO B 1 146 ? -16.203 0.463 18.031 1 85.44 146 PRO B C 1
ATOM 3471 O O . PRO B 1 146 ? -17.031 1.377 18.078 1 85.44 146 PRO B O 1
ATOM 3474 N N . GLN B 1 147 ? -16.172 -0.593 18.844 1 79.69 147 GLN B N 1
ATOM 3475 C CA . GLN B 1 147 ? -17.219 -0.725 19.844 1 79.69 147 GLN B CA 1
ATOM 3476 C C . GLN B 1 147 ? -16.672 -0.42 21.25 1 79.69 147 GLN B C 1
ATOM 3478 O O . GLN B 1 147 ? -17.438 -0.254 22.188 1 79.69 147 GLN B O 1
ATOM 3483 N N . LYS B 1 148 ? -15.414 -0.413 21.422 1 75.56 148 LYS B N 1
ATOM 3484 C CA . LYS B 1 148 ? -14.812 -0.205 22.734 1 75.56 148 LYS B CA 1
ATOM 3485 C C . LYS B 1 148 ? -13.703 0.84 22.672 1 75.56 148 LYS B C 1
ATOM 3487 O O . LYS B 1 148 ? -13.164 1.119 21.609 1 75.56 148 LYS B O 1
ATOM 3492 N N . GLY B 1 149 ? -13.594 1.542 23.688 1 76.31 149 GLY B N 1
ATOM 3493 C CA . GLY B 1 149 ? -12.5 2.494 23.828 1 76.31 149 GLY B CA 1
ATOM 3494 C C . GLY B 1 149 ? -12.977 3.924 24 1 76.31 149 GLY B C 1
ATOM 3495 O O . GLY B 1 149 ? -14.164 4.215 23.828 1 76.31 149 GLY B O 1
ATOM 3496 N N . ARG B 1 150 ? -12.086 4.754 24.578 1 81.88 150 ARG B N 1
ATOM 3497 C CA . ARG B 1 150 ? -12.344 6.184 24.719 1 81.88 150 ARG B CA 1
ATOM 3498 C C . ARG B 1 150 ? -12.133 6.91 23.391 1 81.88 150 ARG B C 1
ATOM 3500 O O . ARG B 1 150 ? -11.203 7.711 23.25 1 81.88 150 ARG B O 1
ATOM 3507 N N . LEU B 1 151 ? -13.031 6.527 22.453 1 88.44 151 LEU B N 1
ATOM 3508 C CA . LEU B 1 151 ? -12.93 7.059 21.094 1 88.44 151 LEU B CA 1
ATOM 3509 C C . LEU B 1 151 ? -14.18 7.859 20.734 1 88.44 151 LEU B C 1
ATOM 3511 O O . LEU B 1 151 ? -15.289 7.512 21.156 1 88.44 151 LEU B O 1
ATOM 3515 N N . LYS B 1 152 ? -13.914 8.945 20.125 1 88.12 152 LYS B N 1
ATOM 3516 C CA . LYS B 1 152 ? -14.977 9.578 19.359 1 88.12 152 LYS B CA 1
ATOM 3517 C C . LYS B 1 152 ? -15.086 8.953 17.969 1 88.12 152 LYS B C 1
ATOM 3519 O O . LYS B 1 152 ? -14.094 8.883 17.234 1 88.12 152 LYS B O 1
ATOM 3524 N N . VAL B 1 153 ? -16.297 8.484 17.656 1 92.75 153 VAL B N 1
ATOM 3525 C CA . VAL B 1 153 ? -16.5 7.766 16.406 1 92.75 153 VAL B CA 1
ATOM 3526 C C . VAL B 1 153 ? -17.609 8.43 15.602 1 92.75 153 VAL B C 1
ATOM 3528 O O . VAL B 1 153 ? -18.656 8.789 16.156 1 92.75 153 VAL B O 1
ATOM 3531 N N . ARG B 1 154 ? -17.406 8.648 14.32 1 91.88 154 ARG B N 1
ATOM 3532 C CA . ARG B 1 154 ? -18.438 9.148 13.422 1 91.88 154 ARG B CA 1
ATOM 3533 C C . ARG B 1 154 ? -18.359 8.453 12.062 1 91.88 154 ARG B C 1
ATOM 3535 O O . ARG B 1 154 ? -17.266 8.148 11.578 1 91.88 154 ARG B O 1
ATOM 3542 N N . LYS B 1 155 ? -19.531 8.266 11.5 1 94.69 155 LYS B N 1
ATOM 3543 C CA . LYS B 1 155 ? -19.562 7.762 10.133 1 94.69 155 LYS B CA 1
ATOM 3544 C C . LYS B 1 155 ? -19.109 8.828 9.141 1 94.69 155 LYS B C 1
ATOM 3546 O O . LYS B 1 155 ? -19.641 9.938 9.125 1 94.69 155 LYS B O 1
ATOM 3551 N N . LEU B 1 156 ? -18.109 8.508 8.406 1 95.25 156 LEU B N 1
ATOM 3552 C CA . LEU B 1 156 ? -17.609 9.445 7.414 1 95.25 156 LEU B CA 1
ATOM 3553 C C . LEU B 1 156 ? -18.438 9.367 6.129 1 95.25 156 LEU B C 1
ATOM 3555 O O . LEU B 1 156 ? -18.953 10.383 5.652 1 95.25 156 LEU B O 1
ATOM 3559 N N . THR B 1 157 ? -18.562 8.133 5.527 1 94.5 157 THR B N 1
ATOM 3560 C CA . THR B 1 157 ? -19.328 7.941 4.297 1 94.5 157 THR B CA 1
ATOM 3561 C C . THR B 1 157 ? -19.5 6.453 3.996 1 94.5 157 THR B C 1
ATOM 3563 O O . THR B 1 157 ? -18.75 5.621 4.508 1 94.5 157 THR B O 1
ATOM 3566 N N . ASP B 1 158 ? -20.531 6.211 3.205 1 95 158 ASP B N 1
ATOM 3567 C CA . ASP B 1 158 ? -20.625 4.922 2.527 1 95 158 ASP B CA 1
ATOM 3568 C C . ASP B 1 158 ? -19.844 4.938 1.21 1 95 158 ASP B C 1
ATOM 3570 O O . ASP B 1 158 ? -19.578 6.004 0.652 1 95 158 ASP B O 1
ATOM 3574 N N . TYR B 1 159 ? -19.422 3.766 0.824 1 95.75 159 TYR B N 1
ATOM 3575 C CA . TYR B 1 159 ? -18.844 3.615 -0.507 1 95.75 159 TYR B CA 1
ATOM 3576 C C . TYR B 1 159 ? -19.266 2.287 -1.132 1 95.75 159 TYR B C 1
ATOM 3578 O O . TYR B 1 159 ? -19.719 1.381 -0.432 1 95.75 159 TYR B O 1
ATOM 3586 N N . GLN B 1 160 ? -19.141 2.25 -2.443 1 95.44 160 GLN B N 1
ATOM 3587 C CA . GLN B 1 160 ? -19.594 1.078 -3.186 1 95.44 160 GLN B CA 1
ATOM 3588 C C . GLN B 1 160 ? -18.406 0.292 -3.746 1 95.44 160 GLN B C 1
ATOM 3590 O O . GLN B 1 160 ? -17.391 0.876 -4.129 1 95.44 160 GLN B O 1
ATOM 3595 N N . LEU B 1 161 ? -18.578 -1.013 -3.721 1 96.5 161 LEU B N 1
ATOM 3596 C CA . LEU B 1 161 ? -17.672 -1.935 -4.391 1 96.5 161 LEU B CA 1
ATOM 3597 C C . LEU B 1 161 ? -18.422 -2.76 -5.441 1 96.5 161 LEU B C 1
ATOM 3599 O O . LEU B 1 161 ? -19.609 -3.031 -5.293 1 96.5 161 LEU B O 1
ATOM 3603 N N . ALA B 1 162 ? -17.703 -3.162 -6.445 1 96.31 162 ALA B N 1
ATOM 3604 C CA . ALA B 1 162 ? -18.266 -3.979 -7.52 1 96.31 162 ALA B CA 1
ATOM 3605 C C . ALA B 1 162 ? -17.219 -4.918 -8.102 1 96.31 162 ALA B C 1
ATOM 3607 O O . ALA B 1 162 ? -16.047 -4.844 -7.742 1 96.31 162 ALA B O 1
ATOM 3608 N N . LEU B 1 163 ? -17.719 -5.84 -8.891 1 97.06 163 LEU B N 1
ATOM 3609 C CA . LEU B 1 163 ? -16.828 -6.738 -9.625 1 97.06 163 LEU B CA 1
ATOM 3610 C C . LEU B 1 163 ? -16.328 -6.082 -10.906 1 97.06 163 LEU B C 1
ATOM 3612 O O . LEU B 1 163 ? -17.109 -5.508 -11.656 1 97.06 163 LEU B O 1
ATOM 3616 N N . TYR B 1 164 ? -15 -6.219 -11.109 1 97.81 164 TYR B N 1
ATOM 3617 C CA . TYR B 1 164 ? -14.406 -5.617 -12.297 1 97.81 164 TYR B CA 1
ATOM 3618 C C . TYR B 1 164 ? -13.477 -6.598 -13 1 97.81 164 TYR B C 1
ATOM 3620 O O . TYR B 1 164 ? -12.891 -7.473 -12.359 1 97.81 164 TYR B O 1
ATOM 3628 N N . SER B 1 165 ? -13.375 -6.453 -14.219 1 98.06 165 SER B N 1
ATOM 3629 C CA . SER B 1 165 ? -12.359 -7.066 -15.07 1 98.06 165 SER B CA 1
ATOM 3630 C C . SER B 1 165 ? -12.039 -6.176 -16.266 1 98.06 165 SER B C 1
ATOM 3632 O O . SER B 1 165 ? -12.43 -5.012 -16.312 1 98.06 165 SER B O 1
ATOM 3634 N N . THR B 1 166 ? -11.156 -6.672 -17.172 1 97.81 166 THR B N 1
ATOM 3635 C CA . THR B 1 166 ? -10.898 -5.969 -18.422 1 97.81 166 THR B CA 1
ATOM 3636 C C . THR B 1 166 ? -11.742 -6.547 -19.562 1 97.81 166 THR B C 1
ATOM 3638 O O . THR B 1 166 ? -12.133 -7.711 -19.516 1 97.81 166 THR B O 1
ATOM 3641 N N . GLN B 1 167 ? -12 -5.676 -20.562 1 94.75 167 GLN B N 1
ATOM 3642 C CA . GLN B 1 167 ? -12.711 -6.168 -21.734 1 94.75 167 GLN B CA 1
ATOM 3643 C C . GLN B 1 167 ? -11.945 -7.293 -22.422 1 94.75 167 GLN B C 1
ATOM 3645 O O . GLN B 1 167 ? -12.539 -8.273 -22.875 1 94.75 167 GLN B O 1
ATOM 3650 N N . LYS B 1 168 ? -10.695 -7.152 -22.469 1 92.69 168 LYS B N 1
ATOM 3651 C CA . LYS B 1 168 ? -9.852 -8.172 -23.078 1 92.69 168 LYS B CA 1
ATOM 3652 C C . LYS B 1 168 ? -10.039 -9.523 -22.391 1 92.69 168 LYS B C 1
ATOM 3654 O O . LYS B 1 168 ? -10.164 -10.555 -23.062 1 92.69 168 LYS B O 1
ATOM 3659 N N . TYR B 1 169 ? -10.031 -9.516 -21.109 1 95.25 169 TYR B N 1
ATOM 3660 C CA . TYR B 1 169 ? -10.258 -10.742 -20.344 1 95.25 169 TYR B CA 1
ATOM 3661 C C . TYR B 1 169 ? -11.609 -11.352 -20.688 1 95.25 169 TYR B C 1
ATOM 3663 O O . TYR B 1 169 ? -11.711 -12.562 -20.938 1 95.25 169 TYR B O 1
ATOM 3671 N N . LEU B 1 170 ? -12.609 -10.523 -20.75 1 93.12 170 LEU B N 1
ATOM 3672 C CA . LEU B 1 170 ? -13.977 -10.992 -20.969 1 93.12 170 LEU B CA 1
ATOM 3673 C C . LEU B 1 170 ? -14.133 -11.539 -22.391 1 93.12 170 LEU B C 1
ATOM 3675 O O . LEU B 1 170 ? -14.914 -12.461 -22.625 1 93.12 170 LEU B O 1
ATOM 3679 N N . ASP B 1 171 ? -13.328 -11.023 -23.312 1 90.75 171 ASP B N 1
ATOM 3680 C CA . ASP B 1 171 ? -13.359 -11.5 -24.688 1 90.75 171 ASP B CA 1
ATOM 3681 C C . ASP B 1 171 ? -12.68 -12.859 -24.812 1 90.75 171 ASP B C 1
ATOM 3683 O O . ASP B 1 171 ? -13.062 -13.672 -25.672 1 90.75 171 ASP B O 1
ATOM 3687 N N . GLU B 1 172 ? -11.727 -13.062 -24.047 1 88.44 172 GLU B N 1
ATOM 3688 C CA . GLU B 1 172 ? -10.906 -14.266 -24.156 1 88.44 172 GLU B CA 1
ATOM 3689 C C . GLU B 1 172 ? -11.531 -15.43 -23.375 1 88.44 172 GLU B C 1
ATOM 3691 O O . GLU B 1 172 ? -11.336 -16.594 -23.734 1 88.44 172 GLU B O 1
ATOM 3696 N N . PHE B 1 173 ? -12.258 -15.102 -22.344 1 86.88 173 PHE B N 1
ATOM 3697 C CA . PHE B 1 173 ? -12.789 -16.156 -21.484 1 86.88 173 PHE B CA 1
ATOM 3698 C C . PHE B 1 173 ? -14.312 -16.188 -21.562 1 86.88 173 PHE B C 1
ATOM 3700 O O . PHE B 1 173 ? -14.938 -15.312 -22.156 1 86.88 173 PHE B O 1
ATOM 3707 N N . SER B 1 174 ? -14.898 -17.203 -21.047 1 79.88 174 SER B N 1
ATOM 3708 C CA . SER B 1 174 ? -16.344 -17.453 -21.141 1 79.88 174 SER B CA 1
ATOM 3709 C C . SER B 1 174 ? -17.141 -16.266 -20.594 1 79.88 174 SER B C 1
ATOM 3711 O O . SER B 1 174 ? -16.703 -15.602 -19.641 1 79.88 174 SER B O 1
ATOM 3713 N N . ASN B 1 175 ? -18.312 -16.125 -21.125 1 85 175 ASN B N 1
ATOM 3714 C CA . ASN B 1 175 ? -19.203 -15.039 -20.703 1 85 175 ASN B CA 1
ATOM 3715 C C . ASN B 1 175 ? -19.719 -15.25 -19.281 1 85 175 ASN B C 1
ATOM 3717 O O . ASN B 1 175 ? -20 -16.375 -18.891 1 85 175 ASN B O 1
ATOM 3721 N N . ILE B 1 176 ? -19.734 -14.211 -18.562 1 93.62 176 ILE B N 1
ATOM 3722 C CA . ILE B 1 176 ? -20.266 -14.227 -17.219 1 93.62 176 ILE B CA 1
ATOM 3723 C C . ILE B 1 176 ? -21.703 -13.703 -17.219 1 93.62 176 ILE B C 1
ATOM 3725 O O . ILE B 1 176 ? -21.938 -12.508 -17.406 1 93.62 176 ILE B O 1
ATOM 3729 N N . LYS B 1 177 ? -22.641 -14.57 -16.969 1 91.62 177 LYS B N 1
ATOM 3730 C CA . LYS B 1 177 ? -24.062 -14.203 -17.031 1 91.62 177 LYS B CA 1
ATOM 3731 C C . LYS B 1 177 ? -24.703 -14.258 -15.641 1 91.62 177 LYS B C 1
ATOM 3733 O O . LYS B 1 177 ? -25.766 -13.695 -15.422 1 91.62 177 LYS B O 1
ATOM 3738 N N . SER B 1 178 ? -24.047 -14.977 -14.766 1 93.12 178 SER B N 1
ATOM 3739 C CA . SER B 1 178 ? -24.531 -15.117 -13.398 1 93.12 178 SER B CA 1
ATOM 3740 C C . SER B 1 178 ? -23.391 -15.266 -12.406 1 93.12 178 SER B C 1
ATOM 3742 O O . SER B 1 178 ? -22.234 -15.43 -12.805 1 93.12 178 SER B O 1
ATOM 3744 N N . LYS B 1 179 ? -23.734 -15.25 -11.156 1 94.06 179 LYS B N 1
ATOM 3745 C CA . LYS B 1 179 ? -22.75 -15.375 -10.086 1 94.06 179 LYS B CA 1
ATOM 3746 C C . LYS B 1 179 ? -22.062 -16.734 -10.133 1 94.06 179 LYS B C 1
ATOM 3748 O O . LYS B 1 179 ? -20.875 -16.844 -9.812 1 94.06 179 LYS B O 1
ATOM 3753 N N . SER B 1 180 ? -22.781 -17.734 -10.523 1 91.81 180 SER B N 1
ATOM 3754 C CA . SER B 1 180 ? -22.234 -19.078 -10.547 1 91.81 180 SER B CA 1
ATOM 3755 C C . SER B 1 180 ? -21.125 -19.203 -11.594 1 91.81 180 SER B C 1
ATOM 3757 O O . SER B 1 180 ? -20.234 -20.047 -11.461 1 91.81 180 SER B O 1
ATOM 3759 N N . ASP B 1 181 ? -21.156 -18.344 -12.641 1 93.5 181 ASP B N 1
ATOM 3760 C CA . ASP B 1 181 ? -20.172 -18.375 -13.711 1 93.5 181 ASP B CA 1
ATOM 3761 C C . ASP B 1 181 ? -18.797 -17.953 -13.203 1 93.5 181 ASP B C 1
ATOM 3763 O O . ASP B 1 181 ? -17.766 -18.25 -13.828 1 93.5 181 ASP B O 1
ATOM 3767 N N . LEU B 1 182 ? -18.75 -17.281 -12.031 1 94.75 182 LEU B N 1
ATOM 3768 C CA . LEU B 1 182 ? -17.5 -16.766 -11.484 1 94.75 182 LEU B CA 1
ATOM 3769 C C . LEU B 1 182 ? -16.578 -17.891 -11.055 1 94.75 182 LEU B C 1
ATOM 3771 O O . LEU B 1 182 ? -15.352 -17.719 -11.008 1 94.75 182 LEU B O 1
ATOM 3775 N N . SER B 1 183 ? -17.109 -19.047 -10.789 1 92.06 183 SER B N 1
ATOM 3776 C CA . SER B 1 183 ? -16.328 -20.188 -10.312 1 92.06 183 SER B CA 1
ATOM 3777 C C . SER B 1 183 ? -15.367 -20.688 -11.383 1 92.06 183 SER B C 1
ATOM 3779 O O . SER B 1 183 ? -14.359 -21.312 -11.078 1 92.06 183 SER B O 1
ATOM 3781 N N . GLY B 1 184 ? -15.617 -20.375 -12.602 1 90.75 184 GLY B N 1
ATOM 3782 C CA . GLY B 1 184 ? -14.773 -20.812 -13.703 1 90.75 184 GLY B CA 1
ATOM 3783 C C . GLY B 1 184 ? -13.727 -19.781 -14.094 1 90.75 184 GLY B C 1
ATOM 3784 O O . GLY B 1 184 ? -13.008 -19.969 -15.07 1 90.75 184 GLY B O 1
ATOM 3785 N N . HIS B 1 185 ? -13.625 -18.703 -13.328 1 94.19 185 HIS B N 1
ATOM 3786 C CA . HIS B 1 185 ? -12.734 -17.609 -13.688 1 94.19 185 HIS B CA 1
ATOM 3787 C C . HIS B 1 185 ? -11.656 -17.406 -12.625 1 94.19 185 HIS B C 1
ATOM 3789 O O . HIS B 1 185 ? -11.805 -17.859 -11.492 1 94.19 185 HIS B O 1
ATOM 3795 N N . THR B 1 186 ? -10.547 -16.828 -13.07 1 95.5 186 THR B N 1
ATOM 3796 C CA . THR B 1 186 ? -9.516 -16.406 -12.117 1 95.5 186 THR B CA 1
ATOM 3797 C C . THR B 1 186 ? -9.992 -15.234 -11.273 1 95.5 186 THR B C 1
ATOM 3799 O O . THR B 1 186 ? -10.391 -14.195 -11.805 1 95.5 186 THR B O 1
ATOM 3802 N N . LEU B 1 187 ? -10.008 -15.484 -10.008 1 96.56 187 LEU B N 1
ATOM 3803 C CA . LEU B 1 187 ? -10.414 -14.422 -9.086 1 96.56 187 LEU B CA 1
ATOM 3804 C C . LEU B 1 187 ? -9.203 -13.828 -8.375 1 96.56 187 LEU B C 1
ATOM 3806 O O . LEU B 1 187 ? -8.281 -14.547 -8 1 96.56 187 LEU B O 1
ATOM 3810 N N . ILE B 1 188 ? -9.219 -12.516 -8.297 1 97.75 188 ILE B N 1
ATOM 3811 C CA . ILE B 1 188 ? -8.211 -11.734 -7.59 1 97.75 188 ILE B CA 1
ATOM 3812 C C . ILE B 1 188 ? -8.797 -11.203 -6.285 1 97.75 188 ILE B C 1
ATOM 3814 O O . ILE B 1 188 ? -9.898 -10.648 -6.27 1 97.75 188 ILE B O 1
ATOM 3818 N N . GLY B 1 189 ? -8.125 -11.383 -5.168 1 95.31 189 GLY B N 1
ATOM 3819 C CA . GLY B 1 189 ? -8.68 -10.914 -3.912 1 95.31 189 GLY B CA 1
ATOM 3820 C C . GLY B 1 189 ? -7.699 -10.984 -2.758 1 95.31 189 GLY B C 1
ATOM 3821 O O . GLY B 1 189 ? -6.484 -10.922 -2.963 1 95.31 189 GLY B O 1
ATOM 3822 N N . TYR B 1 190 ? -8.234 -10.938 -1.554 1 91.31 190 TYR B N 1
ATOM 3823 C CA . TYR B 1 190 ? -7.441 -11.008 -0.334 1 91.31 190 TYR B CA 1
ATOM 3824 C C . TYR B 1 190 ? -7.152 -12.453 0.043 1 91.31 190 TYR B C 1
ATOM 3826 O O . TYR B 1 190 ? -7.934 -13.352 -0.282 1 91.31 190 TYR B O 1
ATOM 3834 N N . MET B 1 191 ? -5.945 -12.539 0.7 1 81.12 191 MET B N 1
ATOM 3835 C CA . MET B 1 191 ? -5.668 -13.844 1.301 1 81.12 191 MET B CA 1
ATOM 3836 C C . MET B 1 191 ? -6.461 -14.023 2.59 1 81.12 191 MET B C 1
ATOM 3838 O O . MET B 1 191 ? -6.668 -13.07 3.34 1 81.12 191 MET B O 1
ATOM 3842 N N . ASP B 1 192 ? -6.969 -15.156 2.809 1 66.12 192 ASP B N 1
ATOM 3843 C CA . ASP B 1 192 ? -7.762 -15.43 4.004 1 66.12 192 ASP B CA 1
ATOM 3844 C C . ASP B 1 192 ? -7.008 -15.023 5.27 1 66.12 192 ASP B C 1
ATOM 3846 O O . ASP B 1 192 ? -7.59 -14.43 6.18 1 66.12 192 ASP B O 1
ATOM 3850 N N . GLU B 1 193 ? -5.816 -15.297 5.242 1 56.62 193 GLU B N 1
ATOM 3851 C CA . GLU B 1 193 ? -5.012 -15.125 6.449 1 56.62 193 GLU B CA 1
ATOM 3852 C C . GLU B 1 193 ? -4.75 -13.656 6.734 1 56.62 193 GLU B C 1
ATOM 3854 O O . GLU B 1 193 ? -4.414 -13.281 7.863 1 56.62 193 GLU B O 1
ATOM 3859 N N . LEU B 1 194 ? -4.93 -12.93 5.695 1 55.47 194 LEU B N 1
ATOM 3860 C CA . LEU B 1 194 ? -4.543 -11.539 5.871 1 55.47 194 LEU B CA 1
ATOM 3861 C C . LEU B 1 194 ? -5.77 -10.625 5.828 1 55.47 194 LEU B C 1
ATOM 3863 O O . LEU B 1 194 ? -5.645 -9.43 5.559 1 55.47 194 LEU B O 1
ATOM 3867 N N . LEU B 1 195 ? -6.824 -11.359 6.098 1 56.41 195 LEU B N 1
ATOM 3868 C CA . LEU B 1 195 ? -8.008 -10.516 6.207 1 56.41 195 LEU B CA 1
ATOM 3869 C C . LEU B 1 195 ? -8.031 -9.781 7.543 1 56.41 195 LEU B C 1
ATOM 3871 O O . LEU B 1 195 ? -8.016 -10.406 8.602 1 56.41 195 LEU B O 1
ATOM 3875 N N . TYR B 1 196 ? -7.785 -8.578 7.496 1 61.38 196 TYR B N 1
ATOM 3876 C CA . TYR B 1 196 ? -7.754 -7.742 8.688 1 61.38 196 TYR B CA 1
ATOM 3877 C C . TYR B 1 196 ? -9.164 -7.332 9.109 1 61.38 196 TYR B C 1
ATOM 3879 O O . TYR B 1 196 ? -9.359 -6.75 10.172 1 61.38 196 TYR B O 1
ATOM 3887 N N . SER B 1 197 ? -10.117 -7.586 8.328 1 70.19 197 SER B N 1
ATOM 3888 C CA . SER B 1 197 ? -11.508 -7.238 8.609 1 70.19 197 SER B CA 1
ATOM 3889 C C . SER B 1 197 ? -12.469 -8.164 7.871 1 70.19 197 SER B C 1
ATOM 3891 O O . SER B 1 197 ? -12.258 -8.469 6.695 1 70.19 197 SER B O 1
ATOM 3893 N N . ASP B 1 198 ? -13.484 -8.547 8.539 1 74.56 198 ASP B N 1
ATOM 3894 C CA . ASP B 1 198 ? -14.547 -9.312 7.898 1 74.56 198 ASP B CA 1
ATOM 3895 C C . ASP B 1 198 ? -15.156 -8.539 6.73 1 74.56 198 ASP B C 1
ATOM 3897 O O . ASP B 1 198 ? -15.711 -9.133 5.805 1 74.56 198 ASP B O 1
ATOM 3901 N N . GLU B 1 199 ? -14.953 -7.262 6.824 1 73.94 199 GLU B N 1
ATOM 3902 C CA . GLU B 1 199 ? -15.523 -6.387 5.801 1 73.94 199 GLU B CA 1
ATOM 3903 C C . GLU B 1 199 ? -14.828 -6.582 4.457 1 73.94 199 GLU B C 1
ATOM 3905 O O . GLU B 1 199 ? -15.328 -6.137 3.424 1 73.94 199 GLU B O 1
ATOM 3910 N N . LEU B 1 200 ? -13.773 -7.355 4.504 1 80.25 200 LEU B N 1
ATOM 3911 C CA . LEU B 1 200 ? -13.016 -7.551 3.275 1 80.25 200 LEU B CA 1
ATOM 3912 C C . LEU B 1 200 ? -13.32 -8.914 2.66 1 80.25 200 LEU B C 1
ATOM 3914 O O . LEU B 1 200 ? -12.82 -9.234 1.576 1 80.25 200 LEU B O 1
ATOM 3918 N N . ASN B 1 201 ? -14.109 -9.656 3.289 1 80.06 201 ASN B N 1
ATOM 3919 C CA . ASN B 1 201 ? -14.477 -10.977 2.803 1 80.06 201 ASN B CA 1
ATOM 3920 C C . ASN B 1 201 ? -15.594 -10.914 1.766 1 80.06 201 ASN B C 1
ATOM 3922 O O . ASN B 1 201 ? -16.688 -11.414 1.999 1 80.06 201 ASN B O 1
ATOM 3926 N N . TYR B 1 202 ? -15.344 -10.555 0.624 1 83.88 202 TYR B N 1
ATOM 3927 C CA . TYR B 1 202 ? -16.328 -10.203 -0.393 1 83.88 202 TYR B CA 1
ATOM 3928 C C . TYR B 1 202 ? -16.875 -11.453 -1.076 1 83.88 202 TYR B C 1
ATOM 3930 O O . TYR B 1 202 ? -18.078 -11.617 -1.209 1 83.88 202 TYR B O 1
ATOM 3938 N N . TYR B 1 203 ? -16 -12.289 -1.416 1 85.56 203 TYR B N 1
ATOM 3939 C CA . TYR B 1 203 ? -16.375 -13.367 -2.32 1 85.56 203 TYR B CA 1
ATOM 3940 C C . TYR B 1 203 ? -17.375 -14.32 -1.65 1 85.56 203 TYR B C 1
ATOM 3942 O O . TYR B 1 203 ? -18.297 -14.82 -2.295 1 85.56 203 TYR B O 1
ATOM 3950 N N . GLN B 1 204 ? -17.219 -14.438 -0.342 1 82 204 GLN B N 1
ATOM 3951 C CA . GLN B 1 204 ? -18.125 -15.32 0.371 1 82 204 GLN B CA 1
ATOM 3952 C C . GLN B 1 204 ? -19.531 -14.742 0.414 1 82 204 GLN B C 1
ATOM 3954 O O . GLN B 1 204 ? -20.516 -15.477 0.473 1 82 204 GLN B O 1
ATOM 3959 N N . GLU B 1 205 ? -19.594 -13.492 0.322 1 85.12 205 GLU B N 1
ATOM 3960 C CA . GLU B 1 205 ? -20.875 -12.812 0.304 1 85.12 205 GLU B CA 1
ATOM 3961 C C . GLU B 1 205 ? -21.531 -12.914 -1.069 1 85.12 205 GLU B C 1
ATOM 3963 O O . GLU B 1 205 ? -22.766 -12.797 -1.188 1 85.12 205 GLU B O 1
ATOM 3968 N N . ILE B 1 206 ? -20.812 -13.133 -2.113 1 87.62 206 ILE B N 1
ATOM 3969 C CA . ILE B 1 206 ? -21.312 -13.125 -3.482 1 87.62 206 ILE B CA 1
ATOM 3970 C C . ILE B 1 206 ? -21.812 -14.523 -3.861 1 87.62 206 ILE B C 1
ATOM 3972 O O . ILE B 1 206 ? -22.938 -14.688 -4.316 1 87.62 206 ILE B O 1
ATOM 3976 N N . PHE B 1 207 ? -20.969 -15.438 -3.768 1 85.31 207 PHE B N 1
ATOM 3977 C CA . PHE B 1 207 ? -21.281 -16.812 -4.117 1 85.31 207 PHE B CA 1
ATOM 3978 C C . PHE B 1 207 ? -20.453 -17.797 -3.287 1 85.31 207 PHE B C 1
ATOM 3980 O O . PHE B 1 207 ? -19.266 -17.562 -3.049 1 85.31 207 PHE B O 1
ATOM 3987 N N . PRO B 1 208 ? -21.078 -18.859 -2.863 1 84.44 208 PRO B N 1
ATOM 3988 C CA . PRO B 1 208 ? -20.359 -19.797 -2.002 1 84.44 208 PRO B CA 1
ATOM 3989 C C . PRO B 1 208 ? -19.141 -20.406 -2.689 1 84.44 208 PRO B C 1
ATOM 3991 O O . PRO B 1 208 ? -19.172 -20.641 -3.898 1 84.44 208 PRO B O 1
ATOM 3994 N N . ASP B 1 209 ? -18.031 -20.562 -2.012 1 84.88 209 ASP B N 1
ATOM 3995 C CA . ASP B 1 209 ? -16.844 -21.344 -2.363 1 84.88 209 ASP B CA 1
ATOM 3996 C C . ASP B 1 209 ? -15.992 -20.625 -3.395 1 84.88 209 ASP B C 1
ATOM 3998 O O . ASP B 1 209 ? -15.133 -21.219 -4.035 1 84.88 209 ASP B O 1
ATOM 4002 N N . LEU B 1 210 ? -16.391 -19.391 -3.693 1 89.75 210 LEU B N 1
ATOM 4003 C CA . LEU B 1 210 ? -15.469 -18.609 -4.52 1 89.75 210 LEU B CA 1
ATOM 4004 C C . LEU B 1 210 ? -14.148 -18.391 -3.783 1 89.75 210 LEU B C 1
ATOM 4006 O O . LEU B 1 210 ? -14.148 -17.969 -2.623 1 89.75 210 LEU B O 1
ATOM 4010 N N . LYS B 1 211 ? -13.078 -18.703 -4.484 1 88.88 211 LYS B N 1
ATOM 4011 C CA . LYS B 1 211 ? -11.75 -18.531 -3.895 1 88.88 211 LYS B CA 1
ATOM 4012 C C . LYS B 1 211 ? -10.789 -17.875 -4.887 1 88.88 211 LYS B C 1
ATOM 4014 O O . LYS B 1 211 ? -10.617 -18.359 -6.008 1 88.88 211 LYS B O 1
ATOM 4019 N N . PRO B 1 212 ? -10.188 -16.828 -4.43 1 93.88 212 PRO B N 1
ATOM 4020 C CA . PRO B 1 212 ? -9.195 -16.234 -5.328 1 93.88 212 PRO B CA 1
ATOM 4021 C C . PRO B 1 212 ? -7.926 -17.062 -5.449 1 93.88 212 PRO B C 1
ATOM 4023 O O . PRO B 1 212 ? -7.488 -17.672 -4.469 1 93.88 212 PRO B O 1
ATOM 4026 N N . SER B 1 213 ? -7.367 -17.109 -6.625 1 94.12 213 SER B N 1
ATOM 4027 C CA . SER B 1 213 ? -6.094 -17.781 -6.867 1 94.12 213 SER B CA 1
ATOM 4028 C C . SER B 1 213 ? -4.953 -16.766 -6.98 1 94.12 213 SER B C 1
ATOM 4030 O O . SER B 1 213 ? -3.781 -17.141 -6.906 1 94.12 213 SER B O 1
ATOM 4032 N N . LEU B 1 214 ? -5.27 -15.547 -7.246 1 97.19 214 LEU B N 1
ATOM 4033 C CA . LEU B 1 214 ? -4.336 -14.43 -7.191 1 97.19 214 LEU B CA 1
ATOM 4034 C C . LEU B 1 214 ? -4.672 -13.5 -6.027 1 97.19 214 LEU B C 1
ATOM 4036 O O . LEU B 1 214 ? -5.742 -12.883 -6.004 1 97.19 214 LEU B O 1
ATOM 4040 N N . CYS B 1 215 ? -3.73 -13.414 -5.133 1 95.62 215 CYS B N 1
ATOM 4041 C CA . CYS B 1 215 ? -4.07 -12.688 -3.916 1 95.62 215 CYS B CA 1
ATOM 4042 C C . CYS B 1 215 ? -3.021 -11.625 -3.607 1 95.62 215 CYS B C 1
ATOM 4044 O O . CYS B 1 215 ? -1.859 -11.758 -3.992 1 95.62 215 CYS B O 1
ATOM 4046 N N . SER B 1 216 ? -3.492 -10.586 -3.002 1 95.56 216 SER B N 1
ATOM 4047 C CA . SER B 1 216 ? -2.645 -9.555 -2.41 1 95.56 216 SER B CA 1
ATOM 4048 C C . SER B 1 216 ? -3.348 -8.859 -1.25 1 95.56 216 SER B C 1
ATOM 4050 O O . SER B 1 216 ? -4.543 -8.562 -1.329 1 95.56 216 SER B O 1
ATOM 4052 N N . PRO B 1 217 ? -2.586 -8.555 -0.226 1 92.31 217 PRO B N 1
ATOM 4053 C CA . PRO B 1 217 ? -3.182 -7.719 0.817 1 92.31 217 PRO B CA 1
ATOM 4054 C C . PRO B 1 217 ? -3.354 -6.266 0.381 1 92.31 217 PRO B C 1
ATOM 4056 O O . PRO B 1 217 ? -4.035 -5.492 1.057 1 92.31 217 PRO B O 1
ATOM 4059 N N . SER B 1 218 ? -2.742 -5.902 -0.627 1 94.56 218 SER B N 1
ATOM 4060 C CA . SER B 1 218 ? -2.814 -4.539 -1.15 1 94.56 218 SER B CA 1
ATOM 4061 C C . SER B 1 218 ? -3.938 -4.402 -2.174 1 94.56 218 SER B C 1
ATOM 4063 O O . SER B 1 218 ? -3.891 -5.016 -3.24 1 94.56 218 SER B O 1
ATOM 4065 N N . ILE B 1 219 ? -4.883 -3.518 -1.874 1 96.06 219 ILE B N 1
ATOM 4066 C CA . ILE B 1 219 ? -5.98 -3.277 -2.803 1 96.06 219 ILE B CA 1
ATOM 4067 C C . ILE B 1 219 ? -5.449 -2.596 -4.062 1 96.06 219 ILE B C 1
ATOM 4069 O O . ILE B 1 219 ? -5.996 -2.781 -5.152 1 96.06 219 ILE B O 1
ATOM 4073 N N . VAL B 1 220 ? -4.387 -1.883 -3.926 1 97.56 220 VAL B N 1
ATOM 4074 C CA . VAL B 1 220 ? -3.785 -1.22 -5.078 1 97.56 220 VAL B CA 1
ATOM 4075 C C . VAL B 1 220 ? -3.121 -2.256 -5.98 1 97.56 220 VAL B C 1
ATOM 4077 O O . VAL B 1 220 ? -3.23 -2.18 -7.207 1 97.56 220 VAL B O 1
ATOM 4080 N N . ALA B 1 221 ? -2.457 -3.205 -5.371 1 97.56 221 ALA B N 1
ATOM 4081 C CA . ALA B 1 221 ? -1.896 -4.293 -6.168 1 97.56 221 ALA B CA 1
ATOM 4082 C C . ALA B 1 221 ? -2.996 -5.094 -6.859 1 97.56 221 ALA B C 1
ATOM 4084 O O . ALA B 1 221 ? -2.852 -5.492 -8.016 1 97.56 221 ALA B O 1
ATOM 4085 N N . GLN B 1 222 ? -4.062 -5.371 -6.133 1 97.88 222 GLN B N 1
ATOM 4086 C CA . GLN B 1 222 ? -5.195 -6.074 -6.734 1 97.88 222 GLN B CA 1
ATOM 4087 C C . GLN B 1 222 ? -5.727 -5.324 -7.949 1 97.88 222 GLN B C 1
ATOM 4089 O O . GLN B 1 222 ? -6.051 -5.934 -8.969 1 97.88 222 GLN B O 1
ATOM 4094 N N . LEU B 1 223 ? -5.836 -4.023 -7.82 1 98.62 223 LEU B N 1
ATOM 4095 C CA . LEU B 1 223 ? -6.27 -3.189 -8.93 1 98.62 223 LEU B CA 1
ATOM 4096 C C . LEU B 1 223 ? -5.355 -3.377 -10.141 1 98.62 223 LEU B C 1
ATOM 4098 O O . LEU B 1 223 ? -5.832 -3.602 -11.258 1 98.62 223 LEU B O 1
ATOM 4102 N N . GLN B 1 224 ? -4.051 -3.352 -9.914 1 98.44 224 GLN B N 1
ATOM 4103 C CA . GLN B 1 224 ? -3.098 -3.467 -11.016 1 98.44 224 GLN B CA 1
ATOM 4104 C C . GLN B 1 224 ? -3.127 -4.863 -11.625 1 98.44 224 GLN B C 1
ATOM 4106 O O . GLN B 1 224 ? -2.988 -5.02 -12.844 1 98.44 224 GLN B O 1
ATOM 4111 N N . MET B 1 225 ? -3.311 -5.887 -10.781 1 98.5 225 MET B N 1
ATOM 4112 C CA . MET B 1 225 ? -3.457 -7.246 -11.297 1 98.5 225 MET B CA 1
ATOM 4113 C C . MET B 1 225 ? -4.688 -7.363 -12.188 1 98.5 225 MET B C 1
ATOM 4115 O O . MET B 1 225 ? -4.641 -8.008 -13.234 1 98.5 225 MET B O 1
ATOM 4119 N N . THR B 1 226 ? -5.746 -6.746 -11.766 1 98.56 226 THR B N 1
ATOM 4120 C CA . THR B 1 226 ? -6.98 -6.762 -12.539 1 98.56 226 THR B CA 1
ATOM 4121 C C . THR B 1 226 ? -6.785 -6.059 -13.875 1 98.56 226 THR B C 1
ATOM 4123 O O . THR B 1 226 ? -7.18 -6.582 -14.922 1 98.56 226 THR B O 1
ATOM 4126 N N . ARG B 1 227 ? -6.164 -4.941 -13.82 1 98.38 227 ARG B N 1
ATOM 4127 C CA . ARG B 1 227 ? -5.945 -4.148 -15.031 1 98.38 227 ARG B CA 1
ATOM 4128 C C . ARG B 1 227 ? -5.023 -4.879 -16 1 98.38 227 ARG B C 1
ATOM 4130 O O . ARG B 1 227 ? -5.051 -4.621 -17.203 1 98.38 227 ARG B O 1
ATOM 4137 N N . SER B 1 228 ? -4.191 -5.758 -15.477 1 97.69 228 SER B N 1
ATOM 4138 C CA . SER B 1 228 ? -3.297 -6.535 -16.328 1 97.69 228 SER B CA 1
ATOM 4139 C C . SER B 1 228 ? -4.078 -7.508 -17.203 1 97.69 228 SER B C 1
ATOM 4141 O O . SER B 1 228 ? -3.539 -8.039 -18.172 1 97.69 228 SER B O 1
ATOM 4143 N N . GLY B 1 229 ? -5.305 -7.758 -16.781 1 97.44 229 GLY B N 1
ATOM 4144 C CA . GLY B 1 229 ? -6.129 -8.734 -17.469 1 97.44 229 GLY B CA 1
ATOM 4145 C C . GLY B 1 229 ? -6.016 -10.133 -16.891 1 97.44 229 GLY B C 1
ATOM 4146 O O . GLY B 1 229 ? -6.285 -11.117 -17.578 1 97.44 229 GLY B O 1
ATOM 4147 N N . ALA B 1 230 ? -5.602 -10.219 -15.648 1 97.5 230 ALA B N 1
ATOM 4148 C CA . ALA B 1 230 ? -5.309 -11.523 -15.07 1 97.5 230 ALA B CA 1
ATOM 4149 C C . ALA B 1 230 ? -6.586 -12.203 -14.578 1 97.5 230 ALA B C 1
ATOM 4151 O O . ALA B 1 230 ? -6.598 -13.414 -14.336 1 97.5 230 ALA B O 1
ATOM 4152 N N . GLY B 1 231 ? -7.59 -11.406 -14.344 1 97.81 231 GLY B N 1
ATOM 4153 C CA . GLY B 1 231 ? -8.797 -12 -13.797 1 97.81 231 GLY B CA 1
ATOM 4154 C C . GLY B 1 231 ? -9.828 -10.977 -13.375 1 97.81 231 GLY B C 1
ATOM 4155 O O . GLY B 1 231 ? -9.953 -9.914 -13.992 1 97.81 231 GLY B O 1
ATOM 4156 N N . ILE B 1 232 ? -10.641 -11.391 -12.359 1 97.56 232 ILE B N 1
ATOM 4157 C CA . ILE B 1 232 ? -11.766 -10.617 -11.844 1 97.56 232 ILE B CA 1
ATOM 4158 C C . ILE B 1 232 ? -11.531 -10.273 -10.375 1 97.56 232 ILE B C 1
ATOM 4160 O O . ILE B 1 232 ? -11.07 -11.117 -9.602 1 97.56 232 ILE B O 1
ATOM 4164 N N . SER B 1 233 ? -11.797 -9.031 -10.039 1 97.81 233 SER B N 1
ATOM 4165 C CA . SER B 1 233 ? -11.641 -8.648 -8.641 1 97.81 233 SER B CA 1
ATOM 4166 C C . SER B 1 233 ? -12.797 -7.762 -8.172 1 97.81 233 SER B C 1
ATOM 4168 O O . SER B 1 233 ? -13.57 -7.266 -8.992 1 97.81 233 SER B O 1
ATOM 4170 N N . ILE B 1 234 ? -12.984 -7.684 -6.867 1 96.88 234 ILE B N 1
ATOM 4171 C CA . ILE B 1 234 ? -13.875 -6.715 -6.238 1 96.88 234 ILE B CA 1
ATOM 4172 C C . ILE B 1 234 ? -13.086 -5.461 -5.859 1 96.88 234 ILE B C 1
ATOM 4174 O O . ILE B 1 234 ? -12.117 -5.539 -5.102 1 96.88 234 ILE B O 1
ATOM 4178 N N . LEU B 1 235 ? -13.508 -4.344 -6.414 1 97.62 235 LEU B N 1
ATOM 4179 C CA . LEU B 1 235 ? -12.789 -3.096 -6.188 1 97.62 235 LEU B CA 1
ATOM 4180 C C . LEU B 1 235 ? -13.75 -1.981 -5.781 1 97.62 235 LEU B C 1
ATOM 4182 O O . LEU B 1 235 ? -14.883 -1.926 -6.266 1 97.62 235 LEU B O 1
ATOM 4186 N N . PRO B 1 236 ? -13.242 -1.105 -4.867 1 97 236 PRO B N 1
ATOM 4187 C CA . PRO B 1 236 ? -14.023 0.116 -4.676 1 97 236 PRO B CA 1
ATOM 4188 C C . PRO B 1 236 ? -14.242 0.886 -5.977 1 97 236 PRO B C 1
ATOM 4190 O O . PRO B 1 236 ? -13.312 1.036 -6.773 1 97 236 PRO B O 1
ATOM 4193 N N . ARG B 1 237 ? -15.438 1.383 -6.156 1 96.31 237 ARG B N 1
ATOM 4194 C CA . ARG B 1 237 ? -15.766 2.111 -7.375 1 96.31 237 ARG B CA 1
ATOM 4195 C C . ARG B 1 237 ? -14.898 3.354 -7.527 1 96.31 237 ARG B C 1
ATOM 4197 O O . ARG B 1 237 ? -14.469 3.689 -8.633 1 96.31 237 ARG B O 1
ATOM 4204 N N . PHE B 1 238 ? -14.555 4.023 -6.402 1 96.62 238 PHE B N 1
ATOM 4205 C CA . PHE B 1 238 ? -13.797 5.27 -6.461 1 96.62 238 PHE B CA 1
ATOM 4206 C C . PHE B 1 238 ? -12.375 5.016 -6.941 1 96.62 238 PHE B C 1
ATOM 4208 O O . PHE B 1 238 ? -11.664 5.953 -7.312 1 96.62 238 PHE B O 1
ATOM 4215 N N . MET B 1 239 ? -11.93 3.779 -6.906 1 97.38 239 MET B N 1
ATOM 4216 C CA . MET B 1 239 ? -10.641 3.398 -7.473 1 97.38 239 MET B CA 1
ATOM 4217 C C . MET B 1 239 ? -10.789 2.945 -8.922 1 97.38 239 MET B C 1
ATOM 4219 O O . MET B 1 239 ? -10.109 3.463 -9.812 1 97.38 239 MET B O 1
ATOM 4223 N N . ALA B 1 240 ? -11.695 2.02 -9.156 1 97.38 240 ALA B N 1
ATOM 4224 C CA . ALA B 1 240 ? -11.844 1.325 -10.438 1 97.38 240 ALA B CA 1
ATOM 4225 C C . ALA B 1 240 ? -12.32 2.279 -11.531 1 97.38 240 ALA B C 1
ATOM 4227 O O . ALA B 1 240 ? -11.891 2.174 -12.68 1 97.38 240 ALA B O 1
ATOM 4228 N N . GLU B 1 241 ? -13.133 3.205 -11.219 1 94.69 241 GLU B N 1
ATOM 4229 C CA . GLU B 1 241 ? -13.773 4.047 -12.227 1 94.69 241 GLU B CA 1
ATOM 4230 C C . GLU B 1 241 ? -12.812 5.105 -12.758 1 94.69 241 GLU B C 1
ATOM 4232 O O . GLU B 1 241 ? -13.125 5.812 -13.719 1 94.69 241 GLU B O 1
ATOM 4237 N N . LYS B 1 242 ? -11.664 5.164 -12.195 1 93.94 242 LYS B N 1
ATOM 4238 C CA . LYS B 1 242 ? -10.609 6.027 -12.734 1 93.94 242 LYS B CA 1
ATOM 4239 C C . LYS B 1 242 ? -9.922 5.371 -13.93 1 93.94 242 LYS B C 1
ATOM 4241 O O . LYS B 1 242 ? -9.117 6.012 -14.617 1 93.94 242 LYS B O 1
ATOM 4246 N N . HIS B 1 243 ? -10.227 4.125 -14.141 1 96.06 243 HIS B N 1
ATOM 4247 C CA . HIS B 1 243 ? -9.562 3.352 -15.18 1 96.06 243 HIS B CA 1
ATOM 4248 C C . HIS B 1 243 ? -10.555 2.854 -16.219 1 96.06 243 HIS B C 1
ATOM 4250 O O . HIS B 1 243 ? -11.211 1.83 -16.016 1 96.06 243 HIS B O 1
ATOM 4256 N N . PRO B 1 244 ? -10.539 3.457 -17.391 1 95.25 244 PRO B N 1
ATOM 4257 C CA . PRO B 1 244 ? -11.531 3.119 -18.422 1 95.25 244 PRO B CA 1
ATOM 4258 C C . PRO B 1 244 ? -11.336 1.712 -18.984 1 95.25 244 PRO B C 1
ATOM 4260 O O . PRO B 1 244 ? -12.227 1.192 -19.656 1 95.25 244 PRO B O 1
ATOM 4263 N N . ASP B 1 245 ? -10.234 1.148 -18.688 1 95.25 245 ASP B N 1
ATOM 4264 C CA . ASP B 1 245 ? -9.984 -0.201 -19.188 1 95.25 245 ASP B CA 1
ATOM 4265 C C . ASP B 1 245 ? -10.719 -1.242 -18.344 1 95.25 245 ASP B C 1
ATOM 4267 O O . ASP B 1 245 ? -10.789 -2.414 -18.719 1 95.25 245 ASP B O 1
ATOM 4271 N N . LEU B 1 246 ? -11.273 -0.817 -17.266 1 97.75 246 LEU B N 1
ATOM 4272 C CA . LEU B 1 246 ? -12.008 -1.738 -16.406 1 97.75 246 LEU B CA 1
ATOM 4273 C C . LEU B 1 246 ? -13.5 -1.688 -16.719 1 97.75 246 LEU B C 1
ATOM 4275 O O . LEU B 1 246 ? -14.055 -0.614 -16.953 1 97.75 246 LEU B O 1
ATOM 4279 N N . VAL B 1 247 ? -14.125 -2.863 -16.703 1 96.88 247 VAL B N 1
ATOM 4280 C CA . VAL B 1 247 ? -15.555 -2.994 -16.953 1 96.88 247 VAL B CA 1
ATOM 4281 C C . VAL B 1 247 ? -16.219 -3.711 -15.781 1 96.88 247 VAL B C 1
ATOM 4283 O O . VAL B 1 247 ? -15.672 -4.672 -15.234 1 96.88 247 VAL B O 1
ATOM 4286 N N . ARG B 1 248 ? -17.453 -3.271 -15.461 1 96 248 ARG B N 1
ATOM 4287 C CA . ARG B 1 248 ? -18.203 -3.893 -14.383 1 96 248 ARG B CA 1
ATOM 4288 C C . ARG B 1 248 ? -18.859 -5.191 -14.844 1 96 248 ARG B C 1
ATOM 4290 O O . ARG B 1 248 ? -19.375 -5.266 -15.961 1 96 248 ARG B O 1
ATOM 4297 N N . ILE B 1 249 ? -18.75 -6.113 -13.906 1 95.62 249 ILE B N 1
ATOM 4298 C CA . ILE B 1 249 ? -19.344 -7.422 -14.156 1 95.62 249 ILE B CA 1
ATOM 4299 C C . ILE B 1 249 ? -20.594 -7.594 -13.297 1 95.62 249 ILE B C 1
ATOM 4301 O O . ILE B 1 249 ? -20.578 -7.297 -12.094 1 95.62 249 ILE B O 1
ATOM 4305 N N . LEU B 1 250 ? -21.734 -8 -13.914 1 95.56 250 LEU B N 1
ATOM 4306 C CA . LEU B 1 250 ? -23 -8.273 -13.234 1 95.56 250 LEU B CA 1
ATOM 4307 C C . LEU B 1 250 ? -23.422 -7.07 -12.398 1 95.56 250 LEU B C 1
ATOM 4309 O O . LEU B 1 250 ? -23.734 -7.215 -11.211 1 95.56 250 LEU B O 1
ATOM 4313 N N . PRO B 1 251 ? -23.453 -5.852 -12.992 1 93.25 251 PRO B N 1
ATOM 4314 C CA . PRO B 1 251 ? -23.719 -4.633 -12.227 1 93.25 251 PRO B CA 1
ATOM 4315 C C . PRO B 1 251 ? -25.094 -4.629 -11.57 1 93.25 251 PRO B C 1
ATOM 4317 O O . PRO B 1 251 ? -25.297 -3.953 -10.562 1 93.25 251 PRO B O 1
ATOM 4320 N N . ASN B 1 252 ? -25.984 -5.371 -12 1 91.81 252 ASN B N 1
ATOM 4321 C CA . ASN B 1 252 ? -27.344 -5.387 -11.469 1 91.81 252 ASN B CA 1
ATOM 4322 C C . ASN B 1 252 ? -27.5 -6.418 -10.359 1 91.81 252 ASN B C 1
ATOM 4324 O O . ASN B 1 252 ? -28.5 -6.418 -9.648 1 91.81 252 ASN B O 1
ATOM 4328 N N . GLU B 1 253 ? -26.547 -7.227 -10.203 1 92.19 253 GLU B N 1
ATOM 4329 C CA . GLU B 1 253 ? -26.656 -8.312 -9.234 1 92.19 253 GLU B CA 1
ATOM 4330 C C . GLU B 1 253 ? -25.719 -8.102 -8.055 1 92.19 253 GLU B C 1
ATOM 4332 O O . GLU B 1 253 ? -25.984 -8.562 -6.945 1 92.19 253 GLU B O 1
ATOM 4337 N N . ILE B 1 254 ? -24.656 -7.535 -8.406 1 91.12 254 ILE B N 1
ATOM 4338 C CA . ILE B 1 254 ? -23.625 -7.449 -7.375 1 91.12 254 ILE B CA 1
ATOM 4339 C C . ILE B 1 254 ? -23.297 -5.98 -7.09 1 91.12 254 ILE B C 1
ATOM 4341 O O . ILE B 1 254 ? -22.75 -5.285 -7.941 1 91.12 254 ILE B O 1
ATOM 4345 N N . ASN B 1 255 ? -23.656 -5.555 -5.938 1 89.31 255 ASN B N 1
ATOM 4346 C CA . ASN B 1 255 ? -23.312 -4.254 -5.367 1 89.31 255 ASN B CA 1
ATOM 4347 C C . ASN B 1 255 ? -23.062 -4.352 -3.865 1 89.31 255 ASN B C 1
ATOM 4349 O O . ASN B 1 255 ? -23.969 -4.664 -3.096 1 89.31 255 ASN B O 1
ATOM 4353 N N . ILE B 1 256 ? -21.875 -4.062 -3.537 1 93.31 256 ILE B N 1
ATOM 4354 C CA . ILE B 1 256 ? -21.5 -4.168 -2.133 1 93.31 256 ILE B CA 1
ATOM 4355 C C . ILE B 1 256 ? -21.344 -2.77 -1.536 1 93.31 256 ILE B C 1
ATOM 4357 O O . ILE B 1 256 ? -20.703 -1.902 -2.131 1 93.31 256 ILE B O 1
ATOM 4361 N N . THR B 1 257 ? -21.969 -2.539 -0.393 1 94.19 257 THR B N 1
ATOM 4362 C CA . THR B 1 257 ? -21.844 -1.268 0.311 1 94.19 257 THR B CA 1
ATOM 4363 C C . THR B 1 257 ? -21.062 -1.444 1.61 1 94.19 257 THR B C 1
ATOM 4365 O O . THR B 1 257 ? -21.297 -2.396 2.357 1 94.19 257 THR B O 1
ATOM 4368 N N . ARG B 1 258 ? -20.062 -0.626 1.76 1 94.5 258 ARG B N 1
ATOM 4369 C CA . ARG B 1 258 ? -19.328 -0.531 3.01 1 94.5 258 ARG B CA 1
ATOM 4370 C C . ARG B 1 258 ? -19.281 0.908 3.514 1 94.5 258 ARG B C 1
ATOM 4372 O O . ARG B 1 258 ? -19.719 1.829 2.816 1 94.5 258 ARG B O 1
ATOM 4379 N N . SER B 1 259 ? -18.812 1.021 4.758 1 93.94 259 SER B N 1
ATOM 4380 C CA . SER B 1 259 ? -18.734 2.348 5.359 1 93.94 259 SER B CA 1
ATOM 4381 C C . SER B 1 259 ? -17.328 2.633 5.879 1 93.94 259 SER B C 1
ATOM 4383 O O . SER B 1 259 ? -16.625 1.721 6.316 1 93.94 259 SER B O 1
ATOM 4385 N N . PHE B 1 260 ? -16.969 3.891 5.785 1 95.31 260 PHE B N 1
ATOM 4386 C CA . PHE B 1 260 ? -15.797 4.395 6.484 1 95.31 260 PHE B CA 1
ATOM 4387 C C . PHE B 1 260 ? -16.188 5.105 7.773 1 95.31 260 PHE B C 1
ATOM 4389 O O . PHE B 1 260 ? -17.109 5.918 7.781 1 95.31 260 PHE B O 1
ATOM 4396 N N . TRP B 1 261 ? -15.414 4.789 8.805 1 94.31 261 TRP B N 1
ATOM 4397 C CA . TRP B 1 261 ? -15.633 5.418 10.102 1 94.31 261 TRP B CA 1
ATOM 4398 C C . TRP B 1 261 ? -14.406 6.203 10.547 1 94.31 261 TRP B C 1
ATOM 4400 O O . TRP B 1 261 ? -13.289 5.684 10.523 1 94.31 261 TRP B O 1
ATOM 4410 N N . LEU B 1 262 ? -14.633 7.434 10.891 1 95.12 262 LEU B N 1
ATOM 4411 C CA . LEU B 1 262 ? -13.57 8.273 11.438 1 95.12 262 LEU B CA 1
ATOM 4412 C C . LEU B 1 262 ? -13.516 8.156 12.953 1 95.12 262 LEU B C 1
ATOM 4414 O O . LEU B 1 262 ? -14.531 8.312 13.633 1 95.12 262 LEU B O 1
ATOM 4418 N N . THR B 1 263 ? -12.328 7.832 13.445 1 93 263 THR B N 1
ATOM 4419 C CA . THR B 1 263 ? -12.148 7.68 14.883 1 93 263 THR B CA 1
ATOM 4420 C C . THR B 1 263 ? -11.031 8.594 15.391 1 93 263 THR B C 1
ATOM 4422 O O . THR B 1 263 ? -10.031 8.805 14.695 1 93 263 THR B O 1
ATOM 4425 N N . THR B 1 264 ? -11.234 9.195 16.484 1 89.81 264 THR B N 1
ATOM 4426 C CA . THR B 1 264 ? -10.242 10 17.172 1 89.81 264 THR B CA 1
ATOM 4427 C C . THR B 1 264 ? -10.258 9.703 18.672 1 89.81 264 THR B C 1
ATOM 4429 O O . THR B 1 264 ? -11.312 9.461 19.25 1 89.81 264 THR B O 1
ATOM 4432 N N . HIS B 1 265 ? -9.039 9.672 19.188 1 85.56 265 HIS B N 1
ATOM 4433 C CA . HIS B 1 265 ? -9.023 9.547 20.641 1 85.56 265 HIS B CA 1
ATOM 4434 C C . HIS B 1 265 ? -9.727 10.727 21.297 1 85.56 265 HIS B C 1
ATOM 4436 O O . HIS B 1 265 ? -9.57 11.867 20.875 1 85.56 265 HIS B O 1
ATOM 4442 N N . GLN B 1 266 ? -10.406 10.484 22.391 1 81.81 266 GLN B N 1
ATOM 4443 C CA . GLN B 1 266 ? -11.227 11.508 23.031 1 81.81 266 GLN B CA 1
ATOM 4444 C C . GLN B 1 266 ? -10.375 12.664 23.531 1 81.81 266 GLN B C 1
ATOM 4446 O O . GLN B 1 266 ? -10.781 13.828 23.469 1 81.81 266 GLN B O 1
ATOM 4451 N N . ASP B 1 267 ? -9.18 12.312 23.938 1 80.62 267 ASP B N 1
ATOM 4452 C CA . ASP B 1 267 ? -8.297 13.328 24.516 1 80.62 267 ASP B CA 1
ATOM 4453 C C . ASP B 1 267 ? -7.648 14.18 23.422 1 80.62 267 ASP B C 1
ATOM 4455 O O . ASP B 1 267 ? -7.254 15.32 23.672 1 80.62 267 ASP B O 1
ATOM 4459 N N . ALA B 1 268 ? -7.578 13.648 22.297 1 83.25 268 ALA B N 1
ATOM 4460 C CA . ALA B 1 268 ? -6.906 14.352 21.203 1 83.25 268 ALA B CA 1
ATOM 4461 C C . ALA B 1 268 ? -7.898 15.148 20.359 1 83.25 268 ALA B C 1
ATOM 4463 O O . ALA B 1 268 ? -7.516 16.078 19.656 1 83.25 268 ALA B O 1
ATOM 4464 N N . HIS B 1 269 ? -9.07 14.844 20.547 1 84.81 269 HIS B N 1
ATOM 4465 C CA . HIS B 1 269 ? -10.109 15.367 19.672 1 84.81 269 HIS B CA 1
ATOM 4466 C C . HIS B 1 269 ? -10.211 16.891 19.781 1 84.81 269 HIS B C 1
ATOM 4468 O O . HIS B 1 269 ? -10.555 17.562 18.812 1 84.81 269 HIS B O 1
ATOM 4474 N N . SER B 1 270 ? -9.805 17.422 20.859 1 84.75 270 SER B N 1
ATOM 4475 C CA . SER B 1 270 ? -10.031 18.844 21.094 1 84.75 270 SER B CA 1
ATOM 4476 C C . SER B 1 270 ? -8.875 19.672 20.547 1 84.75 270 SER B C 1
ATOM 4478 O O . SER B 1 270 ? -8.984 20.906 20.438 1 84.75 270 SER B O 1
ATOM 4480 N N . LEU B 1 271 ? -7.809 19.016 20.156 1 89.25 271 LEU B N 1
ATOM 4481 C CA . LEU B 1 271 ? -6.672 19.734 19.594 1 89.25 271 LEU B CA 1
ATOM 4482 C C . LEU B 1 271 ? -7.035 20.359 18.234 1 89.25 271 LEU B C 1
ATOM 4484 O O . LEU B 1 271 ? -7.645 19.688 17.391 1 89.25 271 LEU B O 1
ATOM 4488 N N . ALA B 1 272 ? -6.621 21.578 18.031 1 89.81 272 ALA B N 1
ATOM 4489 C CA . ALA B 1 272 ? -6.996 22.344 16.844 1 89.81 272 ALA B CA 1
ATOM 4490 C C . ALA B 1 272 ? -6.504 21.656 15.578 1 89.81 272 ALA B C 1
ATOM 4492 O O . ALA B 1 272 ? -7.215 21.625 14.57 1 89.81 272 ALA B O 1
ATOM 4493 N N . ARG B 1 273 ? -5.281 21.141 15.602 1 93.62 273 ARG B N 1
ATOM 4494 C CA . ARG B 1 273 ? -4.711 20.5 14.422 1 93.62 273 ARG B CA 1
ATOM 4495 C C . ARG B 1 273 ? -5.484 19.234 14.062 1 93.62 273 ARG B C 1
ATOM 4497 O O . ARG B 1 273 ? -5.652 18.922 12.883 1 93.62 273 ARG B O 1
ATOM 4504 N N . ILE B 1 274 ? -6.008 18.547 15.047 1 94.62 274 ILE B N 1
ATOM 4505 C CA . ILE B 1 274 ? -6.781 17.328 14.828 1 94.62 274 ILE B CA 1
ATOM 4506 C C . ILE B 1 274 ? -8.156 17.688 14.266 1 94.62 274 ILE B C 1
ATOM 4508 O O . ILE B 1 274 ? -8.625 17.047 13.32 1 94.62 274 ILE B O 1
ATOM 4512 N N . GLN B 1 275 ? -8.703 18.719 14.797 1 91.88 275 GLN B N 1
ATOM 4513 C CA . GLN B 1 275 ? -9.977 19.203 14.289 1 91.88 275 GLN B CA 1
ATOM 4514 C C . GLN B 1 275 ? -9.852 19.672 12.844 1 91.88 275 GLN B C 1
ATOM 4516 O O . GLN B 1 275 ? -10.742 19.422 12.023 1 91.88 275 GLN B O 1
ATOM 4521 N N . ALA B 1 276 ? -8.773 20.297 12.562 1 93.94 276 ALA B N 1
ATOM 4522 C CA . ALA B 1 276 ? -8.539 20.781 11.203 1 93.94 276 ALA B CA 1
ATOM 4523 C C . ALA B 1 276 ? -8.523 19.625 10.203 1 93.94 276 ALA B C 1
ATOM 4525 O O . ALA B 1 276 ? -9.141 19.703 9.141 1 93.94 276 ALA B O 1
ATOM 4526 N N . VAL B 1 277 ? -7.867 18.531 10.57 1 97.06 277 VAL B N 1
ATOM 4527 C CA . VAL B 1 277 ? -7.789 17.359 9.695 1 97.06 277 VAL B CA 1
ATOM 4528 C C . VAL B 1 277 ? -9.164 16.703 9.586 1 97.06 277 VAL B C 1
ATOM 4530 O O . VAL B 1 277 ? -9.602 16.344 8.492 1 97.06 277 VAL B O 1
ATOM 4533 N N . SER B 1 278 ? -9.805 16.625 10.719 1 95.62 278 SER B N 1
ATOM 4534 C CA . SER B 1 278 ? -11.141 16.031 10.742 1 95.62 278 SER B CA 1
ATOM 4535 C C . SER B 1 278 ? -12.109 16.797 9.852 1 95.62 278 SER B C 1
ATOM 4537 O O . SER B 1 278 ? -12.82 16.203 9.039 1 95.62 278 SER B O 1
ATOM 4539 N N . GLU B 1 279 ? -12.094 18.094 9.977 1 92.75 279 GLU B N 1
ATOM 4540 C CA . GLU B 1 279 ? -12.984 18.938 9.195 1 92.75 279 GLU B CA 1
ATOM 4541 C C . GLU B 1 279 ? -12.656 18.859 7.707 1 92.75 279 GLU B C 1
ATOM 4543 O O . GLU B 1 279 ? -13.562 18.828 6.871 1 92.75 279 GLU B O 1
ATOM 4548 N N . PHE B 1 280 ? -11.461 18.812 7.391 1 96.31 280 PHE B N 1
ATOM 4549 C CA . PHE B 1 280 ? -11.039 18.672 6.004 1 96.31 280 PHE B CA 1
ATOM 4550 C C . PHE B 1 280 ? -11.586 17.375 5.406 1 96.31 280 PHE B C 1
ATOM 4552 O O . PHE B 1 280 ? -12.102 17.375 4.289 1 96.31 280 PHE B O 1
ATOM 4559 N N . LEU B 1 281 ? -11.477 16.281 6.133 1 97.94 281 LEU B N 1
ATOM 4560 C CA . 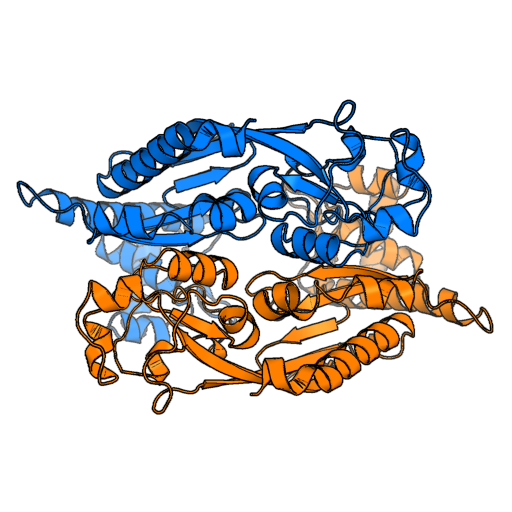LEU B 1 281 ? -11.922 14.969 5.664 1 97.94 281 LEU B CA 1
ATOM 4561 C C . LEU B 1 281 ? -13.438 14.953 5.453 1 97.94 281 LEU B C 1
ATOM 4563 O O . LEU B 1 281 ? -13.922 14.438 4.441 1 97.94 281 LEU B O 1
ATOM 4567 N N . VAL B 1 282 ? -14.125 15.547 6.383 1 94 282 VAL B N 1
ATOM 4568 C CA . VAL B 1 282 ? -15.578 15.586 6.301 1 94 282 VAL B CA 1
ATOM 4569 C C . VAL B 1 282 ? -16 16.406 5.086 1 94 282 VAL B C 1
ATOM 4571 O O . VAL B 1 282 ? -16.891 15.992 4.328 1 94 282 VAL B O 1
ATOM 4574 N N . LYS B 1 283 ? -15.367 17.531 4.922 1 93.19 283 LYS B N 1
ATOM 4575 C CA . LYS B 1 283 ? -15.664 18.375 3.771 1 93.19 283 LYS B CA 1
ATOM 4576 C C . LYS B 1 283 ? -15.359 17.656 2.463 1 93.19 283 LYS B C 1
ATOM 4578 O O . LYS B 1 283 ? -16.141 17.719 1.517 1 93.19 283 LYS B O 1
ATOM 4583 N N . LEU B 1 284 ? -14.281 16.953 2.418 1 95.88 284 LEU B N 1
ATOM 4584 C CA . LEU B 1 284 ? -13.852 16.234 1.222 1 95.88 284 LEU B CA 1
ATOM 4585 C C . LEU B 1 284 ? -14.875 15.188 0.822 1 95.88 284 LEU B C 1
ATOM 4587 O O . LEU B 1 284 ? -15.273 15.117 -0.341 1 95.88 284 LEU B O 1
ATOM 4591 N N . VAL B 1 285 ? -15.344 14.406 1.76 1 95.31 285 VAL B N 1
ATOM 4592 C CA . VAL B 1 285 ? -16.266 13.32 1.462 1 95.31 285 VAL B CA 1
ATOM 4593 C C . VAL B 1 285 ? -17.625 13.891 1.052 1 95.31 285 VAL B C 1
ATOM 4595 O O . VAL B 1 285 ? -18.312 13.328 0.206 1 95.31 285 VAL B O 1
ATOM 4598 N N . THR B 1 286 ? -17.953 15.039 1.682 1 91 286 THR B N 1
ATOM 4599 C CA . THR B 1 286 ? -19.203 15.688 1.343 1 91 286 THR B CA 1
ATOM 4600 C C . THR B 1 286 ? -19.172 16.219 -0.086 1 91 286 THR B C 1
ATOM 4602 O O . THR B 1 286 ? -20.109 16.016 -0.857 1 91 286 THR B O 1
ATOM 4605 N N . GLU B 1 287 ? -18.109 16.812 -0.477 1 91.25 287 GLU B N 1
ATOM 4606 C CA . GLU B 1 287 ? -17.969 17.422 -1.796 1 91.25 287 GLU B CA 1
ATOM 4607 C C . GLU B 1 287 ? -17.859 16.359 -2.885 1 91.25 287 GLU B C 1
ATOM 4609 O O . GLU B 1 287 ? -18.312 16.562 -4.012 1 91.25 287 GLU B O 1
ATOM 4614 N N . LYS B 1 288 ? -17.25 15.195 -2.492 1 92.94 288 LYS B N 1
ATOM 4615 C CA . LYS B 1 288 ? -16.984 14.172 -3.498 1 92.94 288 LYS B CA 1
ATOM 4616 C C . LYS B 1 288 ? -17.812 12.914 -3.232 1 92.94 288 LYS B C 1
ATOM 4618 O O . LYS B 1 288 ? -17.359 11.805 -3.5 1 92.94 288 LYS B O 1
ATOM 4623 N N . HIS B 1 289 ? -18.906 13.062 -2.643 1 87.81 289 HIS B N 1
ATOM 4624 C CA . HIS B 1 289 ? -19.781 11.961 -2.25 1 87.81 289 HIS B CA 1
ATOM 4625 C C . HIS B 1 289 ? -20.156 11.102 -3.451 1 87.81 289 HIS B C 1
ATOM 4627 O O . HIS B 1 289 ? -20.25 9.875 -3.34 1 87.81 289 HIS B O 1
ATOM 4633 N N . SER B 1 290 ? -20.328 11.688 -4.609 1 85.19 290 SER B N 1
ATOM 4634 C CA . SER B 1 290 ? -20.766 10.969 -5.805 1 85.19 290 SER B CA 1
ATOM 4635 C C . SER B 1 290 ? -19.703 9.969 -6.262 1 85.19 290 SER B C 1
ATOM 4637 O O . SER B 1 290 ? -20.016 8.93 -6.832 1 85.19 290 SER B O 1
ATOM 4639 N N . ILE B 1 291 ? -18.469 10.242 -5.969 1 85 291 ILE B N 1
ATOM 4640 C CA . ILE B 1 291 ? -17.359 9.391 -6.355 1 85 291 ILE B CA 1
ATOM 4641 C C . ILE B 1 291 ? -17.328 8.148 -5.473 1 85 291 ILE B C 1
ATOM 4643 O O . ILE B 1 291 ? -16.922 7.07 -5.918 1 85 291 ILE B O 1
ATOM 4647 N N . LEU B 1 292 ? -17.797 8.312 -4.246 1 87.06 292 LEU B N 1
ATOM 4648 C CA . LEU B 1 292 ? -17.719 7.23 -3.268 1 87.06 292 LEU B CA 1
ATOM 4649 C C . LEU B 1 292 ? -18.969 6.367 -3.297 1 87.06 292 LEU B C 1
ATOM 4651 O O . LEU B 1 292 ? -18.891 5.137 -3.252 1 87.06 292 LEU B O 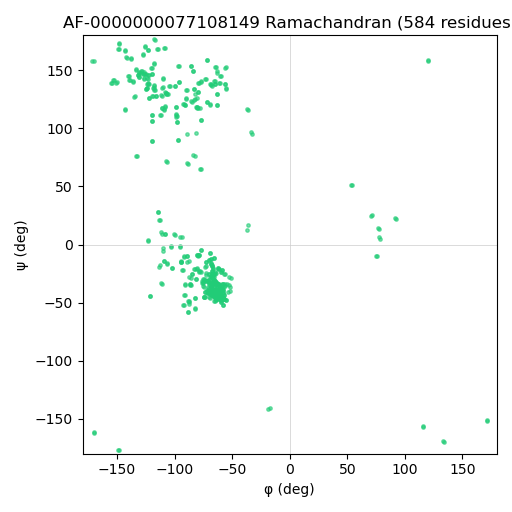1
ATOM 4655 N N . SER B 1 293 ? -20.172 6.965 -3.375 1 76.56 293 SER B N 1
ATOM 4656 C CA . SER B 1 293 ? -21.422 6.25 -3.109 1 76.56 293 SER B CA 1
ATOM 4657 C C . SER B 1 293 ? -22.234 6.059 -4.391 1 76.56 293 SER B C 1
ATOM 4659 O O . SER B 1 293 ? -23.281 5.414 -4.375 1 76.56 293 SER B O 1
ATOM 4661 N N . SER B 1 294 ? -21.781 6.586 -5.504 1 68.5 294 SER B N 1
ATOM 4662 C CA . SER B 1 294 ? -22.641 6.453 -6.68 1 68.5 294 SER B CA 1
ATOM 4663 C C . SER B 1 294 ? -22.266 5.227 -7.5 1 68.5 294 SER B C 1
ATOM 4665 O O . SER B 1 294 ? -21.125 4.777 -7.469 1 68.5 294 SER B O 1
#

Solvent-accessible surface area (backbone atoms only — not comparable to full-atom values): 31493 Å² total; per-residue (Å²): 138,51,72,69,54,43,49,47,53,50,43,35,62,74,28,27,41,52,69,58,31,17,63,74,70,72,43,56,45,67,55,52,50,51,51,48,50,49,50,23,59,74,71,70,44,69,41,61,43,82,50,97,79,23,36,39,66,27,82,76,23,49,59,52,49,52,49,39,51,50,46,53,51,46,55,58,46,52,70,58,59,77,54,83,102,49,77,55,47,47,77,46,32,38,22,16,43,31,59,53,31,33,67,56,47,20,49,45,40,22,61,48,40,70,76,32,73,50,47,29,39,34,46,40,35,38,66,58,42,36,77,64,46,70,89,72,34,58,30,30,33,28,73,62,80,79,88,76,73,75,56,44,75,45,81,66,46,58,31,33,30,34,37,33,26,22,61,67,39,52,70,75,42,79,80,72,86,50,70,76,49,53,71,81,49,52,26,36,37,65,42,79,88,62,54,74,44,79,88,67,56,54,48,65,73,72,34,83,87,52,67,55,45,36,25,22,65,28,65,62,32,46,48,27,24,20,72,34,36,46,30,35,28,76,39,47,41,58,60,48,72,76,37,86,65,50,40,75,46,59,70,90,76,42,74,43,78,47,47,38,25,39,35,26,42,56,84,52,50,75,39,65,53,51,41,50,52,52,51,50,52,52,50,49,45,64,76,44,36,64,51,32,58,96,140,54,71,68,56,42,48,49,54,49,44,34,62,74,28,27,40,52,68,57,31,15,64,74,71,73,41,55,44,67,56,50,49,50,50,49,51,49,48,24,60,74,70,70,44,71,43,61,42,83,48,99,81,23,36,39,67,26,81,76,23,48,58,52,49,51,50,39,53,50,48,54,51,47,55,59,44,53,72,57,59,76,53,82,100,48,77,54,49,49,78,46,33,37,21,16,43,29,60,54,31,33,66,57,47,19,50,44,40,22,62,48,40,71,77,33,72,49,47,29,39,34,46,40,34,38,64,60,42,36,76,64,47,72,88,73,34,59,29,29,32,28,73,62,79,78,88,75,72,76,55,43,73,44,82,66,46,59,32,32,31,35,38,32,27,21,62,68,39,51,70,76,41,79,79,72,86,50,70,76,49,53,72,82,48,53,27,36,35,65,40,79,89,65,54,74,45,79,89,65,54,54,48,64,74,71,36,81,86,52,68,56,45,35,24,23,66,26,62,65,33,44,50,27,24,21,71,34,37,47,30,33,27,75,40,47,41,58,60,48,73,77,37,86,64,50,41,75,47,59,70,90,76,43,75,45,77,48,46,38,26,38,34,27,42,56,85,51,50,76,36,65,54,51,41,52,51,51,51,50,52,53,49,49,46,64,76,44,37,64,53,31,58,97

InterPro domains:
  IPR000847 LysR, HTH, N-terminal domain [PF00126] (3-61)
  IPR000847 LysR, HTH, N-terminal domain [PS50931] (1-58)
  IPR005119 LysR, substrate-binding [PF03466] (86-282)
  IPR036388 Winged helix-like DNA-binding domain superfamily [G3DSA:1.10.10.10] (1-86)
  IPR036390 Winged helix DNA-binding domain superfamily [SSF46785] (1-109)
  IPR058163 LysR-type transcriptional regulator, proteobacterial-type [PTHR30537] (2-287)

Secondary structure (DSSP, 8-state):
--HHHHHHHHHHHH--SHHHHHHHHTS-HHHHHHHHHHHHHHHTS--EEEETTEEEE-HHHHHHHHHHHHHHHHHHHHHHHTSSS----EEEEEEE-HHHIIIIIGGGHHHHHHH-TTEEEEEEE-TTHHHH-TTT-SEEEESS---SSSEEEEEEEEEEEEEEEEHHHHHHS----SGGGGGGS-EEE--GGG-S-GGG-HHHHHSTT---SEE-S-HHHHHHHHHTTS-EEEEEHHHHTT-TTEEEESTTT--EEEEEEEEEETTTTTSHHHHHHHHHHHHHHHHTHHHHH-/--HHHHHHHHHHHH--SHHHHHHHHTS-HHHHHHHHHHHHHHHTS--EEEETTEEEE-HHHHHHHHHHHHHHHHHHHHHHHTSSS----EEEEEEE-HHHIIIIIGGGHHHHHHH-TTEEEEEEE-TTHHHH-TTT-SEEEESS---SSSEEEEEEEEEEEEEEEEHHHHHHS----SGGGGGGS-EEE--GGG-S-GGG-HHHHHSTT---SEE-S-HHHHHHHHHTTS-EEEEEHHHHTT-TTEEEESTTT--EEEEEEEEEETTTTTSHHHHHHHHHHHHHHHHTHHHHH-

Foldseek 3Di:
DDLVLLVLLLLCQVVQALCVSCVVVVHDSVVSVVSPVVVCVVVVHDQWDQDPSGTHGDPVNVVVNLVSVLVVQVVVLVVQPPDDVGQQADEFEEAEEQCCLPLQVVVCVVVLCVVRVRYHYHYHHDFLVLVPCPRPGQKYKDQDFDDDDQKDKDWQAKFKKFKKAFPVLCVVDDHDDALVVQQVWAEEAADPVRPSDPLRVQNCVRDNPDDHPHYDSRLVVSQVCRLVRRTMYIHTQLPNVVDPRMDGDPVVRDMDMTTIMMMGRNSSCPRPSNVSVVVVSSVSCVVCVVSGHD/DDLVLLVLLLLCQVVQALCVSCVVVVHDSVVSVVSPVVVCVVVVHDQWDQDPRGTHGDPVNVVVNLVSVLVVLVVVLVVQPPDPVGQQADEFEEAEEQCCLPLQVVVCVVVLCVVRVRYHYHYHHDFLVLVPCPRPGQKYKDQDFDDDDQKDKDWQAKFKKFKKAFPVLCVVDDHDDALVVQQVWAEEAADPVRPSDPLRVQNCVRDNPDDHPHYDSRLVVSQVCRLVRRTMYIHTQLPNVVDPRMDGDPVVRDMDMTTIMMMGRNSSCVRPSNVSVVVVSSVSCVVCVVSGHD

Sequence (588 aa):
MNWDDLKLLLLVSRYPILTEASQKLGQDATTISRRLKKLETEIGLTLFERTRRGHILTPEALEIAAQAEAMEQSILSIATYAQTEQQIAGHVRLATTEGLGTYFIAPEIANFTQLHPNIALDLIAIPGYANISKREADLAIVLTRPQKGRLKVRKLTDYQLALYSTQKYLDEFSNIKSKSDLSGHTLIGYMDELLYSDELNYYQEIFPDLKPSLCSPSIVAQLQMTRSGAGISILPRFMAEKHPDLVRILPNEINITRSFWLTTHQDAHSLARIQAVSEFLVKLVTEKHSILSSMNWDDLKLLLLVSRYPILTEASQKLGQDATTISRRLKKLETEIGLTLFERTRRGHILTPEALEIAAQAEAMEQSILSIATYAQTEQQIAGHVRLATTEGLGTYFIAPEIANFTQLHPNIALDLIAIPGYANISKREADLAIVLTRPQKGRLKVRKLTDYQLALYSTQKYLDEFSNIKSKSDLSGHTLIGYMDELLYSDELNYYQEIFPDLKPSLCSPSIVAQLQMTRSGAGISILPRFMAEKHPDLVRILPNEINITRSFWLTTHQDAHSLARIQAVSEFLVKLVTEKHSILSS

pLDDT: mean 85.1, std 13.8, range [35.56, 98.62]

Nearest PDB structures (foldseek):
  3t1b-assembly1_C  TM=6.438E-01  e=2.756E-20  Vibrio cholerae
  3t1b-assembly1_B  TM=6.362E-01  e=6.707E-20  Vibrio cholerae
  3t1b-assembly1_A  TM=5.895E-01  e=8.647E-20  Vibrio cholerae
  3t1b-assembly1_D  TM=5.859E-01  e=1.188E-19  Vibrio cholerae
  6xtv-assembly1_B  TM=5.299E-01  e=1.328E-18  Corynebacterium glutamicum MB001